Protein AF-A0A8X6UHQ6-F1 (afdb_monomer)

Nearest PDB structures (foldseek):
  7qsr-assembly1_A  TM=5.083E-01  e=9.909E-25  Homo sapiens
  5ao5-assembly2_B  TM=4.707E-01  e=1.101E-20  Homo sapiens
  5ao5-assembly1_A  TM=4.547E-01  e=2.623E-20  Homo sapiens
  5ao6-assembly2_B  TM=4.598E-01  e=2.258E-18  Homo sapiens
  5e4k-assembly1_A  TM=4.567E-01  e=1.596E-18  Homo sapiens

InterPro domains:
  IPR001304 C-type lectin-like [PF00059] (51-154)
  IPR001304 C-type lectin-like [PF00059] (201-313)
  IPR001304 C-type lectin-like [PF00059] (347-452)
  IPR001304 C-type lectin-like [PS50041] (36-153)
  IPR001304 C-type lectin-like [PS50041] (183-303)
  IPR001304 C-type lectin-like [PS50041] (336-452)
  IPR001304 C-type lectin-like [SM00034] (28-153)
  IPR001304 C-type lectin-like [SM00034] (176-312)
  IPR001304 C-type lectin-like [SM00034] (329-452)
  IPR016186 C-type lectin-like/link domain superfamily [G3DSA:3.10.100.10] (25-160)
  IPR016186 C-type lectin-like/link domain superfamily [G3DSA:3.10.100.10] (167-316)
  IPR016186 C-type lectin-like/link domain superfamily [G3DSA:3.10.100.10] (322-457)
  IPR016187 C-type lectin fold [SSF56436] (28-166)
  IPR016187 C-type lectin fold [SSF56436] (167-315)
  IPR016187 C-type lectin fold [SSF56436] (323-458)
  IPR050111 C-type lectin and snaclec domain-containing protein [PTHR22803] (308-473)

Structure (mmCIF, N/CA/C/O backbone):
data_AF-A0A8X6UHQ6-F1
#
_entry.id   AF-A0A8X6UHQ6-F1
#
loop_
_atom_site.group_PDB
_atom_site.id
_atom_site.type_symbol
_atom_site.label_atom_id
_atom_site.label_alt_id
_atom_site.label_comp_id
_atom_site.label_asym_id
_atom_site.label_entity_id
_atom_site.label_seq_id
_atom_site.pdbx_PDB_ins_code
_atom_site.Cartn_x
_atom_site.Cartn_y
_atom_site.Cartn_z
_atom_site.occupancy
_atom_site.B_iso_or_equiv
_atom_site.auth_seq_id
_atom_site.auth_comp_id
_atom_site.auth_asym_id
_atom_site.auth_atom_id
_atom_site.pdbx_PDB_model_num
ATOM 1 N N . MET A 1 1 ? 50.421 45.344 -81.446 1.00 36.28 1 MET A N 1
ATOM 2 C CA . MET A 1 1 ? 50.119 46.139 -80.243 1.00 36.28 1 MET A CA 1
ATOM 3 C C . MET A 1 1 ? 50.120 45.192 -79.058 1.00 36.28 1 MET A C 1
ATOM 5 O O . MET A 1 1 ? 49.179 44.426 -78.909 1.00 36.28 1 MET A O 1
ATOM 9 N N . ASP A 1 2 ? 51.262 45.157 -78.369 1.00 28.88 2 ASP A N 1
ATOM 10 C CA . ASP A 1 2 ? 51.475 45.052 -76.914 1.00 28.88 2 ASP A CA 1
ATOM 11 C C . ASP A 1 2 ? 50.227 44.992 -76.017 1.00 28.88 2 ASP A C 1
ATOM 13 O O . ASP A 1 2 ? 49.262 45.706 -76.264 1.00 28.88 2 ASP A O 1
ATOM 17 N N . PHE A 1 3 ? 50.197 44.280 -74.888 1.00 27.86 3 PHE A N 1
ATOM 18 C CA . PHE A 1 3 ? 51.075 43.266 -74.292 1.00 27.86 3 PHE A CA 1
ATOM 19 C C . PHE A 1 3 ? 50.191 42.461 -73.324 1.00 27.86 3 PHE A C 1
ATOM 21 O O . PHE A 1 3 ? 49.229 42.971 -72.750 1.00 27.86 3 PHE A O 1
ATOM 28 N N . SER A 1 4 ? 50.511 41.188 -73.181 1.00 30.92 4 SER A N 1
ATOM 29 C CA . SER A 1 4 ? 49.701 40.122 -72.605 1.00 30.92 4 SER A CA 1
ATOM 30 C C . SER A 1 4 ? 50.150 39.687 -71.202 1.00 30.92 4 SER A C 1
ATOM 32 O O . SER A 1 4 ? 51.333 39.741 -70.894 1.00 30.92 4 SER A O 1
ATOM 34 N N . ALA A 1 5 ? 49.194 39.081 -70.484 1.00 31.12 5 ALA A N 1
ATOM 35 C CA . ALA A 1 5 ? 49.330 37.903 -69.608 1.00 31.12 5 ALA A CA 1
ATOM 36 C C . ALA A 1 5 ? 49.758 38.048 -68.122 1.00 31.12 5 ALA A C 1
ATOM 38 O O . ALA A 1 5 ? 50.853 38.480 -67.797 1.00 31.12 5 ALA A O 1
ATOM 39 N N . LEU A 1 6 ? 48.843 37.578 -67.252 1.00 29.62 6 LEU A N 1
ATOM 40 C CA . LEU A 1 6 ? 48.982 36.516 -66.226 1.00 29.62 6 LEU A CA 1
ATOM 41 C C . LEU A 1 6 ? 50.284 36.384 -65.388 1.00 29.62 6 LEU A C 1
ATOM 43 O O . LEU A 1 6 ? 51.354 36.183 -65.947 1.00 29.62 6 LEU A O 1
ATOM 47 N N . LEU A 1 7 ? 50.087 36.220 -64.057 1.00 28.89 7 LEU A N 1
ATOM 48 C CA . LEU A 1 7 ? 50.596 35.126 -63.175 1.00 28.89 7 LEU A CA 1
ATOM 49 C C . LEU A 1 7 ? 51.403 35.538 -61.890 1.00 28.89 7 LEU A C 1
ATOM 51 O O . LEU A 1 7 ? 52.581 35.843 -61.987 1.00 28.89 7 LEU A O 1
ATOM 55 N N . VAL A 1 8 ? 50.756 35.395 -60.701 1.00 28.28 8 VAL A N 1
ATOM 56 C CA . VAL A 1 8 ? 51.205 34.713 -59.427 1.00 28.28 8 VAL A CA 1
ATOM 57 C C . VAL A 1 8 ? 52.303 35.430 -58.572 1.00 28.28 8 VAL A C 1
ATOM 59 O O . VAL A 1 8 ? 53.317 35.842 -59.107 1.00 28.28 8 VAL A O 1
ATOM 62 N N . ILE A 1 9 ? 52.175 35.711 -57.250 1.00 29.84 9 ILE A N 1
ATOM 63 C CA . ILE A 1 9 ? 52.270 34.831 -56.043 1.00 29.84 9 ILE A CA 1
ATOM 64 C C . ILE A 1 9 ? 51.908 35.599 -54.725 1.00 29.84 9 ILE A C 1
ATOM 66 O O . ILE A 1 9 ? 52.346 36.730 -54.555 1.00 29.84 9 ILE A O 1
ATOM 70 N N . ALA A 1 10 ? 51.239 34.890 -53.785 1.00 29.92 10 ALA A N 1
ATOM 71 C CA . ALA A 1 10 ? 51.108 35.039 -52.304 1.00 29.92 10 ALA A CA 1
ATOM 72 C C . ALA A 1 10 ? 50.453 36.317 -51.721 1.00 29.92 10 ALA A C 1
ATOM 74 O O . ALA A 1 10 ? 50.850 37.429 -52.019 1.00 29.92 10 ALA A O 1
ATOM 75 N N . ILE A 1 11 ? 49.456 36.241 -50.828 1.00 31.03 11 ILE A N 1
ATOM 76 C CA . ILE A 1 11 ? 49.511 35.616 -49.494 1.00 31.03 11 ILE A CA 1
ATOM 77 C C . ILE A 1 11 ? 48.191 34.899 -49.164 1.00 31.03 11 ILE A C 1
ATOM 79 O O . ILE A 1 11 ? 47.116 35.493 -49.138 1.00 31.03 11 ILE A O 1
ATOM 83 N N . SER A 1 12 ? 48.314 33.611 -48.852 1.00 37.09 12 SER A N 1
ATOM 84 C CA . SER A 1 12 ? 47.324 32.807 -48.141 1.00 37.09 12 SER A CA 1
ATOM 85 C C . SER A 1 12 ? 47.297 33.227 -46.672 1.00 37.09 12 SER A C 1
ATOM 87 O O . SER A 1 12 ? 48.344 33.151 -46.043 1.00 37.09 12 SER A O 1
ATOM 89 N N . LEU A 1 13 ? 46.139 33.597 -46.115 1.00 31.91 13 LEU A N 1
ATOM 90 C CA . LEU A 1 13 ? 45.824 33.486 -44.681 1.00 31.91 13 LEU A CA 1
ATOM 91 C C . LEU A 1 13 ? 44.298 33.606 -44.469 1.00 31.91 13 LEU A C 1
ATOM 93 O O . LEU A 1 13 ? 43.719 34.682 -44.534 1.00 31.91 13 LEU A O 1
ATOM 97 N N . LEU A 1 14 ? 43.695 32.438 -44.222 1.00 42.19 14 LEU A N 1
ATOM 98 C CA . LEU A 1 14 ? 42.584 32.167 -43.298 1.00 42.19 14 LEU A CA 1
ATOM 99 C C . LEU A 1 14 ? 41.294 32.999 -43.406 1.00 42.19 14 LEU A C 1
ATOM 101 O O . LEU A 1 14 ? 41.048 33.893 -42.604 1.00 42.19 14 LEU A O 1
ATOM 105 N N . LEU A 1 15 ? 40.376 32.529 -44.251 1.00 33.97 15 LEU A N 1
ATOM 106 C CA . LEU A 1 15 ? 38.944 32.511 -43.929 1.00 33.97 15 LEU A CA 1
ATOM 107 C C . LEU A 1 15 ? 38.379 31.134 -44.305 1.00 33.97 15 LEU A C 1
ATOM 109 O O . LEU A 1 15 ? 37.792 30.940 -45.365 1.00 33.97 15 LEU A O 1
ATOM 113 N N . SER A 1 16 ? 38.604 30.148 -43.438 1.00 33.75 16 SER A N 1
ATOM 114 C CA . SER A 1 16 ? 37.760 28.956 -43.380 1.00 33.75 16 SER A CA 1
ATOM 115 C C . SER A 1 16 ? 36.432 29.344 -42.712 1.00 33.75 16 SER A C 1
ATOM 117 O O . SER A 1 16 ? 36.453 29.974 -41.652 1.00 33.75 16 SER A O 1
ATOM 119 N N . PRO A 1 17 ? 35.264 28.990 -43.276 1.00 38.91 17 PRO A N 1
ATOM 120 C CA . PRO A 1 17 ? 34.013 29.143 -42.556 1.00 38.91 17 PRO A CA 1
ATOM 121 C C . PRO A 1 17 ? 33.995 28.147 -41.394 1.00 38.91 17 PRO A C 1
ATOM 123 O O . PRO A 1 17 ? 34.218 26.951 -41.579 1.00 38.91 17 PRO A O 1
ATOM 126 N N . LEU A 1 18 ? 33.718 28.647 -40.191 1.00 38.09 18 LEU A N 1
ATOM 127 C CA . LEU A 1 18 ? 33.351 27.842 -39.030 1.00 38.09 18 LEU A CA 1
ATOM 128 C C . LEU A 1 18 ? 32.091 27.030 -39.363 1.00 38.09 18 LEU A C 1
ATOM 130 O O . LEU A 1 18 ? 30.973 27.523 -39.227 1.00 38.09 18 LEU A O 1
ATOM 134 N N . THR A 1 19 ? 32.244 25.773 -39.772 1.00 38.28 19 THR A N 1
ATOM 135 C CA . THR A 1 19 ? 31.140 24.810 -39.774 1.00 38.28 19 THR A CA 1
ATOM 136 C C . THR A 1 19 ? 30.887 24.365 -38.334 1.00 38.28 19 THR A C 1
ATOM 138 O O . THR A 1 19 ? 31.439 23.366 -37.875 1.00 38.28 19 THR A O 1
ATOM 141 N N . HIS A 1 20 ? 30.062 25.109 -37.595 1.00 42.84 20 HIS A N 1
ATOM 142 C CA . HIS A 1 20 ? 29.372 24.543 -36.436 1.00 42.84 20 HIS A CA 1
ATOM 143 C C . HIS A 1 20 ? 28.370 23.511 -36.969 1.00 42.84 20 HIS A C 1
ATOM 145 O O . HIS A 1 20 ? 27.342 23.870 -37.539 1.00 42.84 20 HIS A O 1
ATOM 151 N N . GLY A 1 21 ? 28.713 22.226 -36.855 1.00 39.00 21 GLY A N 1
ATOM 152 C CA . GLY A 1 21 ? 27.851 21.123 -37.266 1.00 39.00 21 GLY A CA 1
ATOM 153 C C . GLY A 1 21 ? 26.572 21.099 -36.434 1.00 39.00 21 GLY A C 1
ATOM 154 O O . GLY A 1 21 ? 26.585 20.671 -35.281 1.00 39.00 21 GLY A O 1
ATOM 155 N N . TYR A 1 22 ? 25.464 21.557 -37.012 1.00 49.22 22 TYR A N 1
ATOM 156 C CA . TYR A 1 22 ? 24.138 21.295 -36.467 1.00 49.22 22 TYR A CA 1
ATOM 157 C C . TYR A 1 22 ? 23.894 19.781 -36.505 1.00 49.22 22 TYR A C 1
ATOM 159 O O . TYR A 1 22 ? 23.999 19.158 -37.559 1.00 49.22 22 TYR A O 1
ATOM 167 N N . LYS A 1 23 ? 23.609 19.181 -35.345 1.00 61.12 23 LYS A N 1
ATOM 168 C CA . LYS A 1 23 ? 23.238 17.764 -35.225 1.00 61.12 23 LYS A CA 1
ATOM 169 C C . LYS A 1 23 ? 21.881 17.557 -35.907 1.00 61.12 23 LYS A C 1
ATOM 171 O O . LYS A 1 23 ? 20.900 18.179 -35.504 1.00 61.12 23 LYS A O 1
ATOM 176 N N . VAL A 1 24 ? 21.831 16.727 -36.950 1.00 72.69 24 VAL A N 1
ATOM 177 C CA . VAL A 1 24 ? 20.614 16.479 -37.742 1.00 72.69 24 VAL A CA 1
ATOM 178 C C . VAL A 1 24 ? 20.044 15.113 -37.372 1.00 72.69 24 VAL A C 1
ATOM 180 O O . VAL A 1 24 ? 20.586 14.086 -37.772 1.00 72.69 24 VAL A O 1
ATOM 183 N N . PHE A 1 25 ? 18.951 15.107 -36.612 1.00 81.69 25 PHE A N 1
ATOM 184 C CA . PHE A 1 25 ? 18.116 13.922 -36.411 1.00 81.69 25 PHE A CA 1
ATOM 185 C C . PHE A 1 25 ? 16.994 13.899 -37.457 1.00 81.69 25 PHE A C 1
ATOM 187 O O . PHE A 1 25 ? 16.464 14.951 -37.821 1.00 81.69 25 PHE A O 1
ATOM 194 N N . GLU A 1 26 ? 16.618 12.711 -37.931 1.00 87.25 26 GLU A N 1
ATOM 195 C CA . GLU A 1 26 ? 15.374 12.528 -38.684 1.00 87.25 26 GLU A CA 1
ATOM 196 C C . GLU A 1 26 ? 14.212 12.446 -37.686 1.00 87.25 26 GLU A C 1
ATOM 198 O O . GLU A 1 26 ? 14.300 11.728 -36.691 1.00 87.25 26 GLU A O 1
ATOM 203 N N . TYR A 1 27 ? 13.130 13.188 -37.924 1.00 88.50 27 TYR A N 1
ATOM 204 C CA . TYR A 1 27 ? 11.987 13.265 -37.010 1.00 88.50 27 TYR A CA 1
ATOM 205 C C . TYR A 1 27 ? 10.731 12.678 -37.644 1.00 88.50 27 TYR A C 1
ATOM 207 O O . TYR A 1 27 ? 10.452 12.900 -38.822 1.00 88.50 27 TYR A O 1
ATOM 215 N N . CYS A 1 28 ? 9.916 11.995 -36.845 1.00 89.56 28 CYS A N 1
ATOM 216 C CA . CYS A 1 28 ? 8.625 11.491 -37.294 1.00 89.56 28 CYS A CA 1
ATOM 217 C C . CYS A 1 28 ? 7.618 12.635 -37.447 1.00 89.56 28 CYS A C 1
ATOM 219 O O . CYS A 1 28 ? 7.285 13.293 -36.458 1.00 89.56 28 CYS A O 1
ATOM 221 N N . ASN A 1 29 ? 7.097 12.844 -38.661 1.00 79.81 29 ASN A N 1
ATOM 222 C CA . ASN A 1 29 ? 5.990 13.764 -38.976 1.00 79.81 29 ASN A CA 1
ATOM 223 C C . ASN A 1 29 ? 6.107 15.171 -38.341 1.00 79.81 29 ASN A C 1
ATOM 225 O O . ASN A 1 29 ? 5.106 15.742 -37.916 1.00 79.81 29 ASN A O 1
ATOM 229 N N . GLY A 1 30 ? 7.323 15.722 -38.224 1.00 66.06 30 GLY A N 1
ATOM 230 C CA . GLY A 1 30 ? 7.555 17.044 -37.616 1.00 66.06 30 GLY A CA 1
ATOM 231 C C . GLY A 1 30 ? 7.309 17.119 -36.100 1.00 66.06 30 GLY A C 1
ATOM 232 O O . GLY A 1 30 ? 7.109 18.207 -35.565 1.00 66.06 30 GLY A O 1
ATOM 233 N N . THR A 1 31 ? 7.296 15.980 -35.404 1.00 80.44 31 THR A N 1
ATOM 234 C CA . THR A 1 31 ? 7.166 15.895 -33.939 1.00 80.44 31 THR A CA 1
ATOM 235 C C . THR A 1 31 ? 8.532 15.843 -33.244 1.00 80.44 31 THR A C 1
ATOM 237 O O . THR A 1 31 ? 9.568 15.747 -33.894 1.00 80.44 31 THR A O 1
ATOM 240 N N . SER A 1 32 ? 8.550 15.849 -31.907 1.00 86.19 32 SER A N 1
ATOM 241 C CA . SER A 1 32 ? 9.765 15.623 -31.104 1.00 86.19 32 SER A CA 1
ATOM 242 C C . SER A 1 32 ? 10.265 14.170 -31.109 1.00 86.19 32 SER A C 1
ATOM 244 O O . SER A 1 32 ? 11.258 13.865 -30.451 1.00 86.19 32 SER A O 1
ATOM 246 N N . TRP A 1 33 ? 9.582 13.263 -31.815 1.00 91.75 33 TRP A N 1
ATOM 247 C CA . TRP A 1 33 ? 9.970 11.861 -31.907 1.00 91.75 33 TRP A CA 1
ATOM 248 C C . TRP A 1 33 ? 11.037 11.675 -32.978 1.00 91.75 33 TRP A C 1
ATOM 250 O O . TRP A 1 33 ? 10.846 12.071 -34.128 1.00 91.75 33 TRP A O 1
ATOM 260 N N . ILE A 1 34 ? 12.133 11.028 -32.607 1.00 92.88 34 ILE A N 1
ATOM 261 C CA . ILE A 1 34 ? 13.258 10.745 -33.492 1.00 92.88 34 ILE A CA 1
ATOM 262 C C . ILE A 1 34 ? 12.970 9.443 -34.233 1.00 92.88 34 ILE A C 1
ATOM 264 O O . ILE A 1 34 ? 12.568 8.449 -33.625 1.00 92.88 34 ILE A O 1
ATOM 268 N N . LYS A 1 35 ? 13.148 9.455 -35.549 1.00 93.75 35 LYS A N 1
ATOM 269 C CA . LYS A 1 35 ? 12.908 8.312 -36.417 1.00 93.75 35 LYS A CA 1
ATOM 270 C C . LYS A 1 35 ? 14.151 7.439 -36.516 1.00 93.75 35 LYS A C 1
ATOM 272 O O . LYS A 1 35 ? 15.259 7.930 -36.723 1.00 93.75 35 LYS A O 1
ATOM 277 N N . PHE A 1 36 ? 13.941 6.133 -36.426 1.00 95.25 36 PHE A N 1
ATOM 278 C CA . PHE A 1 36 ? 14.927 5.135 -36.808 1.00 95.25 36 PHE A CA 1
ATOM 279 C C . PHE A 1 36 ? 14.206 3.942 -37.425 1.00 95.25 36 PHE A C 1
ATOM 281 O O . PHE A 1 36 ? 13.381 3.292 -36.780 1.00 95.25 36 PHE A O 1
ATOM 288 N N . GLN A 1 37 ? 14.515 3.673 -38.696 1.00 93.00 37 GLN A N 1
ATOM 289 C CA . GLN A 1 37 ? 13.805 2.678 -39.502 1.00 93.00 37 GLN A CA 1
ATOM 290 C C . GLN A 1 37 ? 12.283 2.944 -39.476 1.00 93.00 37 GLN A C 1
ATOM 292 O O . GLN A 1 37 ? 11.864 4.090 -39.613 1.00 93.00 37 GLN A O 1
ATOM 297 N N . GLU A 1 38 ? 11.452 1.915 -39.294 1.00 92.75 38 GLU A N 1
ATOM 298 C CA . GLU A 1 38 ? 9.981 2.018 -39.275 1.00 92.75 38 GLU A CA 1
ATOM 299 C C . GLU A 1 38 ? 9.402 2.410 -37.896 1.00 92.75 38 GLU A C 1
ATOM 301 O O . GLU A 1 38 ? 8.217 2.190 -37.611 1.00 92.75 38 GLU A O 1
ATOM 306 N N . HIS A 1 39 ? 10.232 2.956 -37.001 1.00 95.50 39 HIS A N 1
ATOM 307 C CA . HIS A 1 39 ? 9.859 3.280 -35.626 1.00 95.50 39 HIS A CA 1
ATOM 308 C C . HIS A 1 39 ? 10.213 4.719 -35.245 1.00 95.50 39 HIS A C 1
ATOM 310 O O . HIS A 1 39 ? 11.153 5.332 -35.751 1.00 95.50 39 HIS A O 1
ATOM 316 N N . CYS A 1 40 ? 9.440 5.235 -34.296 1.00 95.19 40 CYS A N 1
ATOM 317 C CA . CYS A 1 40 ? 9.606 6.540 -33.683 1.00 95.19 40 CYS A CA 1
ATOM 318 C C . CYS A 1 40 ? 9.964 6.367 -32.211 1.00 95.19 40 CYS A C 1
ATOM 320 O O . CYS A 1 40 ? 9.313 5.593 -31.500 1.00 95.19 40 CYS A O 1
ATOM 322 N N . TYR A 1 41 ? 10.929 7.158 -31.749 1.00 95.38 41 TYR A N 1
ATOM 323 C CA . TYR A 1 41 ? 11.477 7.101 -30.400 1.00 95.38 41 TYR A CA 1
ATOM 324 C C . TYR A 1 41 ? 11.343 8.454 -29.705 1.00 95.38 41 TYR A C 1
ATOM 326 O O . TYR A 1 41 ? 11.687 9.492 -30.273 1.00 95.38 41 TYR A O 1
ATOM 334 N N . LEU A 1 42 ? 10.860 8.449 -28.466 1.00 92.69 42 LEU A N 1
ATOM 335 C CA . LEU A 1 42 ? 10.792 9.638 -27.621 1.00 92.69 42 LEU A CA 1
ATOM 336 C C . LEU A 1 42 ? 11.771 9.485 -26.465 1.00 92.69 42 LEU A C 1
ATOM 338 O O . LEU A 1 42 ? 11.573 8.642 -25.591 1.00 92.69 42 LEU A O 1
ATOM 342 N N . PHE A 1 43 ? 12.795 10.333 -26.452 1.00 90.81 43 PHE A N 1
ATOM 343 C CA . PHE A 1 43 ? 13.742 10.445 -25.349 1.00 90.81 43 PHE A CA 1
ATOM 344 C C . PHE A 1 43 ? 13.236 11.515 -24.394 1.00 90.81 43 PHE A C 1
ATOM 346 O O . PHE A 1 43 ? 13.132 12.686 -24.761 1.00 90.81 43 PHE A O 1
ATOM 353 N N . GLN A 1 44 ? 12.890 11.118 -23.174 1.00 82.31 44 GLN A N 1
ATOM 354 C CA . GLN A 1 44 ? 12.450 12.057 -22.155 1.00 82.31 44 GLN A CA 1
ATOM 355 C C . GLN A 1 44 ? 13.662 12.620 -21.402 1.00 82.31 44 GLN A C 1
ATOM 357 O O . GLN A 1 44 ? 14.519 11.869 -20.946 1.00 82.31 44 GLN A O 1
ATOM 362 N N . THR A 1 45 ? 13.747 13.944 -21.276 1.00 70.75 45 THR A N 1
ATOM 363 C CA . THR A 1 45 ? 15.012 14.627 -20.929 1.00 70.75 45 THR A CA 1
ATOM 364 C C . THR A 1 45 ? 14.954 15.431 -19.634 1.00 70.75 45 THR A C 1
ATOM 366 O O . THR A 1 45 ? 15.989 15.788 -19.073 1.00 70.75 45 THR A O 1
ATOM 369 N N . SER A 1 46 ? 13.757 15.717 -19.120 1.00 69.44 46 SER A N 1
ATOM 370 C CA . SER A 1 46 ? 13.606 16.475 -17.876 1.00 69.44 46 SER A CA 1
ATOM 371 C C . SER A 1 46 ? 13.954 15.619 -16.659 1.00 69.44 46 SER A C 1
ATOM 373 O O . SER A 1 46 ? 13.431 14.516 -16.503 1.00 69.44 46 SER A O 1
ATOM 375 N N . TYR A 1 47 ? 14.751 16.164 -15.732 1.00 60.34 47 TYR A N 1
ATOM 376 C CA . TYR A 1 47 ? 14.994 15.545 -14.419 1.00 60.34 47 TYR A CA 1
ATOM 377 C C . TYR A 1 47 ? 13.685 15.265 -13.665 1.00 60.34 47 TYR A C 1
ATOM 379 O O . TYR A 1 47 ? 13.570 14.248 -12.991 1.00 60.34 47 TYR A O 1
ATOM 387 N N . ARG A 1 48 ? 12.663 16.117 -13.848 1.00 65.56 48 ARG A N 1
ATOM 388 C CA . ARG A 1 48 ? 11.323 15.932 -13.261 1.00 65.56 48 ARG A CA 1
ATOM 389 C C . ARG A 1 48 ? 10.582 14.699 -13.790 1.00 65.56 48 ARG A C 1
ATOM 391 O O . ARG A 1 48 ? 9.573 14.320 -13.217 1.00 65.56 48 ARG A O 1
ATOM 398 N N . ASN A 1 49 ? 11.072 14.101 -14.874 1.00 72.19 49 ASN A N 1
ATOM 399 C CA . ASN A 1 49 ? 10.470 12.947 -15.532 1.00 72.19 49 ASN A CA 1
ATOM 400 C C . ASN A 1 49 ? 11.261 11.653 -15.272 1.00 72.19 49 ASN A C 1
ATOM 402 O O . ASN A 1 49 ? 11.041 10.652 -15.953 1.00 72.19 49 ASN A O 1
ATOM 406 N N . ARG A 1 50 ? 12.192 11.664 -14.306 1.00 87.19 50 ARG A N 1
ATOM 407 C CA . ARG A 1 50 ? 12.743 10.433 -13.738 1.00 87.19 50 ARG A CA 1
ATOM 408 C C . ARG A 1 50 ? 11.687 9.839 -12.824 1.00 87.19 50 ARG A C 1
ATOM 410 O O . ARG A 1 50 ? 11.264 10.496 -11.883 1.00 87.19 50 ARG A O 1
ATOM 417 N N . VAL A 1 51 ? 11.254 8.625 -13.123 1.00 90.38 51 VAL A N 1
ATOM 418 C CA . VAL A 1 51 ? 10.137 7.966 -12.435 1.00 90.38 51 VAL A CA 1
ATOM 419 C C . VAL A 1 51 ? 10.409 6.468 -12.308 1.00 90.38 51 VAL A C 1
ATOM 421 O O . VAL A 1 51 ? 11.371 5.965 -12.900 1.00 90.38 51 VAL A O 1
ATOM 424 N N . SER A 1 52 ? 9.585 5.753 -11.540 1.00 93.75 52 SER A N 1
ATOM 425 C CA . SER A 1 52 ? 9.672 4.291 -11.456 1.00 93.75 52 SER A CA 1
ATOM 426 C C . SER A 1 52 ? 9.463 3.636 -12.827 1.00 93.75 52 SER A C 1
ATOM 428 O O . SER A 1 52 ? 8.871 4.233 -13.726 1.00 93.75 52 SER A O 1
ATOM 430 N N . PHE A 1 53 ? 9.905 2.388 -12.996 1.00 95.12 53 PHE A N 1
ATOM 431 C CA . PHE A 1 53 ? 9.687 1.633 -14.238 1.00 95.12 53 PHE A CA 1
ATOM 432 C C . PHE A 1 53 ? 8.202 1.588 -14.636 1.00 95.12 53 PHE A C 1
ATOM 434 O O . PHE A 1 53 ? 7.856 1.737 -15.806 1.00 95.12 53 PHE A O 1
ATOM 441 N N . TYR A 1 54 ? 7.313 1.416 -13.655 1.00 94.94 54 TYR A N 1
ATOM 442 C CA . TYR A 1 54 ? 5.872 1.344 -13.892 1.00 94.94 54 TYR A CA 1
ATOM 443 C C . TYR A 1 54 ? 5.299 2.677 -14.377 1.00 94.94 54 TYR A C 1
ATOM 445 O O . TYR A 1 54 ? 4.509 2.703 -15.316 1.00 94.94 54 TYR A O 1
ATOM 453 N N . ASP A 1 55 ? 5.716 3.783 -13.764 1.00 93.62 55 ASP A N 1
ATOM 454 C CA . ASP A 1 55 ? 5.269 5.122 -14.159 1.00 93.62 55 ASP A CA 1
ATOM 455 C C . ASP A 1 55 ? 5.842 5.522 -15.527 1.00 93.62 55 ASP A C 1
ATOM 457 O O . ASP A 1 55 ? 5.187 6.210 -16.307 1.00 93.62 55 ASP A O 1
ATOM 461 N N . ALA A 1 56 ? 7.053 5.056 -15.841 1.00 94.81 56 ALA A N 1
ATOM 462 C CA . ALA A 1 56 ? 7.699 5.227 -17.135 1.00 94.81 56 ALA A CA 1
ATOM 463 C C . ALA A 1 56 ? 6.937 4.501 -18.260 1.00 94.81 56 ALA A C 1
ATOM 465 O O . ALA A 1 56 ? 6.707 5.078 -19.324 1.00 94.81 56 ALA A O 1
ATOM 466 N N . GLU A 1 57 ? 6.495 3.265 -18.017 1.00 95.56 57 GLU A N 1
ATOM 467 C CA . GLU A 1 57 ? 5.633 2.526 -18.946 1.00 95.56 57 GLU A CA 1
ATOM 468 C C . GLU A 1 57 ? 4.259 3.196 -19.093 1.00 95.56 57 GLU A C 1
ATOM 470 O O . GLU A 1 57 ? 3.814 3.414 -20.220 1.00 95.56 57 GLU A O 1
ATOM 475 N N . ASP A 1 58 ? 3.612 3.605 -17.997 1.00 93.88 58 ASP A N 1
ATOM 476 C CA . ASP A 1 58 ? 2.331 4.326 -18.051 1.00 93.88 58 ASP A CA 1
ATOM 477 C C . ASP A 1 58 ? 2.447 5.642 -18.839 1.00 93.88 58 ASP A C 1
ATOM 479 O O . ASP A 1 58 ? 1.569 5.975 -19.644 1.00 93.88 58 ASP A O 1
ATOM 483 N N . PHE A 1 59 ? 3.564 6.359 -18.683 1.00 92.69 59 PHE A N 1
ATOM 484 C CA . PHE A 1 59 ? 3.872 7.535 -19.488 1.00 92.69 59 PHE A CA 1
ATOM 485 C C . PHE A 1 59 ? 3.943 7.187 -20.978 1.00 92.69 59 PHE A C 1
ATOM 487 O O . PHE A 1 59 ? 3.251 7.822 -21.775 1.00 92.69 59 PHE A O 1
ATOM 494 N N . CYS A 1 60 ? 4.709 6.169 -21.378 1.00 94.44 60 CYS A N 1
ATOM 495 C CA . CYS A 1 60 ? 4.795 5.782 -22.787 1.00 94.44 60 CYS A CA 1
ATOM 496 C C . CYS A 1 60 ? 3.435 5.345 -23.353 1.00 94.44 60 CYS A C 1
ATOM 498 O O . CYS A 1 60 ? 3.061 5.776 -24.448 1.00 94.44 60 CYS A O 1
ATOM 500 N N . ARG A 1 61 ? 2.640 4.595 -22.580 1.00 94.06 61 ARG A N 1
ATOM 501 C CA . ARG A 1 61 ? 1.278 4.182 -22.958 1.00 94.06 61 ARG A CA 1
ATOM 502 C C . ARG A 1 61 ? 0.360 5.370 -23.196 1.00 94.06 61 ARG A C 1
ATOM 504 O O . ARG A 1 61 ? -0.382 5.371 -24.179 1.00 94.06 61 ARG A O 1
ATOM 511 N N . SER A 1 62 ? 0.461 6.418 -22.375 1.00 91.44 62 SER A N 1
ATOM 512 C CA . SER A 1 62 ? -0.290 7.667 -22.575 1.00 91.44 62 SER A CA 1
ATOM 513 C C . SER A 1 62 ? 0.015 8.348 -23.918 1.00 91.44 62 SER A C 1
ATOM 515 O O . SER A 1 62 ? -0.821 9.080 -24.438 1.00 91.44 62 SER A O 1
ATOM 517 N N . GLN A 1 63 ? 1.183 8.068 -24.507 1.00 90.81 63 GLN A N 1
ATOM 518 C CA . GLN A 1 63 ? 1.623 8.588 -25.805 1.00 90.81 63 GLN A CA 1
ATOM 519 C C . GLN A 1 63 ? 1.332 7.638 -26.985 1.00 90.81 63 GLN A C 1
ATOM 521 O O . GLN A 1 63 ? 1.811 7.866 -28.104 1.00 90.81 63 GLN A O 1
ATOM 526 N N . GLY A 1 64 ? 0.577 6.558 -26.755 1.00 92.56 64 GLY A N 1
ATOM 527 C CA . GLY A 1 64 ? 0.343 5.523 -27.764 1.00 92.56 64 GLY A CA 1
ATOM 528 C C . GLY A 1 64 ? 1.589 4.688 -28.072 1.00 92.56 64 GLY A C 1
ATOM 529 O O . GLY A 1 64 ? 1.782 4.261 -29.208 1.00 92.56 64 GLY A O 1
ATOM 530 N N . ALA A 1 65 ? 2.474 4.527 -27.089 1.00 94.81 65 ALA A N 1
ATOM 531 C CA . ALA A 1 65 ? 3.757 3.845 -27.204 1.00 94.81 65 ALA A CA 1
ATOM 532 C C . ALA A 1 65 ? 3.979 2.888 -26.021 1.00 94.81 65 ALA A C 1
ATOM 534 O O . ALA A 1 65 ? 3.183 2.832 -25.090 1.00 94.81 65 ALA A O 1
ATOM 535 N N . HIS A 1 66 ? 5.092 2.168 -26.041 1.00 96.75 66 HIS A N 1
ATOM 536 C CA . HIS A 1 66 ? 5.600 1.410 -24.895 1.00 96.75 66 HIS A CA 1
ATOM 537 C C . HIS A 1 66 ? 7.012 1.877 -24.562 1.00 96.75 66 HIS A C 1
ATOM 539 O O . HIS A 1 66 ? 7.624 2.593 -25.364 1.00 96.75 66 HIS A O 1
ATOM 545 N N . LEU A 1 67 ? 7.549 1.481 -23.407 1.00 97.62 67 LEU A N 1
ATOM 546 C CA . LEU A 1 67 ? 8.995 1.541 -23.215 1.00 97.62 67 LEU A CA 1
ATOM 547 C C . LEU A 1 67 ? 9.712 0.799 -24.350 1.00 97.62 67 LEU A C 1
ATOM 549 O O . LEU A 1 67 ? 9.223 -0.197 -24.882 1.00 97.62 67 LEU A O 1
ATOM 553 N N . VAL A 1 68 ? 10.877 1.312 -24.740 1.00 97.56 68 VAL A N 1
ATOM 554 C CA . VAL A 1 68 ? 11.597 0.832 -25.920 1.00 97.56 68 VAL A CA 1
ATOM 555 C C . VAL A 1 68 ? 11.965 -0.647 -25.809 1.00 97.56 68 VAL A C 1
ATOM 557 O O . VAL A 1 68 ? 12.609 -1.072 -24.848 1.00 97.56 68 VAL A O 1
ATOM 560 N N . SER A 1 69 ? 11.572 -1.413 -26.824 1.00 97.44 69 SER A N 1
ATOM 561 C CA . SER A 1 69 ? 12.100 -2.739 -27.130 1.00 97.44 69 SER A CA 1
ATOM 562 C C . SER A 1 69 ? 13.288 -2.638 -28.077 1.00 97.44 69 SER A C 1
ATOM 564 O O . SER A 1 69 ? 13.288 -1.785 -28.966 1.00 97.44 69 SER A O 1
ATOM 566 N N . VAL A 1 70 ? 14.302 -3.487 -27.893 1.00 97.19 70 VAL A N 1
ATOM 567 C CA . VAL A 1 70 ? 15.528 -3.464 -28.705 1.00 97.19 70 VAL A CA 1
ATOM 568 C C . VAL A 1 70 ? 15.770 -4.833 -29.333 1.00 97.19 70 VAL A C 1
ATOM 570 O O . VAL A 1 70 ? 15.930 -5.826 -28.626 1.00 97.19 70 VAL A O 1
ATOM 573 N N . HIS A 1 71 ? 15.826 -4.881 -30.664 1.00 95.81 71 HIS A N 1
ATOM 574 C CA . HIS A 1 71 ? 15.880 -6.133 -31.434 1.00 95.81 71 HIS A CA 1
ATOM 575 C C . HIS A 1 71 ? 17.114 -6.274 -32.328 1.00 95.81 71 HIS A C 1
ATOM 577 O O . HIS A 1 71 ? 17.227 -7.247 -33.072 1.00 95.81 71 HIS A O 1
ATOM 583 N N . SER A 1 72 ? 18.039 -5.314 -32.300 1.00 96.38 72 SER A N 1
ATOM 584 C CA . SER A 1 72 ? 19.272 -5.389 -33.083 1.00 96.38 72 SER A CA 1
ATOM 585 C C . SER A 1 72 ? 20.391 -4.541 -32.489 1.00 96.38 72 SER A C 1
ATOM 587 O O . SER A 1 72 ? 20.146 -3.590 -31.743 1.00 96.38 72 SER A O 1
ATOM 589 N N . GLU A 1 73 ? 21.627 -4.850 -32.883 1.00 96.25 73 GLU A N 1
ATOM 590 C CA . GLU A 1 73 ? 22.789 -4.028 -32.541 1.00 96.25 73 GLU A CA 1
ATOM 591 C C . GLU A 1 73 ? 22.673 -2.616 -33.125 1.00 96.25 73 GLU A C 1
ATOM 593 O O . GLU A 1 73 ? 22.914 -1.647 -32.413 1.00 96.25 73 GLU A O 1
ATOM 598 N N . ALA A 1 74 ? 22.187 -2.487 -34.363 1.00 96.81 74 ALA A N 1
ATOM 599 C CA . ALA A 1 74 ? 21.976 -1.190 -35.002 1.00 96.81 74 ALA A CA 1
ATOM 600 C C . ALA A 1 74 ? 20.976 -0.305 -34.234 1.00 96.81 74 ALA A C 1
ATOM 602 O O . ALA A 1 74 ? 21.194 0.897 -34.103 1.00 96.81 74 ALA A O 1
ATOM 603 N N . GLU A 1 75 ? 19.897 -0.889 -33.702 1.00 96.88 75 GLU A N 1
ATOM 604 C CA . GLU A 1 75 ? 18.937 -0.166 -32.861 1.00 96.88 75 GLU A CA 1
ATOM 605 C C . GLU A 1 75 ? 19.564 0.245 -31.524 1.00 96.88 75 GLU A C 1
ATOM 607 O O . GLU A 1 75 ? 19.423 1.393 -31.111 1.00 96.88 75 GLU A O 1
ATOM 612 N N . ASN A 1 76 ? 20.313 -0.648 -30.869 1.00 96.25 76 ASN A N 1
ATOM 613 C CA . ASN A 1 76 ? 21.031 -0.318 -29.636 1.00 96.25 76 ASN A CA 1
ATOM 614 C C . ASN A 1 76 ? 22.029 0.832 -29.850 1.00 96.25 76 ASN A C 1
ATOM 616 O O . ASN A 1 76 ? 22.059 1.776 -29.062 1.00 96.25 76 ASN A O 1
ATOM 620 N N . ASP A 1 77 ? 22.807 0.785 -30.930 1.00 95.25 77 ASP A N 1
ATOM 621 C CA . ASP A 1 77 ? 23.781 1.821 -31.276 1.00 95.25 77 ASP A CA 1
ATOM 622 C C . ASP A 1 77 ? 23.106 3.151 -31.623 1.00 95.25 77 ASP A C 1
ATOM 624 O O . ASP A 1 77 ? 23.595 4.208 -31.220 1.00 95.25 77 ASP A O 1
ATOM 628 N N . PHE A 1 78 ? 21.950 3.117 -32.295 1.00 94.81 78 PHE A N 1
ATOM 629 C CA . PHE A 1 78 ? 21.118 4.300 -32.507 1.00 94.81 78 PHE A CA 1
ATOM 630 C C . PHE A 1 78 ? 20.685 4.935 -31.179 1.00 94.81 78 PHE A C 1
ATOM 632 O O . PHE A 1 78 ? 20.824 6.151 -31.020 1.00 94.81 78 PHE A O 1
ATOM 639 N N . LEU A 1 79 ? 20.211 4.140 -30.212 1.00 94.56 79 LEU A N 1
ATOM 640 C CA . LEU A 1 79 ? 19.816 4.652 -28.897 1.00 94.56 79 LEU A CA 1
ATOM 641 C C . LEU A 1 79 ? 21.008 5.269 -28.156 1.00 94.56 79 LEU A C 1
ATOM 643 O O . LEU A 1 79 ? 20.889 6.364 -27.611 1.00 94.56 79 LEU A O 1
ATOM 647 N N . LEU A 1 80 ? 22.167 4.602 -28.171 1.00 92.62 80 LEU A N 1
ATOM 648 C CA . LEU A 1 80 ? 23.387 5.102 -27.533 1.00 92.62 80 LEU A CA 1
ATOM 649 C C . LEU A 1 80 ? 23.842 6.429 -28.154 1.00 92.62 80 LEU A C 1
ATOM 651 O O . LEU A 1 80 ? 24.043 7.412 -27.441 1.00 92.62 80 LEU A O 1
ATOM 655 N N . LYS A 1 81 ? 23.951 6.479 -29.484 1.00 91.06 81 LYS A N 1
ATOM 656 C CA . LYS A 1 81 ? 24.371 7.679 -30.213 1.00 91.06 81 LYS A CA 1
ATOM 657 C C . LYS A 1 81 ? 23.408 8.840 -29.976 1.00 91.06 81 LYS A C 1
ATOM 659 O O . LYS A 1 81 ? 23.847 9.945 -29.678 1.00 91.06 81 LYS A O 1
ATOM 664 N N . THR A 1 82 ? 22.103 8.588 -30.059 1.00 90.62 82 THR A N 1
ATOM 665 C CA . THR A 1 82 ? 21.076 9.621 -29.866 1.00 90.62 82 THR A CA 1
ATOM 666 C C . THR A 1 82 ? 21.106 10.181 -28.447 1.00 90.62 82 THR A C 1
ATOM 668 O O . THR A 1 82 ? 21.047 11.398 -28.265 1.00 90.62 82 THR A O 1
ATOM 671 N N . SER A 1 83 ? 21.263 9.323 -27.435 1.00 88.50 83 SER A N 1
ATOM 672 C CA . SER A 1 83 ? 21.369 9.770 -26.045 1.00 88.50 83 SER A CA 1
ATOM 673 C C . SER A 1 83 ? 22.648 10.568 -25.764 1.00 88.50 83 SER A C 1
ATOM 675 O O . SER A 1 83 ? 22.592 11.555 -25.027 1.00 88.50 83 SER A O 1
ATOM 677 N N . GLU A 1 84 ? 23.784 10.186 -26.358 1.00 86.19 84 GLU A N 1
ATOM 678 C CA . GLU A 1 84 ? 25.052 10.925 -26.255 1.00 86.19 84 GLU A CA 1
ATOM 679 C C . GLU A 1 84 ? 24.970 12.285 -26.964 1.00 86.19 84 GLU A C 1
ATOM 681 O O . GLU A 1 84 ? 25.259 13.330 -26.377 1.00 86.19 84 GLU A O 1
ATOM 686 N N . GLU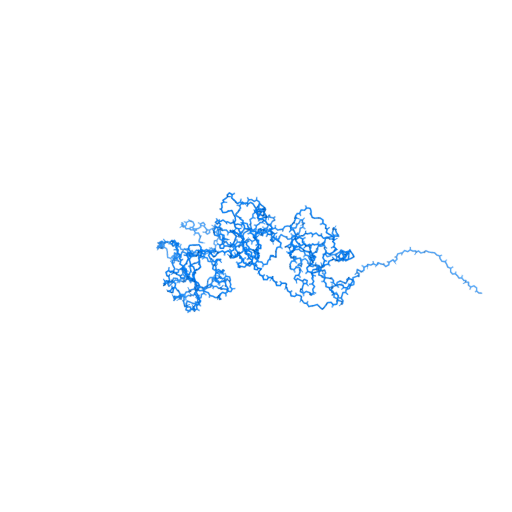 A 1 85 ? 24.512 12.298 -28.214 1.00 82.56 85 GLU A N 1
ATOM 687 C CA . GLU A 1 85 ? 24.422 13.506 -29.030 1.00 82.56 85 GLU A CA 1
ATOM 688 C C . GLU A 1 85 ? 23.375 14.493 -28.509 1.00 82.56 85 GLU A C 1
ATOM 690 O O . GLU A 1 85 ? 23.583 15.705 -28.604 1.00 82.56 85 GLU A O 1
ATOM 695 N N . GLY A 1 86 ? 22.283 14.003 -27.929 1.00 72.06 86 GLY A N 1
ATOM 696 C CA . GLY A 1 86 ? 21.252 14.834 -27.319 1.00 72.06 86 GLY A CA 1
ATOM 697 C C . GLY A 1 86 ? 21.623 15.419 -25.956 1.00 72.06 86 GLY A C 1
ATOM 698 O O . GLY A 1 86 ? 20.934 16.312 -25.468 1.00 72.06 86 GLY A O 1
ATOM 699 N N . GLY A 1 87 ? 22.709 14.950 -25.328 1.00 68.00 87 GLY A N 1
ATOM 700 C CA . GLY A 1 87 ? 23.085 15.370 -23.975 1.00 68.00 87 GLY A CA 1
ATOM 701 C C . GLY A 1 87 ? 22.070 14.934 -22.911 1.00 68.00 87 GLY A C 1
ATOM 702 O O . GLY A 1 87 ? 21.931 15.586 -21.879 1.00 68.00 87 GLY A O 1
ATOM 703 N N . PHE A 1 88 ? 21.341 13.841 -23.157 1.00 65.44 88 PHE A N 1
ATOM 704 C CA . PHE A 1 88 ? 20.160 13.436 -22.385 1.00 65.44 88 PHE A CA 1
ATOM 705 C C . PHE A 1 88 ? 20.485 12.698 -21.068 1.00 65.44 88 PHE A C 1
ATOM 707 O O . PHE A 1 88 ? 19.585 12.252 -20.359 1.00 65.44 88 PHE A O 1
ATOM 714 N N . GLY A 1 89 ? 21.765 12.607 -20.696 1.00 65.31 89 GLY A N 1
ATOM 715 C CA . GLY A 1 89 ? 22.232 11.851 -19.532 1.00 65.31 89 GLY A CA 1
ATOM 716 C C . GLY A 1 89 ? 22.485 10.375 -19.849 1.00 65.31 89 GLY A C 1
ATOM 717 O O . GLY A 1 89 ? 22.239 9.927 -20.958 1.00 65.31 89 GLY A O 1
ATOM 718 N N . GLY A 1 90 ? 23.032 9.630 -18.880 1.00 74.31 90 GLY A N 1
ATOM 719 C CA . GLY A 1 90 ? 23.676 8.327 -19.102 1.00 74.31 90 GLY A CA 1
ATOM 720 C C . GLY A 1 90 ? 22.796 7.069 -19.059 1.00 74.31 90 GLY A C 1
ATOM 721 O O . GLY A 1 90 ? 23.307 5.988 -19.365 1.00 74.31 90 GLY A O 1
ATOM 722 N N . ARG A 1 91 ? 21.539 7.157 -18.592 1.00 86.50 91 ARG A N 1
ATOM 723 C CA . ARG A 1 91 ? 20.726 5.982 -18.213 1.00 86.50 91 ARG A CA 1
ATOM 724 C C . ARG A 1 91 ? 19.237 6.178 -18.446 1.00 86.50 91 ARG A C 1
ATOM 726 O O . ARG A 1 91 ? 18.688 7.192 -18.019 1.00 86.50 91 ARG A O 1
ATOM 733 N N . PHE A 1 92 ? 18.594 5.171 -19.027 1.00 91.62 92 PHE A N 1
ATOM 734 C CA . PHE A 1 92 ? 17.178 5.226 -19.385 1.00 91.62 92 PHE A CA 1
ATOM 735 C C . PHE A 1 92 ? 16.468 3.917 -19.101 1.00 91.62 92 PHE A C 1
ATOM 737 O O . PHE A 1 92 ? 17.034 2.859 -19.364 1.00 91.62 92 PHE A O 1
ATOM 744 N N . TRP A 1 93 ? 15.217 3.984 -18.652 1.00 95.12 93 TRP A N 1
ATOM 745 C CA . TRP A 1 93 ? 14.340 2.821 -18.655 1.00 95.12 93 TRP A CA 1
ATOM 746 C C . TRP A 1 93 ? 14.125 2.321 -20.086 1.00 95.12 93 TRP A C 1
ATOM 748 O O . TRP A 1 93 ? 13.814 3.102 -20.990 1.00 95.12 93 TRP A O 1
ATOM 758 N N . ILE A 1 94 ? 14.272 1.009 -20.259 1.00 96.81 94 ILE A N 1
ATOM 759 C CA . ILE A 1 94 ? 13.875 0.261 -21.456 1.00 96.81 94 ILE A CA 1
ATOM 760 C C . ILE A 1 94 ? 12.801 -0.758 -21.070 1.00 96.81 94 ILE A C 1
ATOM 762 O O . ILE A 1 94 ? 12.612 -1.030 -19.890 1.00 96.81 94 ILE A O 1
ATOM 766 N N . GLY A 1 95 ? 12.095 -1.337 -22.040 1.00 96.88 95 GLY A N 1
ATOM 767 C CA . GLY A 1 95 ? 10.948 -2.210 -21.766 1.00 96.88 95 GLY A CA 1
ATOM 768 C C . GLY A 1 95 ? 11.299 -3.601 -21.226 1.00 96.88 95 GLY A C 1
ATOM 769 O O . GLY A 1 95 ? 10.388 -4.358 -20.885 1.00 96.88 95 GLY A O 1
ATOM 770 N N . LEU A 1 96 ? 12.584 -3.971 -21.168 1.00 95.44 96 LEU A N 1
ATOM 771 C CA . LEU A 1 96 ? 13.022 -5.308 -20.758 1.00 95.44 96 LEU A CA 1
ATOM 772 C C . LEU A 1 96 ? 12.772 -5.511 -19.260 1.00 95.44 96 LEU A C 1
ATOM 774 O O . LEU A 1 96 ? 13.125 -4.657 -18.443 1.00 95.44 96 LEU A O 1
ATOM 778 N N . ASN A 1 97 ? 12.158 -6.637 -18.897 1.00 93.44 97 ASN A N 1
ATOM 779 C CA . ASN A 1 97 ? 11.847 -6.978 -17.511 1.00 93.44 97 ASN A CA 1
ATOM 780 C C . ASN A 1 97 ? 11.624 -8.490 -17.293 1.00 93.44 97 ASN A C 1
ATOM 782 O O . ASN A 1 97 ? 11.424 -9.242 -18.244 1.00 93.44 97 ASN A O 1
ATOM 786 N N . THR A 1 98 ? 11.597 -8.923 -16.028 1.00 89.75 98 THR A N 1
ATOM 787 C CA . THR A 1 98 ? 11.283 -10.301 -15.578 1.00 89.75 98 THR A CA 1
ATOM 788 C C . THR A 1 98 ? 10.101 -10.337 -14.592 1.00 89.75 98 THR A C 1
ATOM 790 O O . THR A 1 98 ? 10.011 -11.188 -13.703 1.00 89.75 98 THR A O 1
ATOM 793 N N . LEU A 1 99 ? 9.167 -9.382 -14.717 1.00 86.50 99 LEU A N 1
ATOM 794 C CA . LEU A 1 99 ? 8.081 -9.172 -13.747 1.00 86.50 99 LEU A CA 1
ATOM 795 C C . LEU A 1 99 ? 7.006 -10.271 -13.772 1.00 86.50 99 LEU A C 1
ATOM 797 O O . LEU A 1 99 ? 6.509 -10.658 -12.714 1.00 86.50 99 LEU A O 1
ATOM 801 N N . VAL A 1 100 ? 6.639 -10.775 -14.957 1.00 74.94 100 VAL A N 1
ATOM 802 C CA . VAL A 1 100 ? 5.553 -11.765 -15.122 1.00 74.94 100 VAL A CA 1
ATOM 803 C C . VAL A 1 100 ? 6.062 -13.197 -14.983 1.00 74.94 100 VAL A C 1
ATOM 805 O O . VAL A 1 100 ? 5.434 -14.018 -14.313 1.00 74.94 100 VAL A O 1
ATOM 808 N N . ASN A 1 101 ? 7.199 -13.502 -15.606 1.00 66.56 101 ASN A N 1
ATOM 809 C CA . ASN A 1 101 ? 7.821 -14.814 -15.573 1.00 66.56 101 ASN A CA 1
ATOM 810 C C . ASN A 1 101 ? 9.238 -14.656 -15.019 1.00 66.56 101 ASN A C 1
ATOM 812 O O . ASN A 1 101 ? 10.125 -14.175 -15.713 1.00 66.56 101 ASN A O 1
ATOM 816 N N . LYS A 1 102 ? 9.440 -15.026 -13.749 1.00 64.38 102 LYS A N 1
ATOM 817 C CA . LYS A 1 102 ? 10.682 -14.751 -13.001 1.00 64.38 102 LYS A CA 1
ATOM 818 C C . LYS A 1 102 ? 11.946 -15.315 -13.654 1.00 64.38 102 LYS A C 1
ATOM 820 O O . LYS A 1 102 ? 13.036 -14.872 -13.315 1.00 64.38 102 LYS A O 1
ATOM 825 N N . THR A 1 103 ? 11.800 -16.290 -14.549 1.00 66.31 103 THR A N 1
ATOM 826 C CA . THR A 1 103 ? 12.911 -16.916 -15.269 1.00 66.31 103 THR A CA 1
ATOM 827 C C . THR A 1 103 ? 13.080 -16.396 -16.692 1.00 66.31 103 THR A C 1
ATOM 829 O O . THR A 1 103 ? 14.154 -16.571 -17.256 1.00 66.31 103 THR A O 1
ATOM 832 N N . ASN A 1 104 ? 12.048 -15.781 -17.281 1.00 79.31 104 ASN A N 1
ATOM 833 C CA . ASN A 1 104 ? 12.051 -15.415 -18.694 1.00 79.31 104 ASN A CA 1
ATOM 834 C C . ASN A 1 104 ? 11.900 -13.906 -18.850 1.00 79.31 104 ASN A C 1
ATOM 836 O O . ASN A 1 104 ? 10.908 -13.307 -18.433 1.00 79.31 104 ASN A O 1
ATOM 840 N N . GLU A 1 105 ? 12.889 -13.320 -19.506 1.00 87.06 105 GLU A N 1
ATOM 841 C CA . GLU A 1 105 ? 12.872 -11.924 -19.906 1.00 87.06 105 GLU A CA 1
ATOM 842 C C . GLU A 1 105 ? 11.789 -11.675 -20.960 1.00 87.06 105 GLU A C 1
ATOM 844 O O . GLU A 1 105 ? 11.514 -12.508 -21.826 1.00 87.06 105 GLU A O 1
ATOM 849 N N . GLN A 1 106 ? 11.165 -10.508 -20.871 1.00 90.81 106 GLN A N 1
ATOM 850 C CA . GLN A 1 106 ? 10.128 -10.060 -21.790 1.00 90.81 106 GLN A CA 1
ATOM 851 C C . GLN A 1 106 ? 10.221 -8.547 -21.987 1.00 90.81 106 GLN A C 1
ATOM 853 O O . GLN A 1 106 ? 10.641 -7.815 -21.087 1.00 90.81 106 GLN A O 1
ATOM 858 N N . TRP A 1 107 ? 9.778 -8.075 -23.148 1.00 95.25 107 TRP A N 1
ATOM 859 C CA . TRP A 1 107 ? 9.583 -6.651 -23.401 1.00 95.25 107 TRP A CA 1
ATOM 860 C C . TRP A 1 107 ? 8.177 -6.213 -22.976 1.00 95.25 107 TRP A C 1
ATOM 862 O O . TRP A 1 107 ? 7.216 -6.974 -23.100 1.00 95.25 107 TRP A O 1
ATOM 872 N N . SER A 1 108 ? 8.037 -4.983 -22.473 1.00 94.75 108 SER A N 1
ATOM 873 C CA . SER A 1 108 ? 6.745 -4.435 -22.028 1.00 94.75 108 SER A CA 1
ATOM 874 C C . SER A 1 108 ? 5.724 -4.259 -23.160 1.00 94.75 108 SER A C 1
ATOM 876 O O . SER A 1 108 ? 4.521 -4.282 -22.900 1.00 94.75 108 SER A O 1
ATOM 878 N N . ASP A 1 109 ? 6.188 -4.166 -24.409 1.00 93.31 109 ASP A N 1
ATOM 879 C CA . ASP A 1 109 ? 5.363 -4.140 -25.623 1.00 93.31 109 ASP A CA 1
ATOM 880 C C . ASP A 1 109 ? 4.915 -5.539 -26.100 1.00 93.31 109 ASP A C 1
ATOM 882 O O . ASP A 1 109 ? 4.200 -5.659 -27.095 1.00 93.31 109 ASP A O 1
ATOM 886 N N . GLY A 1 110 ? 5.328 -6.605 -25.402 1.00 91.12 110 GLY A N 1
ATOM 887 C CA . GLY A 1 110 ? 5.013 -7.995 -25.736 1.00 91.12 110 GLY A CA 1
ATOM 888 C C . GLY A 1 110 ? 5.839 -8.587 -26.883 1.00 91.12 110 GLY A C 1
ATOM 889 O O . GLY A 1 110 ? 5.578 -9.719 -27.294 1.00 91.12 110 GLY A O 1
ATOM 890 N N . SER A 1 111 ? 6.826 -7.858 -27.409 1.00 92.62 111 SER A N 1
ATOM 891 C CA . SER A 1 111 ? 7.749 -8.372 -28.422 1.00 92.62 111 SER A CA 1
ATOM 892 C C . SER A 1 111 ? 8.695 -9.441 -27.855 1.00 92.62 111 SER A C 1
ATOM 894 O O . SER A 1 111 ? 8.904 -9.565 -26.645 1.00 92.62 111 SER A O 1
ATOM 896 N N . VAL A 1 112 ? 9.275 -10.254 -28.742 1.00 89.38 112 VAL A N 1
ATOM 897 C CA . VAL A 1 112 ? 10.176 -11.347 -28.349 1.00 89.38 112 VAL A CA 1
ATOM 898 C C . VAL A 1 112 ? 11.548 -10.818 -27.916 1.00 89.38 112 VAL A C 1
ATOM 900 O O . VAL A 1 112 ? 12.149 -9.982 -28.590 1.00 89.38 112 VAL A O 1
ATOM 903 N N . ALA A 1 113 ? 12.074 -11.336 -26.806 1.00 87.81 113 ALA A N 1
ATOM 904 C CA . ALA A 1 113 ? 13.432 -11.058 -26.340 1.00 87.81 113 ALA A CA 1
ATOM 905 C C . ALA A 1 113 ? 14.438 -11.987 -27.048 1.00 87.81 113 ALA A C 1
ATOM 907 O O . ALA A 1 113 ? 14.823 -13.025 -26.521 1.00 87.81 113 ALA A O 1
ATOM 908 N N . ASN A 1 114 ? 14.804 -11.654 -28.289 1.00 89.56 114 ASN A N 1
ATOM 909 C CA . ASN A 1 114 ? 15.700 -12.450 -29.147 1.00 89.56 114 ASN A CA 1
ATOM 910 C C . ASN A 1 114 ? 17.076 -11.803 -29.400 1.00 89.56 114 ASN A C 1
ATOM 912 O O . ASN A 1 114 ? 17.911 -12.384 -30.091 1.00 89.56 114 ASN A O 1
ATOM 916 N N . PHE A 1 115 ? 17.302 -10.605 -28.867 1.00 92.75 115 PHE A N 1
ATOM 917 C CA . PHE A 1 115 ? 18.561 -9.873 -28.930 1.00 92.75 115 PHE A CA 1
ATOM 918 C C . PHE A 1 115 ? 18.934 -9.423 -27.518 1.00 92.75 115 PHE A C 1
ATOM 920 O O . PHE A 1 115 ? 18.071 -8.960 -26.773 1.00 92.75 115 PHE A O 1
ATOM 927 N N . GLU A 1 116 ? 20.211 -9.544 -27.151 1.00 89.19 116 GLU A N 1
ATOM 928 C CA . GLU A 1 116 ? 20.693 -9.209 -25.813 1.00 89.19 116 GLU A CA 1
ATOM 929 C C . GLU A 1 116 ? 21.965 -8.358 -25.864 1.00 89.19 116 GLU A C 1
ATOM 931 O O . GLU A 1 116 ? 22.918 -8.664 -26.581 1.00 89.19 116 GLU A O 1
ATOM 936 N N . LYS A 1 117 ? 22.007 -7.310 -25.035 1.00 92.00 117 LYS A N 1
ATOM 937 C CA . LYS A 1 117 ? 23.207 -6.493 -24.786 1.00 92.00 117 LYS A CA 1
ATOM 938 C C . LYS A 1 117 ? 23.436 -6.285 -23.284 1.00 92.00 117 LYS A C 1
ATOM 940 O O . LYS A 1 117 ? 23.864 -5.216 -22.849 1.00 92.00 117 LYS A O 1
ATOM 945 N N . LYS A 1 118 ? 23.079 -7.285 -22.471 1.00 87.81 118 LYS A N 1
ATOM 946 C CA . LYS A 1 118 ? 23.142 -7.211 -21.004 1.00 87.81 118 LYS A CA 1
ATOM 947 C C . LYS A 1 118 ? 24.586 -7.057 -20.526 1.00 87.81 118 LYS A C 1
ATOM 949 O O . LYS A 1 118 ? 25.487 -7.727 -21.024 1.00 87.81 118 LYS A O 1
ATOM 954 N N . VAL A 1 119 ? 24.795 -6.193 -19.537 1.00 86.38 119 VAL A N 1
ATOM 955 C CA . VAL A 1 119 ? 26.080 -6.019 -18.853 1.00 86.38 119 VAL A CA 1
ATOM 956 C C . VAL A 1 119 ? 25.972 -6.563 -17.427 1.00 86.38 119 VAL A C 1
ATOM 958 O O . VAL A 1 119 ? 24.967 -6.297 -16.761 1.00 86.38 119 VAL A O 1
ATOM 961 N N . PRO A 1 120 ? 26.965 -7.332 -16.937 1.00 74.25 120 PRO A N 1
ATOM 962 C CA . PRO A 1 120 ? 26.920 -7.873 -15.583 1.00 74.25 120 PRO A CA 1
ATOM 963 C C . PRO A 1 120 ? 26.794 -6.766 -14.529 1.00 74.25 120 PRO A C 1
ATOM 965 O O . PRO A 1 120 ? 27.493 -5.752 -14.596 1.00 74.25 120 PRO A O 1
ATOM 968 N N . LYS A 1 121 ? 25.926 -6.978 -13.536 1.00 71.25 121 LYS A N 1
ATOM 969 C CA . LYS A 1 121 ? 25.920 -6.222 -12.279 1.00 71.25 121 LYS A CA 1
ATOM 970 C C . LYS A 1 121 ? 26.573 -7.116 -11.227 1.00 71.25 121 LYS A C 1
ATOM 972 O O . LYS A 1 121 ? 26.122 -8.238 -11.025 1.00 71.25 121 LYS A O 1
ATOM 977 N N . GLU A 1 122 ? 27.657 -6.652 -10.606 1.00 57.31 122 GLU A N 1
ATOM 978 C CA . GLU A 1 122 ? 28.440 -7.492 -9.683 1.00 57.31 122 GLU A CA 1
ATOM 979 C C . GLU A 1 122 ? 27.708 -7.804 -8.374 1.00 57.31 122 GLU A C 1
ATOM 981 O O . GLU A 1 122 ? 28.072 -8.752 -7.687 1.00 57.31 122 GLU A O 1
ATOM 986 N N . PHE A 1 123 ? 26.637 -7.085 -8.045 1.00 50.69 123 PHE A N 1
ATOM 987 C CA . PHE A 1 123 ? 25.841 -7.348 -6.857 1.00 50.69 123 PHE A CA 1
ATOM 988 C C . PHE A 1 123 ? 24.361 -7.078 -7.122 1.00 50.69 123 PHE A C 1
ATOM 990 O O . PHE A 1 123 ? 24.021 -6.110 -7.797 1.00 50.69 123 PHE A O 1
ATOM 997 N N . PHE A 1 124 ? 23.543 -7.947 -6.515 1.00 51.59 124 PHE A N 1
ATOM 998 C CA . PHE A 1 124 ? 22.081 -8.072 -6.540 1.00 51.59 124 PHE A CA 1
ATOM 999 C C . PHE A 1 124 ? 21.503 -8.950 -7.673 1.00 51.59 124 PHE A C 1
ATOM 1001 O O . PHE A 1 124 ? 21.780 -8.790 -8.855 1.00 51.59 124 PHE A O 1
ATOM 1008 N N . VAL A 1 125 ? 20.748 -9.969 -7.239 1.00 57.31 125 VAL A N 1
ATOM 1009 C CA . VAL A 1 125 ? 20.312 -11.141 -8.028 1.00 57.31 125 VAL A CA 1
ATOM 1010 C C . VAL A 1 125 ? 18.808 -11.070 -8.352 1.00 57.31 125 VAL A C 1
ATOM 1012 O O . VAL A 1 125 ? 18.264 -11.977 -8.967 1.00 57.31 125 VAL A O 1
ATOM 1015 N N . ASN A 1 126 ? 18.111 -10.010 -7.918 1.00 74.00 126 ASN A N 1
ATOM 1016 C CA . ASN A 1 126 ? 16.639 -9.973 -7.883 1.00 74.00 126 ASN A CA 1
ATOM 1017 C C . ASN A 1 126 ? 16.014 -8.718 -8.500 1.00 74.00 126 ASN A C 1
ATOM 1019 O O . ASN A 1 126 ? 14.805 -8.517 -8.384 1.00 74.00 126 ASN A O 1
ATOM 1023 N N . GLU A 1 127 ? 16.810 -7.862 -9.125 1.00 86.56 127 GLU A N 1
ATOM 1024 C CA . GLU A 1 127 ? 16.343 -6.782 -9.978 1.00 86.56 127 GLU A CA 1
ATOM 1025 C C . GLU A 1 127 ? 15.567 -7.332 -11.166 1.00 86.56 127 GLU A C 1
ATOM 1027 O O . GLU A 1 127 ? 16.015 -8.253 -11.850 1.00 86.56 127 GLU A O 1
ATOM 1032 N N . LYS A 1 128 ? 14.394 -6.750 -11.417 1.00 90.12 128 LYS A N 1
ATOM 1033 C CA . LYS A 1 128 ? 13.482 -7.248 -12.452 1.00 90.12 128 LYS A CA 1
ATOM 1034 C C . LYS A 1 128 ? 13.252 -6.289 -13.603 1.00 90.12 128 LYS A C 1
ATOM 1036 O O . LYS A 1 128 ? 12.567 -6.668 -14.546 1.00 90.12 128 LYS A O 1
ATOM 1041 N N . CYS A 1 129 ? 13.781 -5.074 -13.535 1.00 93.31 129 CYS A N 1
ATOM 1042 C CA . CYS A 1 129 ? 13.640 -4.057 -14.573 1.00 93.31 129 CYS A CA 1
ATOM 1043 C C . CYS A 1 129 ? 15.012 -3.716 -15.144 1.00 93.31 129 CYS A C 1
ATOM 1045 O O . CYS A 1 129 ? 16.014 -3.983 -14.496 1.00 93.31 129 CYS A O 1
ATOM 1047 N N . PHE A 1 130 ? 15.090 -3.156 -16.348 1.00 93.56 130 PHE A N 1
ATOM 1048 C CA . PHE A 1 130 ? 16.378 -2.912 -16.998 1.00 93.56 130 PHE A CA 1
ATOM 1049 C C . PHE A 1 130 ? 16.498 -1.483 -17.499 1.00 93.56 130 PHE A C 1
ATOM 1051 O O . PHE A 1 130 ? 15.541 -0.893 -18.000 1.00 93.56 130 PHE A O 1
ATOM 1058 N N . ILE A 1 131 ? 17.715 -0.956 -17.417 1.00 92.88 131 ILE A N 1
ATOM 1059 C CA . ILE A 1 131 ? 18.080 0.331 -17.996 1.00 92.88 131 ILE A CA 1
ATOM 1060 C C . ILE A 1 131 ? 19.074 0.158 -19.141 1.00 92.88 131 ILE A C 1
ATOM 1062 O O . ILE A 1 131 ? 19.967 -0.683 -19.067 1.00 92.88 131 ILE A O 1
ATOM 1066 N N . LEU A 1 132 ? 18.984 1.008 -20.161 1.00 93.38 132 LEU A N 1
ATOM 1067 C CA . LEU A 1 132 ? 20.077 1.255 -21.098 1.00 93.38 132 LEU A CA 1
ATOM 1068 C C . LEU A 1 132 ? 21.127 2.121 -20.400 1.00 93.38 132 LEU A C 1
ATOM 1070 O O . LEU A 1 132 ? 20.793 3.184 -19.880 1.00 93.38 132 LEU A O 1
ATOM 1074 N N . MET A 1 133 ? 22.387 1.692 -20.409 1.00 89.31 133 MET A N 1
ATOM 1075 C CA . MET A 1 133 ? 23.509 2.401 -19.803 1.00 89.31 133 MET A CA 1
ATOM 1076 C C . MET A 1 133 ? 24.533 2.805 -20.864 1.00 89.31 133 MET A C 1
ATOM 1078 O O . MET A 1 133 ? 25.243 1.964 -21.415 1.00 89.31 133 MET A O 1
ATOM 1082 N N . LEU A 1 134 ? 24.669 4.112 -21.085 1.00 87.81 134 LEU A N 1
ATOM 1083 C CA . LEU A 1 134 ? 25.593 4.681 -22.069 1.00 87.81 134 LEU A CA 1
ATOM 1084 C C . LEU A 1 134 ? 27.052 4.325 -21.792 1.00 87.81 134 LEU A C 1
ATOM 1086 O O . LEU A 1 134 ? 27.761 3.874 -22.687 1.00 87.81 134 LEU A O 1
ATOM 1090 N N . SER A 1 135 ? 27.488 4.455 -20.537 1.00 86.75 135 SER A N 1
ATOM 1091 C CA . SER A 1 135 ? 28.881 4.209 -20.135 1.00 86.75 135 SER A CA 1
ATOM 1092 C C . SER A 1 135 ? 29.340 2.767 -20.361 1.00 86.75 135 SER A C 1
ATOM 1094 O O . SER A 1 135 ? 30.534 2.515 -20.514 1.00 86.75 135 SER A O 1
ATOM 1096 N N . LYS A 1 136 ? 28.402 1.815 -20.389 1.00 88.00 136 LYS A N 1
ATOM 1097 C CA . LYS A 1 136 ? 28.665 0.388 -20.614 1.00 88.00 136 LYS A CA 1
ATOM 1098 C C . LYS A 1 136 ? 28.139 -0.115 -21.960 1.00 88.00 136 LYS A C 1
ATOM 1100 O O . LYS A 1 136 ? 28.312 -1.291 -22.259 1.00 88.00 136 LYS A O 1
ATOM 1105 N N . LYS A 1 137 ? 27.535 0.763 -22.770 1.00 91.75 137 LYS A N 1
ATOM 1106 C CA . LYS A 1 137 ? 26.971 0.469 -24.099 1.00 91.75 137 LYS A CA 1
ATOM 1107 C C . LYS A 1 137 ? 26.012 -0.734 -24.123 1.00 91.75 137 LYS A C 1
ATOM 1109 O O . LYS A 1 137 ? 25.947 -1.460 -25.113 1.00 91.75 137 LYS A O 1
ATOM 1114 N N . GLY A 1 138 ? 25.283 -0.955 -23.033 1.00 92.56 138 GLY A N 1
ATOM 1115 C CA . GLY A 1 138 ? 24.458 -2.148 -22.846 1.00 92.56 138 GLY A CA 1
ATOM 1116 C C . GLY A 1 138 ? 23.402 -1.971 -21.763 1.00 92.56 138 GLY A C 1
ATOM 1117 O O . GLY A 1 138 ? 23.164 -0.851 -21.306 1.00 92.56 138 GLY A O 1
ATOM 1118 N N . TRP A 1 139 ? 22.744 -3.060 -21.370 1.00 93.00 139 TRP A N 1
ATOM 1119 C CA . TRP A 1 139 ? 21.582 -3.024 -20.478 1.00 93.00 139 TRP A CA 1
ATOM 1120 C C . TRP A 1 139 ? 21.911 -3.581 -19.099 1.00 93.00 139 TRP A C 1
ATOM 1122 O O . TRP A 1 139 ? 22.470 -4.671 -18.992 1.00 93.00 139 TRP A O 1
ATOM 1132 N N . ARG A 1 140 ? 21.555 -2.857 -18.038 1.00 89.19 140 ARG A N 1
ATOM 1133 C CA . ARG A 1 140 ? 21.808 -3.274 -16.653 1.00 89.19 140 ARG A CA 1
ATOM 1134 C C . ARG A 1 140 ? 20.489 -3.561 -15.933 1.00 89.19 140 ARG A C 1
ATOM 1136 O O . ARG A 1 140 ? 19.578 -2.742 -16.061 1.00 89.19 140 ARG A O 1
ATOM 1143 N N . PRO A 1 141 ? 20.384 -4.659 -15.164 1.00 89.62 141 PRO A N 1
ATOM 1144 C CA . PRO A 1 141 ? 19.234 -4.878 -14.299 1.00 89.62 141 PRO A CA 1
ATOM 1145 C C . PRO A 1 141 ? 19.217 -3.874 -13.130 1.00 89.62 141 PRO A C 1
ATOM 1147 O O . PRO A 1 141 ? 20.247 -3.575 -12.524 1.00 89.62 141 PRO A O 1
ATOM 1150 N N . GLU A 1 142 ? 18.033 -3.357 -12.820 1.00 89.56 142 GLU A N 1
ATOM 1151 C CA . GLU A 1 142 ? 17.735 -2.389 -11.770 1.00 89.56 142 GLU A CA 1
ATOM 1152 C C . GLU A 1 142 ? 16.471 -2.706 -10.982 1.00 89.56 142 GLU A C 1
ATOM 1154 O O . GLU A 1 142 ? 15.543 -3.375 -11.450 1.00 89.56 142 GLU A O 1
ATOM 1159 N N . HIS A 1 143 ? 16.425 -2.160 -9.766 1.00 91.50 143 HIS A N 1
ATOM 1160 C CA . HIS A 1 143 ? 15.221 -2.207 -8.958 1.00 91.50 143 HIS A CA 1
ATOM 1161 C C . HIS A 1 143 ? 14.141 -1.319 -9.584 1.00 91.50 143 HIS A C 1
ATOM 1163 O O . HIS A 1 143 ? 14.352 -0.127 -9.806 1.00 91.50 143 HIS A O 1
ATOM 1169 N N . CYS A 1 144 ? 12.951 -1.872 -9.813 1.00 93.56 144 CYS A N 1
ATOM 1170 C CA . CYS A 1 144 ? 11.884 -1.208 -10.572 1.00 93.56 144 CYS A CA 1
ATOM 1171 C C . CYS A 1 144 ? 11.366 0.108 -9.954 1.00 93.56 144 CYS A C 1
ATOM 1173 O O . CYS A 1 144 ? 10.767 0.924 -10.649 1.00 93.56 144 CYS A O 1
ATOM 1175 N N . ALA A 1 145 ? 11.589 0.317 -8.653 1.00 92.56 145 ALA A N 1
ATOM 1176 C CA . ALA A 1 145 ? 11.218 1.540 -7.929 1.00 92.56 145 ALA A CA 1
ATOM 1177 C C . ALA A 1 145 ? 12.217 2.709 -8.088 1.00 92.56 145 ALA A C 1
ATOM 1179 O O . ALA A 1 145 ? 11.919 3.827 -7.670 1.00 92.56 145 ALA A O 1
ATOM 1180 N N . LEU A 1 146 ? 13.405 2.472 -8.657 1.00 90.81 146 LEU A N 1
ATOM 1181 C CA . LEU A 1 146 ? 14.376 3.538 -8.914 1.00 90.81 146 LEU A CA 1
ATOM 1182 C C . LEU A 1 146 ? 13.854 4.528 -9.963 1.00 90.81 146 LEU A C 1
ATOM 1184 O O . LEU A 1 146 ? 13.006 4.194 -10.783 1.00 90.81 146 LEU A O 1
ATOM 1188 N N . HIS A 1 147 ? 14.367 5.756 -9.933 1.00 89.44 147 HIS A N 1
ATOM 1189 C CA . HIS A 1 147 ? 13.903 6.823 -10.817 1.00 89.44 147 HIS A CA 1
ATOM 1190 C C . HIS A 1 147 ? 14.880 7.025 -11.983 1.00 89.44 147 HIS A C 1
ATOM 1192 O O . HIS A 1 147 ? 15.981 7.555 -11.808 1.00 89.44 147 HIS A O 1
ATOM 1198 N N . TYR A 1 148 ? 14.458 6.637 -13.189 1.00 89.56 148 TYR A N 1
ATOM 1199 C CA . TYR A 1 148 ? 15.179 6.873 -14.446 1.00 89.56 148 TYR A CA 1
ATOM 1200 C C . TYR A 1 148 ? 14.237 7.458 -15.504 1.00 89.56 148 TYR A C 1
ATOM 1202 O O . TYR A 1 148 ? 13.015 7.394 -15.374 1.00 89.56 148 TYR A O 1
ATOM 1210 N N . ALA A 1 149 ? 14.804 8.080 -16.537 1.00 90.62 149 ALA A N 1
ATOM 1211 C CA . ALA A 1 149 ? 14.019 8.646 -17.628 1.00 90.62 149 ALA A CA 1
ATOM 1212 C C . ALA A 1 149 ? 13.568 7.545 -18.612 1.00 90.62 149 ALA A C 1
ATOM 1214 O O . ALA A 1 149 ? 14.367 6.658 -18.914 1.00 90.62 149 ALA A O 1
ATOM 1215 N N . PRO A 1 150 ? 12.330 7.580 -19.135 1.00 93.88 150 PRO A N 1
ATOM 1216 C CA . PRO A 1 150 ? 11.877 6.635 -20.153 1.00 93.88 150 PRO A CA 1
ATOM 1217 C C . PRO A 1 150 ? 12.440 6.942 -21.546 1.00 93.88 150 PRO A C 1
ATOM 1219 O O . PRO A 1 150 ? 12.564 8.107 -21.936 1.00 93.88 150 PRO A O 1
ATOM 1222 N N . ILE A 1 151 ? 12.669 5.889 -22.336 1.00 95.31 151 ILE A N 1
ATOM 1223 C CA . ILE A 1 151 ? 12.657 5.969 -23.803 1.00 95.31 151 ILE A CA 1
ATOM 1224 C C . ILE A 1 151 ? 11.409 5.237 -24.288 1.00 95.31 151 ILE A C 1
ATOM 1226 O O . ILE A 1 151 ? 11.260 4.041 -24.038 1.00 95.31 151 ILE A O 1
ATOM 1230 N N . CYS A 1 152 ? 10.525 5.940 -24.992 1.00 95.56 152 CYS A N 1
ATOM 1231 C CA . CYS A 1 152 ? 9.326 5.337 -25.569 1.00 95.56 152 CYS A CA 1
ATOM 1232 C C . CYS A 1 152 ? 9.549 4.967 -27.036 1.00 95.56 152 CYS A C 1
ATOM 1234 O O . CYS A 1 152 ? 10.213 5.710 -27.756 1.00 95.56 152 CYS A O 1
ATOM 1236 N N . LYS A 1 153 ? 8.943 3.871 -27.497 1.00 96.69 153 LYS A N 1
ATOM 1237 C CA . LYS A 1 153 ? 8.966 3.401 -28.889 1.00 96.69 153 LYS A CA 1
ATOM 1238 C C . LYS A 1 153 ? 7.553 3.123 -29.388 1.00 96.69 153 LYS A C 1
ATOM 1240 O O . LYS A 1 153 ? 6.740 2.517 -28.691 1.00 96.69 153 LYS A O 1
ATOM 1245 N N . ARG A 1 154 ? 7.278 3.529 -30.627 1.00 94.12 154 ARG A N 1
ATOM 1246 C CA . ARG A 1 154 ? 6.077 3.144 -31.385 1.00 94.12 154 ARG A CA 1
ATOM 1247 C C . ARG A 1 154 ? 6.402 2.997 -32.867 1.00 94.12 154 ARG A C 1
ATOM 1249 O O . ARG A 1 154 ? 7.410 3.523 -33.331 1.00 94.12 154 ARG A O 1
ATOM 1256 N N . ARG A 1 155 ? 5.543 2.311 -33.623 1.00 92.38 155 ARG A N 1
ATOM 1257 C CA . ARG A 1 155 ? 5.661 2.261 -35.091 1.00 92.38 155 ARG A CA 1
ATOM 1258 C C . ARG A 1 155 ? 5.373 3.632 -35.696 1.00 92.38 155 ARG A C 1
ATOM 1260 O O . ARG A 1 155 ? 4.507 4.345 -35.196 1.00 92.38 155 ARG A O 1
ATOM 1267 N N . GLU A 1 156 ? 6.053 3.974 -36.784 1.00 88.31 156 GLU A N 1
ATOM 1268 C CA . GLU A 1 156 ? 5.892 5.270 -37.460 1.00 88.31 156 GLU A CA 1
ATOM 1269 C C . GLU A 1 156 ? 4.449 5.523 -37.914 1.00 88.31 156 GLU A C 1
ATOM 1271 O O . GLU A 1 156 ? 3.901 6.599 -37.690 1.00 88.31 156 GLU A O 1
ATOM 1276 N N . ASN A 1 157 ? 3.800 4.490 -38.452 1.00 82.81 157 ASN A N 1
ATOM 1277 C CA . ASN A 1 157 ? 2.421 4.557 -38.939 1.00 82.81 157 ASN A CA 1
ATOM 1278 C C . ASN A 1 157 ? 1.363 4.317 -37.845 1.00 82.81 157 ASN A C 1
ATOM 1280 O O . ASN A 1 157 ? 0.179 4.185 -38.157 1.00 82.81 157 ASN A O 1
ATOM 1284 N N . ALA A 1 158 ? 1.755 4.199 -36.571 1.00 80.75 158 ALA A N 1
ATOM 1285 C CA . ALA A 1 158 ? 0.794 4.016 -35.489 1.00 80.75 158 ALA A CA 1
ATOM 1286 C C . ALA A 1 158 ? 0.011 5.313 -35.247 1.00 80.75 158 ALA A C 1
ATOM 1288 O O . ALA A 1 158 ? 0.597 6.383 -35.075 1.00 80.75 158 ALA A O 1
ATOM 1289 N N . VAL A 1 159 ? -1.320 5.215 -35.178 1.00 79.44 159 VAL A N 1
ATOM 1290 C CA . VAL A 1 159 ? -2.157 6.333 -34.728 1.00 79.44 159 VAL A CA 1
ATOM 1291 C C . VAL A 1 159 ? -1.851 6.579 -33.242 1.00 79.44 159 VAL A C 1
ATOM 1293 O O . VAL A 1 159 ? -1.951 5.627 -32.467 1.00 79.44 159 VAL A O 1
ATOM 1296 N N . PRO A 1 160 ? -1.481 7.805 -32.815 1.00 76.25 160 PRO A N 1
ATOM 1297 C CA . PRO A 1 160 ? -1.160 8.132 -31.420 1.00 76.25 160 PRO A CA 1
ATOM 1298 C C . PRO A 1 160 ? -2.375 8.082 -30.477 1.00 76.25 160 PRO A C 1
ATOM 1300 O O . PRO A 1 160 ? -2.804 9.100 -29.939 1.00 76.25 160 PRO A O 1
ATOM 1303 N N . THR A 1 161 ? -2.970 6.912 -30.282 1.00 83.06 161 THR A N 1
ATOM 1304 C CA . THR A 1 161 ? -4.057 6.711 -29.320 1.00 83.06 161 THR A CA 1
ATOM 1305 C C . THR A 1 161 ? -3.494 6.185 -28.004 1.00 83.06 161 THR A C 1
ATOM 1307 O O . THR A 1 161 ? -2.764 5.192 -28.043 1.00 83.06 161 THR A O 1
ATOM 1310 N N . PRO A 1 162 ? -3.844 6.785 -26.851 1.00 87.88 162 PRO A N 1
ATOM 1311 C CA . PRO A 1 162 ? -3.431 6.279 -25.549 1.00 87.88 162 PRO A CA 1
ATOM 1312 C C . PRO A 1 162 ? -3.760 4.792 -25.388 1.00 87.88 162 PRO A C 1
ATOM 1314 O O . PRO A 1 162 ? -4.893 4.366 -25.621 1.00 87.88 162 PRO A O 1
ATOM 1317 N N . ILE A 1 163 ? -2.766 4.003 -24.984 1.00 87.81 163 ILE A N 1
ATOM 1318 C CA . ILE A 1 163 ? -2.945 2.583 -24.686 1.00 87.81 163 ILE A CA 1
ATOM 1319 C C . ILE A 1 163 ? -3.513 2.491 -23.265 1.00 87.81 163 ILE A C 1
ATOM 1321 O O . ILE A 1 163 ? -2.890 3.012 -22.335 1.00 87.81 163 ILE A O 1
ATOM 1325 N N . PRO A 1 164 ? -4.671 1.841 -23.048 1.00 83.69 164 PRO A N 1
ATOM 1326 C CA . PRO A 1 164 ? -5.266 1.757 -21.719 1.00 83.69 164 PRO A CA 1
ATOM 1327 C C . PRO A 1 164 ? -4.307 1.062 -20.740 1.00 83.69 164 PRO A C 1
ATOM 1329 O O . PRO A 1 164 ? -3.571 0.162 -21.160 1.00 83.69 164 PRO A O 1
ATOM 1332 N N . PRO A 1 165 ? -4.293 1.432 -19.448 1.00 76.44 165 PRO A N 1
ATOM 1333 C CA . PRO A 1 165 ? -3.491 0.740 -18.444 1.00 76.44 165 PRO A CA 1
ATOM 1334 C C . PRO A 1 165 ? -3.827 -0.751 -18.404 1.00 76.44 165 PRO A C 1
ATOM 1336 O O . PRO A 1 165 ? -4.971 -1.150 -18.640 1.00 76.44 165 PRO A O 1
ATOM 1339 N N . ILE A 1 166 ? -2.840 -1.586 -18.083 1.00 73.44 166 ILE A N 1
ATOM 1340 C CA . ILE A 1 166 ? -3.094 -3.011 -17.863 1.00 73.44 166 ILE A CA 1
ATOM 1341 C C . ILE A 1 166 ? -3.950 -3.131 -16.601 1.00 73.44 166 ILE A C 1
ATOM 1343 O O . ILE A 1 166 ? -3.501 -2.809 -15.503 1.00 73.44 166 ILE A O 1
ATOM 1347 N N . THR A 1 167 ? -5.189 -3.598 -16.744 1.00 65.81 167 THR A N 1
ATOM 1348 C CA . THR A 1 167 ? -6.011 -3.937 -15.581 1.00 65.81 167 THR A CA 1
ATOM 1349 C C . THR A 1 167 ? -5.376 -5.120 -14.853 1.00 65.81 167 THR A C 1
ATOM 1351 O O . THR A 1 167 ? -5.060 -6.113 -15.521 1.00 65.81 167 THR A O 1
ATOM 1354 N N . PRO A 1 168 ? -5.201 -5.060 -13.519 1.00 64.62 168 PRO A N 1
ATOM 1355 C CA . PRO A 1 168 ? -4.641 -6.175 -12.772 1.00 64.62 168 PRO A CA 1
ATOM 1356 C C . PRO A 1 168 ? -5.466 -7.439 -13.054 1.00 64.62 168 PRO A C 1
ATOM 1358 O O . PRO A 1 168 ? -6.702 -7.377 -13.060 1.00 64.62 168 PRO A O 1
ATOM 1361 N N . PRO A 1 169 ? -4.814 -8.579 -13.343 1.00 63.00 169 PRO A N 1
ATOM 1362 C CA . PRO A 1 169 ? -5.527 -9.819 -13.602 1.00 63.00 169 PRO A CA 1
ATOM 1363 C C . PRO A 1 169 ? -6.408 -10.152 -12.398 1.00 63.00 169 PRO A C 1
ATOM 1365 O O . PRO A 1 169 ? -6.012 -9.923 -11.253 1.00 63.00 169 PRO A O 1
ATOM 1368 N N . ARG A 1 170 ? -7.606 -10.705 -12.644 1.00 63.16 170 ARG A N 1
ATOM 1369 C CA . ARG A 1 170 ? -8.457 -11.185 -11.546 1.00 63.16 170 ARG A CA 1
ATOM 1370 C C . ARG A 1 170 ? -7.633 -12.124 -10.654 1.00 63.16 170 ARG A C 1
ATOM 1372 O O . ARG A 1 170 ? -6.892 -12.944 -11.211 1.00 63.16 170 ARG A O 1
ATOM 1379 N N . PRO A 1 171 ? -7.767 -12.036 -9.316 1.00 62.72 171 PRO A N 1
ATOM 1380 C CA . PRO A 1 171 ? -7.087 -12.948 -8.407 1.00 62.72 171 PRO A CA 1
ATOM 1381 C C . PRO A 1 171 ? -7.313 -14.384 -8.874 1.00 62.72 171 PRO A C 1
ATOM 1383 O O . PRO A 1 171 ? -8.458 -14.802 -9.073 1.00 62.72 171 PRO A O 1
ATOM 1386 N N . ARG A 1 172 ? -6.228 -15.121 -9.132 1.00 62.78 172 ARG A N 1
ATOM 1387 C CA . ARG A 1 172 ? -6.342 -16.504 -9.600 1.00 62.78 172 ARG A CA 1
ATOM 1388 C C . ARG A 1 172 ? -7.028 -17.329 -8.514 1.00 62.78 172 ARG A C 1
ATOM 1390 O O . ARG A 1 172 ? -6.700 -17.212 -7.335 1.00 62.78 172 ARG A O 1
ATOM 1397 N N . ALA A 1 173 ? -7.980 -18.168 -8.916 1.00 73.81 173 ALA A N 1
ATOM 1398 C CA . ALA A 1 173 ? -8.595 -19.125 -8.009 1.00 73.81 173 ALA A CA 1
ATOM 1399 C C . ALA A 1 173 ? -7.526 -20.131 -7.554 1.00 73.81 173 ALA A C 1
ATOM 1401 O O . ALA A 1 173 ? -6.936 -20.822 -8.378 1.00 73.81 173 ALA A O 1
ATOM 1402 N N . GLY A 1 174 ? -7.258 -20.184 -6.252 1.00 87.94 174 GLY A N 1
ATOM 1403 C CA . GLY A 1 174 ? -6.318 -21.122 -5.645 1.00 87.94 174 GLY A CA 1
ATOM 1404 C C . GLY A 1 174 ? -6.401 -21.092 -4.130 1.00 87.94 174 GLY A C 1
ATOM 1405 O O . GLY A 1 174 ? -7.101 -20.248 -3.571 1.00 87.94 174 GLY A O 1
ATOM 1406 N N . ASN A 1 175 ? -5.722 -22.018 -3.462 1.00 92.31 175 ASN A N 1
ATOM 1407 C CA . ASN A 1 175 ? -5.739 -22.149 -2.006 1.00 92.31 175 ASN A CA 1
ATOM 1408 C C . ASN A 1 175 ? -4.329 -22.059 -1.420 1.00 92.31 175 ASN A C 1
ATOM 1410 O O . ASN A 1 175 ? -3.337 -21.989 -2.150 1.00 92.31 175 ASN A O 1
ATOM 1414 N N . CYS A 1 176 ? -4.259 -22.002 -0.094 1.00 93.44 176 CYS A N 1
ATOM 1415 C CA . CYS A 1 176 ? -3.011 -21.846 0.637 1.00 93.44 176 CYS A CA 1
ATOM 1416 C C . CYS A 1 176 ? -2.573 -23.162 1.279 1.00 93.44 176 CYS A C 1
ATOM 1418 O O . CYS A 1 176 ? -3.421 -23.992 1.611 1.00 93.44 176 CYS A O 1
ATOM 1420 N N . PRO A 1 177 ? -1.255 -23.383 1.442 1.00 93.06 177 PRO A N 1
ATOM 1421 C CA . PRO A 1 177 ? -0.772 -24.518 2.212 1.00 93.06 177 PRO A CA 1
ATOM 1422 C C . PRO A 1 177 ? -1.265 -24.451 3.657 1.00 93.06 177 PRO A C 1
ATOM 1424 O O . PRO A 1 177 ? -1.681 -23.399 4.140 1.00 93.06 177 PRO A O 1
ATOM 1427 N N . LYS A 1 178 ? -1.141 -25.574 4.366 1.00 90.94 178 LYS A N 1
ATOM 1428 C CA . LYS A 1 178 ? -1.467 -25.652 5.790 1.00 90.94 178 LYS A CA 1
ATOM 1429 C C . LYS A 1 178 ? -0.754 -24.543 6.584 1.00 90.94 178 LYS A C 1
ATOM 1431 O O . LYS A 1 178 ? 0.431 -24.288 6.360 1.00 90.94 178 LYS A O 1
ATOM 1436 N N . ASP A 1 179 ? -1.481 -23.909 7.503 1.00 90.06 179 ASP A N 1
ATOM 1437 C CA . ASP A 1 179 ? -1.003 -22.832 8.383 1.00 90.06 179 ASP A CA 1
ATOM 1438 C C . ASP A 1 179 ? -0.573 -21.547 7.639 1.00 90.06 179 ASP A C 1
ATOM 1440 O O . ASP A 1 179 ? 0.264 -20.791 8.136 1.00 90.06 179 ASP A O 1
ATOM 1444 N N . TRP A 1 180 ? -1.088 -21.327 6.425 1.00 94.75 180 TRP A N 1
ATOM 1445 C CA . TRP A 1 180 ? -1.011 -20.055 5.702 1.00 94.75 180 TRP A CA 1
ATOM 1446 C C . TRP A 1 180 ? -2.411 -19.472 5.548 1.00 94.75 180 TRP A C 1
ATOM 1448 O O . TRP A 1 180 ? -3.353 -20.181 5.191 1.00 94.75 180 TRP A O 1
ATOM 1458 N N . ILE A 1 181 ? -2.527 -18.165 5.743 1.00 94.69 181 ILE A N 1
ATOM 1459 C CA . ILE A 1 181 ? -3.804 -17.457 5.730 1.00 94.69 181 ILE A CA 1
ATOM 1460 C C . ILE A 1 181 ? -4.027 -16.882 4.332 1.00 94.69 181 ILE A C 1
ATOM 1462 O O . ILE A 1 181 ? -3.125 -16.274 3.754 1.00 94.69 181 ILE A O 1
ATOM 1466 N N . LYS A 1 182 ? -5.206 -17.116 3.753 1.00 94.12 182 LYS A N 1
ATOM 1467 C CA . LYS A 1 182 ? -5.533 -16.699 2.384 1.00 94.12 182 LYS A CA 1
ATOM 1468 C C . LYS A 1 182 ? -6.215 -15.335 2.378 1.00 94.12 182 LYS A C 1
ATOM 1470 O O . LYS A 1 182 ? -7.268 -15.187 2.986 1.00 94.12 182 LYS A O 1
ATOM 1475 N N . PHE A 1 183 ? -5.708 -14.405 1.572 1.00 93.56 183 PHE A N 1
ATOM 1476 C CA . PHE A 1 183 ? -6.372 -13.128 1.300 1.00 93.56 183 PHE A CA 1
ATOM 1477 C C . PHE A 1 183 ? -6.009 -12.608 -0.095 1.00 93.56 183 PHE A C 1
ATOM 1479 O O . PHE A 1 183 ? -4.887 -12.790 -0.556 1.00 93.56 183 PHE A O 1
ATOM 1486 N N . GLY A 1 184 ? -6.962 -12.024 -0.828 1.00 88.94 184 GLY A N 1
ATOM 1487 C CA . GLY A 1 184 ? -6.684 -11.372 -2.121 1.00 88.94 184 GLY A CA 1
ATOM 1488 C C . GLY A 1 184 ? -6.023 -12.241 -3.212 1.00 88.94 184 GLY A C 1
ATOM 1489 O O . GLY A 1 184 ? -5.411 -11.702 -4.129 1.00 88.94 184 GLY A O 1
ATOM 1490 N N . GLY A 1 185 ? -6.110 -13.577 -3.134 1.00 90.19 185 GLY A N 1
ATOM 1491 C CA . GLY A 1 185 ? -5.401 -14.498 -4.044 1.00 90.19 185 GLY A CA 1
ATOM 1492 C C . GLY A 1 185 ? -3.936 -14.772 -3.670 1.00 90.19 185 GLY A C 1
ATOM 1493 O O . GLY A 1 185 ? -3.236 -15.474 -4.401 1.00 90.19 185 GLY A O 1
ATOM 1494 N N . LYS A 1 186 ? -3.483 -14.263 -2.524 1.00 93.44 186 LYS A N 1
ATOM 1495 C CA . LYS A 1 186 ? -2.191 -14.550 -1.906 1.00 93.44 186 LYS A CA 1
ATOM 1496 C C . LYS A 1 186 ? -2.373 -15.370 -0.624 1.00 93.44 186 LYS A C 1
ATOM 1498 O O . LYS A 1 186 ? -3.476 -15.524 -0.094 1.00 93.44 186 LYS A O 1
ATOM 1503 N N . CYS A 1 187 ? -1.260 -15.903 -0.152 1.00 95.75 187 CYS A N 1
ATOM 1504 C CA . CYS A 1 187 ? -1.108 -16.634 1.091 1.00 95.75 187 CYS A CA 1
ATOM 1505 C C . CYS A 1 187 ? -0.083 -15.914 1.953 1.00 95.75 187 CYS A C 1
ATOM 1507 O O . CYS A 1 187 ? 1.004 -15.611 1.460 1.00 95.75 187 CYS A O 1
ATOM 1509 N N . TYR A 1 188 ? -0.394 -15.720 3.229 1.00 97.75 188 TYR A N 1
ATOM 1510 C CA . TYR A 1 188 ? 0.444 -15.000 4.183 1.00 97.75 188 TYR A CA 1
ATOM 1511 C C . TYR A 1 188 ? 0.776 -15.880 5.380 1.00 97.75 188 TYR A C 1
ATOM 1513 O O . TYR A 1 188 ? -0.014 -16.748 5.768 1.00 97.75 188 TYR A O 1
ATOM 1521 N N . LYS A 1 189 ? 1.956 -15.669 5.958 1.00 97.88 189 LYS A N 1
ATOM 1522 C CA . LYS A 1 189 ? 2.375 -16.342 7.185 1.00 97.88 189 LYS A CA 1
ATOM 1523 C C . LYS A 1 189 ? 3.256 -15.436 8.032 1.00 97.88 189 LYS A C 1
ATOM 1525 O O . LYS A 1 189 ? 4.173 -14.799 7.516 1.00 97.88 189 LYS A O 1
ATOM 1530 N N . TYR A 1 190 ? 2.963 -15.422 9.326 1.00 98.25 190 TYR A N 1
ATOM 1531 C CA . TYR A 1 190 ? 3.602 -14.586 10.334 1.00 98.25 190 TYR A CA 1
ATOM 1532 C C . TYR A 1 190 ? 4.588 -15.417 11.146 1.00 98.25 190 TYR A C 1
ATOM 1534 O O . TYR A 1 190 ? 4.316 -16.571 11.482 1.00 98.25 190 TYR A O 1
ATOM 1542 N N . PHE A 1 191 ? 5.727 -14.822 11.471 1.00 98.19 191 PHE A N 1
ATOM 1543 C CA . PHE A 1 191 ? 6.795 -15.456 12.233 1.00 98.19 191 PHE A CA 1
ATOM 1544 C C . PHE A 1 191 ? 7.371 -14.486 13.265 1.00 98.19 191 PHE A C 1
ATOM 1546 O O . PHE A 1 191 ? 7.306 -13.269 13.092 1.00 98.19 191 PHE A O 1
ATOM 1553 N N . GLY A 1 192 ? 7.998 -15.023 14.316 1.00 97.31 192 GLY A N 1
ATOM 1554 C CA . GLY A 1 192 ? 8.720 -14.219 15.305 1.00 97.31 192 GLY A CA 1
ATOM 1555 C C . GLY A 1 192 ? 7.884 -13.733 16.489 1.00 97.31 192 GLY A C 1
ATOM 1556 O O . GLY A 1 192 ? 8.263 -12.752 17.132 1.00 97.31 192 GLY A O 1
ATOM 1557 N N . GLY A 1 193 ? 6.779 -14.418 16.809 1.00 95.69 193 GLY A N 1
ATOM 1558 C CA . GLY A 1 193 ? 5.988 -14.111 18.008 1.00 95.69 193 GLY A CA 1
ATOM 1559 C C . GLY A 1 193 ? 6.824 -14.256 19.284 1.00 95.69 193 GLY A C 1
ATOM 1560 O O . GLY A 1 193 ? 6.784 -13.407 20.175 1.00 95.69 193 GLY A O 1
ATOM 1561 N N . LYS A 1 194 ? 7.704 -15.266 19.327 1.00 96.38 194 LYS A N 1
ATOM 1562 C CA . LYS A 1 194 ? 8.715 -15.413 20.383 1.00 96.38 194 LYS A CA 1
ATOM 1563 C C . LYS A 1 194 ? 9.969 -14.615 20.053 1.00 96.38 194 LYS A C 1
ATOM 1565 O O . LYS A 1 194 ? 10.462 -14.660 18.929 1.00 96.38 194 LYS A O 1
ATOM 1570 N N . ALA A 1 195 ? 10.566 -13.981 21.063 1.00 95.25 195 ALA A N 1
ATOM 1571 C CA . ALA A 1 195 ? 11.794 -13.197 20.904 1.00 95.25 195 ALA A CA 1
ATOM 1572 C C . ALA A 1 195 ? 12.954 -13.981 20.253 1.00 95.25 195 ALA A C 1
ATOM 1574 O O . ALA A 1 195 ? 13.728 -13.410 19.489 1.00 95.25 195 ALA A O 1
ATOM 1575 N N . THR A 1 196 ? 13.051 -15.292 20.498 1.00 96.38 196 THR A N 1
ATOM 1576 C CA . THR A 1 196 ? 14.082 -16.176 19.923 1.00 96.38 196 THR A CA 1
ATOM 1577 C C . THR A 1 196 ? 13.915 -16.441 18.426 1.00 96.38 196 THR A C 1
ATOM 1579 O O . THR A 1 196 ? 14.869 -16.852 17.774 1.00 96.38 196 THR A O 1
ATOM 1582 N N . GLU A 1 197 ? 12.720 -16.220 17.878 1.00 96.75 197 GLU A N 1
ATOM 1583 C CA . GLU A 1 197 ? 12.378 -16.443 16.466 1.00 96.75 197 GLU A CA 1
ATOM 1584 C C . GLU A 1 197 ? 12.456 -15.149 15.636 1.00 96.75 197 GLU A C 1
ATOM 1586 O O . GLU A 1 197 ? 12.291 -15.179 14.416 1.00 96.75 197 GLU A O 1
ATOM 1591 N N . ARG A 1 198 ? 12.702 -14.005 16.288 1.00 98.12 198 ARG A N 1
ATOM 1592 C CA . ARG A 1 198 ? 12.821 -12.694 15.642 1.00 98.12 198 ARG A CA 1
ATOM 1593 C C . ARG A 1 198 ? 14.147 -12.576 14.900 1.00 98.12 198 ARG A C 1
ATOM 1595 O O . ARG A 1 198 ? 15.192 -13.016 15.385 1.00 98.12 198 ARG A O 1
ATOM 1602 N N . LEU A 1 199 ? 14.120 -11.935 13.736 1.00 98.19 199 LEU A N 1
ATOM 1603 C CA . LEU A 1 199 ? 15.252 -11.879 12.811 1.00 98.19 199 LEU A CA 1
ATOM 1604 C C . LEU A 1 199 ? 15.569 -10.446 12.376 1.00 98.19 199 LEU A C 1
ATOM 1606 O O . LEU A 1 199 ? 14.700 -9.573 12.370 1.00 98.19 199 LEU A O 1
ATOM 1610 N N . LEU A 1 200 ? 16.831 -10.215 11.997 1.00 97.69 200 LEU A N 1
ATOM 1611 C CA . LEU A 1 200 ? 17.221 -9.004 11.269 1.00 97.69 200 LEU A CA 1
ATOM 1612 C C . LEU A 1 200 ? 16.568 -9.012 9.883 1.00 97.69 200 LEU A C 1
ATOM 1614 O O . LEU A 1 200 ? 16.281 -10.080 9.337 1.00 97.69 200 LEU A O 1
ATOM 1618 N N . TYR A 1 201 ? 16.411 -7.846 9.263 1.00 96.62 201 TYR A N 1
ATOM 1619 C CA . TYR A 1 201 ? 15.655 -7.712 8.016 1.00 96.62 201 TYR A CA 1
ATOM 1620 C C . TYR A 1 201 ? 16.120 -8.659 6.894 1.00 96.62 201 TYR A C 1
ATOM 1622 O O . TYR A 1 201 ? 15.336 -9.409 6.309 1.00 96.62 201 TYR A O 1
ATOM 1630 N N . LYS A 1 202 ? 17.435 -8.700 6.632 1.00 94.31 202 LYS A N 1
ATOM 1631 C CA . LYS A 1 202 ? 18.025 -9.588 5.611 1.00 94.31 202 LYS A CA 1
ATOM 1632 C C . LYS A 1 202 ? 17.828 -11.071 5.944 1.00 94.31 202 LYS A C 1
ATOM 1634 O O . LYS A 1 202 ? 17.645 -11.886 5.045 1.00 94.31 202 LYS A O 1
ATOM 1639 N N . GLN A 1 203 ? 17.867 -11.427 7.226 1.00 97.12 203 GLN A N 1
ATOM 1640 C CA . GLN A 1 203 ? 17.648 -12.802 7.675 1.00 97.12 203 GLN A CA 1
ATOM 1641 C C . GLN A 1 203 ? 16.180 -13.206 7.511 1.00 97.12 203 GLN A C 1
ATOM 1643 O O . GLN A 1 203 ? 15.918 -14.306 7.036 1.00 97.12 203 GLN A O 1
ATOM 1648 N N . ALA A 1 204 ? 15.242 -12.312 7.833 1.00 97.88 204 ALA A N 1
ATOM 1649 C CA . ALA A 1 204 ? 13.811 -12.521 7.630 1.00 97.88 204 ALA A CA 1
ATOM 1650 C C . ALA A 1 204 ? 13.477 -12.772 6.151 1.00 97.88 204 ALA A C 1
ATOM 1652 O O . ALA A 1 204 ? 12.772 -13.724 5.825 1.00 97.88 204 ALA A O 1
ATOM 1653 N N . ARG A 1 205 ? 14.071 -11.992 5.239 1.00 94.88 205 ARG A N 1
ATOM 1654 C CA . ARG A 1 205 ? 13.959 -12.229 3.792 1.00 94.88 205 ARG A CA 1
ATOM 1655 C C . ARG A 1 205 ? 14.429 -13.626 3.388 1.00 94.88 205 ARG A C 1
ATOM 1657 O O . ARG A 1 205 ? 13.699 -14.362 2.729 1.00 94.88 205 ARG A O 1
ATOM 1664 N N . ASN A 1 206 ? 15.638 -14.000 3.808 1.00 94.88 206 ASN A N 1
ATOM 1665 C CA . ASN A 1 206 ? 16.194 -15.318 3.508 1.00 94.88 206 ASN A CA 1
ATOM 1666 C C . ASN A 1 206 ? 15.322 -16.447 4.084 1.00 94.88 206 ASN A C 1
ATOM 1668 O O . ASN A 1 206 ? 15.160 -17.483 3.443 1.00 94.88 206 ASN A O 1
ATOM 1672 N N . ALA A 1 207 ? 14.736 -16.237 5.267 1.00 97.12 207 ALA A N 1
ATOM 1673 C CA . ALA A 1 207 ? 13.799 -17.175 5.873 1.00 97.12 207 ALA A CA 1
ATOM 1674 C C . ALA A 1 207 ? 12.530 -17.331 5.024 1.00 97.12 207 ALA A C 1
ATOM 1676 O O . ALA A 1 207 ? 12.102 -18.460 4.800 1.00 97.12 207 ALA A O 1
ATOM 1677 N N . CYS A 1 208 ? 11.977 -16.243 4.473 1.00 96.69 208 CYS A N 1
ATOM 1678 C CA . CYS A 1 208 ? 10.857 -16.333 3.536 1.00 96.69 208 CYS A CA 1
ATOM 1679 C C . CYS A 1 208 ? 11.223 -17.131 2.277 1.00 96.69 208 CYS A C 1
ATOM 1681 O O . CYS A 1 208 ? 10.459 -18.007 1.881 1.00 96.69 208 CYS A O 1
ATOM 1683 N N . TRP A 1 209 ? 12.395 -16.907 1.675 1.00 93.38 209 TRP A N 1
ATOM 1684 C CA . TRP A 1 209 ? 12.843 -17.688 0.511 1.00 93.38 209 TRP A CA 1
ATOM 1685 C C . TRP A 1 209 ? 12.995 -19.181 0.798 1.00 93.38 209 TRP A C 1
ATOM 1687 O O . TRP A 1 209 ? 12.666 -20.010 -0.049 1.00 93.38 209 TRP A O 1
ATOM 1697 N N . ALA A 1 210 ? 13.440 -19.536 2.002 1.00 95.50 210 ALA A N 1
ATOM 1698 C CA . ALA A 1 210 ? 13.593 -20.929 2.408 1.00 95.50 210 ALA A CA 1
ATOM 1699 C C . ALA A 1 210 ? 12.256 -21.697 2.498 1.00 95.50 210 ALA A C 1
ATOM 1701 O O . ALA A 1 210 ? 12.265 -22.925 2.532 1.00 95.50 210 ALA A O 1
ATOM 1702 N N . LEU A 1 211 ? 11.104 -21.009 2.500 1.00 94.62 211 LEU A N 1
ATOM 1703 C CA . LEU A 1 211 ? 9.769 -21.630 2.511 1.00 94.62 211 LEU A CA 1
ATOM 1704 C C . LEU A 1 211 ? 9.316 -22.138 1.129 1.00 94.62 211 LEU A C 1
ATOM 1706 O O . LEU A 1 211 ? 8.244 -22.742 1.019 1.00 94.62 211 LEU A O 1
ATOM 1710 N N . GLY A 1 212 ? 10.116 -21.901 0.087 1.00 88.56 212 GLY A N 1
ATOM 1711 C CA . GLY A 1 212 ? 9.912 -22.405 -1.267 1.00 88.56 212 GLY A CA 1
ATOM 1712 C C . GLY A 1 212 ? 9.677 -21.310 -2.302 1.00 88.56 212 GLY A C 1
ATOM 1713 O O . GLY A 1 212 ? 9.571 -20.120 -1.986 1.00 88.56 212 GLY A O 1
ATOM 1714 N N . ASP A 1 213 ? 9.567 -21.741 -3.558 1.00 81.38 213 ASP A N 1
ATOM 1715 C CA . ASP A 1 213 ? 9.444 -20.854 -4.710 1.00 81.38 213 ASP A CA 1
ATOM 1716 C C . ASP A 1 213 ? 8.303 -19.846 -4.559 1.00 81.38 213 ASP A C 1
ATOM 1718 O O . ASP A 1 213 ? 7.221 -20.138 -4.045 1.00 81.38 213 ASP A O 1
ATOM 1722 N N . ASN A 1 214 ? 8.536 -18.643 -5.079 1.00 79.69 214 ASN A N 1
ATOM 1723 C CA . ASN A 1 214 ? 7.581 -17.535 -5.056 1.00 79.69 214 ASN A CA 1
ATOM 1724 C C . ASN A 1 214 ? 7.184 -17.011 -3.676 1.00 79.69 214 ASN A C 1
ATOM 1726 O O . ASN A 1 214 ? 6.215 -16.256 -3.593 1.00 79.69 214 ASN A O 1
ATOM 1730 N N . THR A 1 215 ? 7.955 -17.338 -2.645 1.00 92.62 215 THR A N 1
ATOM 1731 C CA . THR A 1 215 ? 7.814 -16.726 -1.327 1.00 92.62 215 THR A CA 1
ATOM 1732 C C . THR A 1 215 ? 8.733 -15.510 -1.205 1.00 92.62 215 THR A C 1
ATOM 1734 O O . THR A 1 215 ? 9.858 -15.540 -1.691 1.00 92.62 215 THR A O 1
ATOM 1737 N N . GLU A 1 216 ? 8.263 -14.426 -0.598 1.00 94.19 216 GLU A N 1
ATOM 1738 C CA . GLU A 1 216 ? 9.030 -13.197 -0.325 1.00 94.19 216 GLU A CA 1
ATOM 1739 C C . GLU A 1 216 ? 8.437 -12.515 0.920 1.00 94.19 216 GLU A C 1
ATOM 1741 O O . GLU A 1 216 ? 7.345 -12.887 1.354 1.00 94.19 216 GLU A O 1
ATOM 1746 N N . LEU A 1 217 ? 9.127 -11.537 1.509 1.00 97.38 217 LEU A N 1
ATOM 1747 C CA . LEU A 1 217 ? 8.495 -10.631 2.473 1.00 97.38 217 LEU A CA 1
ATOM 1748 C C . LEU A 1 217 ? 7.262 -9.954 1.851 1.00 97.38 217 LEU A C 1
ATOM 1750 O O . LEU A 1 217 ? 7.211 -9.709 0.643 1.00 97.38 217 LEU A O 1
ATOM 1754 N N . VAL A 1 218 ? 6.258 -9.665 2.677 1.00 98.00 218 VAL A N 1
ATOM 1755 C CA . VAL A 1 218 ? 4.962 -9.163 2.205 1.00 98.00 218 VAL A CA 1
ATOM 1756 C C . VAL A 1 218 ? 5.061 -7.811 1.496 1.00 98.00 218 VAL A C 1
ATOM 1758 O O . VAL A 1 218 ? 5.786 -6.922 1.943 1.00 98.00 218 VAL A O 1
ATOM 1761 N N . SER A 1 219 ? 4.304 -7.653 0.411 1.00 97.12 219 SER A N 1
ATOM 1762 C CA . SER A 1 219 ? 4.106 -6.391 -0.298 1.00 97.12 219 SER A CA 1
ATOM 1763 C C . SER A 1 219 ? 2.649 -5.954 -0.173 1.00 97.12 219 SER A C 1
ATOM 1765 O O . SER A 1 219 ? 1.756 -6.791 -0.278 1.00 97.12 219 SER A O 1
ATOM 1767 N N . ILE A 1 220 ? 2.406 -4.666 0.081 1.00 97.81 220 ILE A N 1
ATOM 1768 C CA . ILE A 1 220 ? 1.074 -4.139 0.416 1.00 97.81 220 ILE A CA 1
ATOM 1769 C C . ILE A 1 220 ? 0.634 -3.133 -0.647 1.00 97.81 220 ILE A C 1
ATOM 1771 O O . ILE A 1 220 ? 1.292 -2.113 -0.855 1.00 97.81 220 ILE A O 1
ATOM 1775 N N . HIS A 1 221 ? -0.484 -3.414 -1.319 1.00 95.50 221 HIS A N 1
ATOM 1776 C CA . HIS A 1 221 ? -0.937 -2.650 -2.494 1.00 95.50 221 HIS A CA 1
ATOM 1777 C C . HIS A 1 221 ? -2.340 -2.054 -2.371 1.00 95.50 221 HIS A C 1
ATOM 1779 O O . HIS A 1 221 ? -2.868 -1.525 -3.351 1.00 95.50 221 HIS A O 1
ATOM 1785 N N . SER A 1 222 ? -2.978 -2.186 -1.210 1.00 95.06 222 SER A N 1
ATOM 1786 C CA . SER A 1 222 ? -4.348 -1.726 -0.981 1.00 95.06 222 SER A CA 1
ATOM 1787 C C . SER A 1 222 ? -4.648 -1.594 0.508 1.00 95.06 222 SER A C 1
ATOM 1789 O O . SER A 1 222 ? -3.967 -2.211 1.331 1.00 95.06 222 SER A O 1
ATOM 1791 N N . MET A 1 223 ? -5.698 -0.840 0.841 1.00 94.38 223 MET A N 1
ATOM 1792 C CA . MET A 1 223 ? -6.172 -0.738 2.221 1.00 94.38 223 MET A CA 1
ATOM 1793 C C . MET A 1 223 ? -6.741 -2.076 2.717 1.00 94.38 223 MET A C 1
ATOM 1795 O O . MET A 1 223 ? -6.578 -2.414 3.880 1.00 94.38 223 MET A O 1
ATOM 1799 N N . GLU A 1 224 ? -7.345 -2.877 1.836 1.00 95.19 224 GLU A N 1
ATOM 1800 C CA . GLU A 1 224 ? -7.855 -4.216 2.154 1.00 95.19 224 GLU A CA 1
ATOM 1801 C C . GLU A 1 224 ? -6.727 -5.149 2.614 1.00 95.19 224 GLU A C 1
ATOM 1803 O O . GLU A 1 224 ? -6.847 -5.832 3.632 1.00 95.19 224 GLU A O 1
ATOM 1808 N N . GLU A 1 225 ? -5.602 -5.140 1.894 1.00 96.56 225 GLU A N 1
ATOM 1809 C CA . GLU A 1 225 ? -4.405 -5.898 2.268 1.00 96.56 225 GLU A CA 1
ATOM 1810 C C . GLU A 1 225 ? -3.753 -5.338 3.536 1.00 96.56 225 GLU A C 1
ATOM 1812 O O . GLU A 1 225 ? -3.374 -6.114 4.408 1.00 96.56 225 GLU A O 1
ATOM 1817 N N . GLN A 1 226 ? -3.676 -4.011 3.679 1.00 97.62 226 GLN A N 1
ATOM 1818 C CA . GLN A 1 226 ? -3.182 -3.364 4.897 1.00 97.62 226 GLN A CA 1
ATOM 1819 C C . GLN A 1 226 ? -3.982 -3.794 6.128 1.00 97.62 226 GLN A C 1
ATOM 1821 O O . GLN A 1 226 ? -3.407 -4.214 7.129 1.00 97.62 226 GLN A O 1
ATOM 1826 N N . ALA A 1 227 ? -5.307 -3.713 6.045 1.00 97.12 227 ALA A N 1
ATOM 1827 C CA . ALA A 1 227 ? -6.209 -4.065 7.126 1.00 97.12 227 ALA A CA 1
ATOM 1828 C C . ALA A 1 227 ? -6.120 -5.559 7.472 1.00 97.12 227 ALA A C 1
ATOM 1830 O O . ALA A 1 227 ? -5.981 -5.918 8.639 1.00 97.12 227 ALA A O 1
ATOM 1831 N N . PHE A 1 228 ? -6.090 -6.428 6.457 1.00 97.50 228 PHE A N 1
ATOM 1832 C CA . PHE A 1 228 ? -5.907 -7.867 6.658 1.00 97.50 228 PHE A CA 1
ATOM 1833 C C . PHE A 1 228 ? -4.584 -8.175 7.363 1.00 97.50 228 PHE A C 1
ATOM 1835 O O . PHE A 1 228 ? -4.509 -9.059 8.216 1.00 97.50 228 PHE A O 1
ATOM 1842 N N . LEU A 1 229 ? -3.517 -7.451 7.020 1.00 98.19 229 LEU A N 1
ATOM 1843 C CA . LEU A 1 229 ? -2.227 -7.700 7.640 1.00 98.19 229 LEU A CA 1
ATOM 1844 C C . LEU A 1 229 ? -2.175 -7.227 9.091 1.00 98.19 229 LEU A C 1
ATOM 1846 O O . LEU A 1 229 ? -1.574 -7.900 9.932 1.00 98.19 229 LEU A O 1
ATOM 1850 N N . THR A 1 230 ? -2.807 -6.087 9.361 1.00 97.44 230 THR A N 1
ATOM 1851 C CA . THR A 1 230 ? -2.890 -5.469 10.682 1.00 97.44 230 THR A CA 1
ATOM 1852 C C . THR A 1 230 ? -3.756 -6.288 11.633 1.00 97.44 230 THR A C 1
ATOM 1854 O O . THR A 1 230 ? -3.298 -6.565 12.735 1.00 97.44 230 THR A O 1
ATOM 1857 N N . GLU A 1 231 ? -4.943 -6.758 11.232 1.00 95.75 231 GLU A N 1
ATOM 1858 C CA . GLU A 1 231 ? -5.820 -7.548 12.122 1.00 95.75 231 GLU A CA 1
ATOM 1859 C C . GLU A 1 231 ? -5.106 -8.811 12.659 1.00 95.75 231 GLU A C 1
ATOM 1861 O O . GLU A 1 231 ? -5.154 -9.102 13.852 1.00 95.75 231 GLU A O 1
ATOM 1866 N N . HIS A 1 232 ? -4.326 -9.497 11.813 1.00 96.62 232 HIS A N 1
ATOM 1867 C CA . HIS A 1 232 ? -3.559 -10.693 12.187 1.00 96.62 232 HIS A CA 1
ATOM 1868 C C . HIS A 1 232 ? -2.239 -10.378 12.910 1.00 96.62 232 HIS A C 1
ATOM 1870 O O . HIS A 1 232 ? -1.636 -11.264 13.519 1.00 96.62 232 HIS A O 1
ATOM 1876 N N . LEU A 1 233 ? -1.768 -9.124 12.874 1.00 96.75 233 LEU A N 1
ATOM 1877 C CA . LEU A 1 233 ? -0.607 -8.704 13.662 1.00 96.75 233 LEU A CA 1
ATOM 1878 C C . LEU A 1 233 ? -0.901 -8.790 15.164 1.00 96.75 233 LEU A C 1
ATOM 1880 O O . LEU A 1 233 ? 0.028 -8.979 15.950 1.00 96.75 233 LEU A O 1
ATOM 1884 N N . TYR A 1 234 ? -2.180 -8.705 15.553 1.00 93.75 234 TYR A N 1
ATOM 1885 C CA . TYR A 1 234 ? -2.593 -8.901 16.935 1.00 93.75 234 TYR A CA 1
ATOM 1886 C C . TYR A 1 234 ? -2.118 -10.249 17.491 1.00 93.75 234 TYR A C 1
ATOM 1888 O O . TYR A 1 234 ? -1.440 -10.290 18.515 1.00 93.75 234 TYR A O 1
ATOM 1896 N N . ASP A 1 235 ? -2.394 -11.333 16.762 1.00 93.69 235 ASP A N 1
ATOM 1897 C CA . ASP A 1 235 ? -2.040 -12.697 17.169 1.00 93.69 235 ASP A CA 1
ATOM 1898 C C . ASP A 1 235 ? -0.523 -12.932 17.184 1.00 93.69 235 ASP A C 1
ATOM 1900 O O . ASP A 1 235 ? -0.022 -13.780 17.926 1.00 93.69 235 ASP A O 1
ATOM 1904 N N . LEU A 1 236 ? 0.232 -12.174 16.379 1.00 95.62 236 LEU A N 1
ATOM 1905 C CA . LEU A 1 236 ? 1.692 -12.208 16.418 1.00 95.62 236 LEU A CA 1
ATOM 1906 C C . LEU A 1 236 ? 2.244 -11.581 17.711 1.00 95.62 236 LEU A C 1
ATOM 1908 O O . LEU A 1 236 ? 3.292 -12.014 18.199 1.00 95.62 236 LEU A O 1
ATOM 1912 N N . GLY A 1 237 ? 1.572 -10.563 18.256 1.00 94.69 237 GLY A N 1
ATOM 1913 C CA . GLY A 1 237 ? 1.947 -9.916 19.515 1.00 94.69 237 GLY A CA 1
ATOM 1914 C C . GLY A 1 237 ? 3.225 -9.069 19.450 1.00 94.69 237 GLY A C 1
ATOM 1915 O O . GLY A 1 237 ? 3.823 -8.775 20.485 1.00 94.69 237 GLY A O 1
ATOM 1916 N N . THR A 1 238 ? 3.719 -8.735 18.254 1.00 95.50 238 THR A N 1
ATOM 1917 C CA . THR A 1 238 ? 4.924 -7.915 18.067 1.00 95.50 238 THR A CA 1
ATOM 1918 C C . THR A 1 238 ? 4.972 -7.297 16.671 1.00 95.50 238 THR A C 1
ATOM 1920 O O . THR A 1 238 ? 4.348 -7.800 15.737 1.00 95.50 238 THR A O 1
ATOM 1923 N N . SER A 1 239 ? 5.740 -6.217 16.518 1.00 96.94 239 SER A N 1
ATOM 1924 C CA . SER A 1 239 ? 5.970 -5.568 15.228 1.00 96.94 239 SER A CA 1
ATOM 1925 C C . SER A 1 239 ? 6.691 -6.504 14.256 1.00 96.94 239 SER A C 1
ATOM 1927 O O . SER A 1 239 ? 7.537 -7.314 14.658 1.00 96.94 239 SER A O 1
ATOM 1929 N N . ALA A 1 240 ? 6.394 -6.369 12.963 1.00 98.31 240 ALA A N 1
ATOM 1930 C CA . ALA A 1 240 ? 6.897 -7.285 11.948 1.00 98.31 240 ALA A CA 1
ATOM 1931 C C . ALA A 1 240 ? 7.506 -6.582 10.733 1.00 98.31 240 ALA A C 1
ATOM 1933 O O . ALA A 1 240 ? 6.957 -5.614 10.212 1.00 98.31 240 ALA A O 1
ATOM 1934 N N . TRP A 1 241 ? 8.625 -7.112 10.241 1.00 98.62 241 TRP A N 1
ATOM 1935 C CA . TRP A 1 241 ? 9.214 -6.708 8.973 1.00 98.62 241 TRP A CA 1
ATOM 1936 C C . TRP A 1 241 ? 8.263 -6.990 7.808 1.00 98.62 241 TRP A C 1
ATOM 1938 O O . TRP A 1 241 ? 7.743 -8.104 7.670 1.00 98.62 241 TRP A O 1
ATOM 1948 N N . ILE A 1 242 ? 8.117 -5.990 6.938 1.00 98.56 242 ILE A N 1
ATOM 1949 C CA . ILE A 1 242 ? 7.447 -6.094 5.638 1.00 98.56 242 ILE A CA 1
ATOM 1950 C C . ILE A 1 242 ? 8.461 -5.878 4.506 1.00 98.56 242 ILE A C 1
ATOM 1952 O O . ILE A 1 242 ? 9.581 -5.422 4.720 1.00 98.56 242 ILE A O 1
ATOM 1956 N N . GLY A 1 243 ? 8.108 -6.210 3.270 1.00 96.88 243 GLY A N 1
ATOM 1957 C CA . GLY A 1 243 ? 9.040 -6.212 2.138 1.00 96.88 243 GLY A CA 1
ATOM 1958 C C . GLY A 1 243 ? 9.489 -4.834 1.650 1.00 96.88 243 GLY A C 1
ATOM 1959 O O . GLY A 1 243 ? 10.290 -4.773 0.724 1.00 96.88 243 GLY A O 1
ATOM 1960 N N . MET A 1 244 ? 8.984 -3.735 2.215 1.00 96.19 244 MET A N 1
ATOM 1961 C CA . MET A 1 244 ? 9.365 -2.383 1.811 1.00 96.19 244 MET A CA 1
ATOM 1962 C C . MET A 1 244 ? 10.700 -2.010 2.455 1.00 96.19 244 MET A C 1
ATOM 1964 O O . MET A 1 244 ? 10.880 -2.146 3.666 1.00 96.19 244 MET A O 1
ATOM 1968 N N . HIS A 1 245 ? 11.631 -1.496 1.661 1.00 92.88 245 HIS A N 1
ATOM 1969 C CA . HIS A 1 245 ? 12.904 -0.997 2.160 1.00 92.88 245 HIS A CA 1
ATOM 1970 C C . HIS A 1 245 ? 13.380 0.207 1.362 1.00 92.88 245 HIS A C 1
ATOM 1972 O O . HIS A 1 245 ? 12.948 0.442 0.232 1.00 92.88 245 HIS A O 1
ATOM 1978 N N . GLN A 1 246 ? 14.293 0.960 1.959 1.00 89.56 246 GLN A N 1
ATOM 1979 C CA . GLN A 1 246 ? 14.998 2.013 1.265 1.00 89.56 246 GLN A CA 1
ATOM 1980 C C . GLN A 1 246 ? 15.978 1.386 0.269 1.00 89.56 246 GLN A C 1
ATOM 1982 O O . GLN A 1 246 ? 16.772 0.494 0.598 1.00 89.56 246 GLN A O 1
ATOM 1987 N N . ILE A 1 247 ? 15.892 1.852 -0.966 1.00 85.88 247 ILE A N 1
ATOM 1988 C CA . ILE A 1 247 ? 16.706 1.443 -2.096 1.00 85.88 247 ILE A CA 1
ATOM 1989 C C . ILE A 1 247 ? 17.585 2.630 -2.455 1.00 85.88 247 ILE A C 1
ATOM 1991 O O . ILE A 1 247 ? 17.110 3.744 -2.678 1.00 85.88 247 ILE A O 1
ATOM 1995 N N . THR A 1 248 ? 18.880 2.366 -2.522 1.00 76.81 248 THR A N 1
ATOM 1996 C CA . THR A 1 248 ? 19.883 3.303 -3.007 1.00 76.81 248 THR A CA 1
ATOM 1997 C C . THR A 1 248 ? 20.354 2.825 -4.368 1.00 76.81 248 THR A C 1
ATOM 1999 O O . THR A 1 248 ? 20.723 1.661 -4.514 1.00 76.81 248 THR A O 1
ATOM 2002 N N . SER A 1 249 ? 20.376 3.715 -5.357 1.00 70.50 249 SER A N 1
ATOM 2003 C CA . SER A 1 249 ? 21.210 3.483 -6.537 1.00 70.50 249 SER A CA 1
ATOM 2004 C C . SER A 1 249 ? 22.674 3.499 -6.091 1.00 70.50 249 SER A C 1
ATOM 2006 O O . SER A 1 249 ? 23.039 4.313 -5.245 1.00 70.50 249 SER A O 1
ATOM 2008 N N . ASP A 1 250 ? 23.525 2.667 -6.690 1.00 65.06 250 ASP A N 1
ATOM 2009 C CA . ASP A 1 250 ? 24.973 2.613 -6.407 1.00 65.06 250 ASP A CA 1
ATOM 2010 C C . ASP A 1 250 ? 25.731 3.897 -6.830 1.00 65.06 250 ASP A C 1
ATOM 2012 O O . ASP A 1 250 ? 26.947 3.887 -7.009 1.00 65.06 250 ASP A O 1
ATOM 2016 N N . GLU A 1 251 ? 25.033 5.013 -7.061 1.00 59.91 251 GLU A N 1
ATOM 2017 C CA . GLU A 1 251 ? 25.568 6.190 -7.735 1.00 59.91 251 GLU A CA 1
ATOM 2018 C C . GLU A 1 251 ? 25.210 7.511 -7.052 1.00 59.91 251 GLU A C 1
ATOM 2020 O O . GLU A 1 251 ? 24.115 7.696 -6.522 1.00 59.91 251 GLU A O 1
ATOM 2025 N N . ILE A 1 252 ? 26.163 8.445 -7.105 1.00 53.59 252 ILE A N 1
ATOM 2026 C CA . ILE A 1 252 ? 26.130 9.752 -6.441 1.00 53.59 252 ILE A CA 1
ATOM 2027 C C . ILE A 1 252 ? 24.993 10.618 -7.010 1.00 53.59 252 ILE A C 1
ATOM 2029 O O . ILE A 1 252 ? 24.895 10.799 -8.222 1.00 53.59 252 ILE A O 1
ATOM 2033 N N . GLY A 1 253 ? 24.174 11.206 -6.130 1.00 51.84 253 GLY A N 1
ATOM 2034 C CA . GLY A 1 253 ? 23.159 12.207 -6.497 1.00 51.84 253 GLY A CA 1
ATOM 2035 C C . GLY A 1 253 ? 21.800 11.648 -6.931 1.00 51.84 253 GLY A C 1
ATOM 2036 O O . GLY A 1 253 ? 21.055 12.347 -7.615 1.00 51.84 253 GLY A O 1
ATOM 2037 N N . HIS A 1 254 ? 21.483 10.403 -6.568 1.00 61.06 254 HIS A N 1
ATOM 2038 C CA . HIS A 1 254 ? 20.181 9.786 -6.826 1.00 61.06 254 HIS A CA 1
ATOM 2039 C C . HIS A 1 254 ? 19.249 9.838 -5.611 1.00 61.06 254 HIS A C 1
ATOM 2041 O O . HIS A 1 254 ? 19.699 9.846 -4.465 1.00 61.06 254 HIS A O 1
ATOM 2047 N N . ASP A 1 255 ? 17.945 9.845 -5.893 1.00 64.56 255 ASP A N 1
ATOM 2048 C CA . ASP A 1 255 ? 16.896 9.873 -4.881 1.00 64.56 255 ASP A CA 1
ATOM 2049 C C . ASP A 1 255 ? 16.940 8.612 -4.005 1.00 64.56 255 ASP A C 1
ATOM 2051 O O . ASP A 1 255 ? 17.076 7.484 -4.490 1.00 64.56 255 ASP A O 1
ATOM 2055 N N . LEU A 1 256 ? 16.805 8.817 -2.696 1.00 77.62 256 LEU A N 1
ATOM 2056 C CA . LEU A 1 256 ? 16.541 7.759 -1.728 1.00 77.62 256 LEU A CA 1
ATOM 2057 C C . LEU A 1 256 ? 15.066 7.389 -1.842 1.00 77.62 256 LEU A C 1
ATOM 2059 O O . LEU A 1 256 ? 14.197 8.189 -1.494 1.00 77.62 256 LEU A O 1
ATOM 2063 N N . VAL A 1 257 ? 14.781 6.188 -2.339 1.00 87.62 257 VAL A N 1
ATOM 2064 C CA . VAL A 1 257 ? 13.407 5.757 -2.628 1.00 87.62 257 VAL A CA 1
ATOM 2065 C C . VAL A 1 257 ? 13.050 4.529 -1.814 1.00 87.62 257 VAL A C 1
ATOM 2067 O O . VAL A 1 257 ? 13.909 3.705 -1.515 1.00 87.62 257 VAL A O 1
ATOM 2070 N N . PHE A 1 258 ? 11.775 4.386 -1.471 1.00 91.19 258 PHE A N 1
ATOM 2071 C CA . PHE A 1 258 ? 11.258 3.159 -0.875 1.00 91.19 258 PHE A CA 1
ATOM 2072 C C . PHE A 1 258 ? 10.600 2.294 -1.948 1.00 91.19 258 PHE A C 1
ATOM 2074 O O . PHE A 1 258 ? 9.827 2.780 -2.777 1.00 91.19 258 PHE A O 1
ATOM 2081 N N . GLY A 1 259 ? 10.901 1.001 -1.926 1.00 92.94 259 GLY A N 1
ATOM 2082 C CA . GLY A 1 259 ? 10.289 0.030 -2.823 1.00 92.94 259 GLY A CA 1
ATOM 2083 C C . GLY A 1 259 ? 10.243 -1.366 -2.222 1.00 92.94 259 GLY A C 1
ATOM 2084 O O . GLY A 1 259 ? 10.903 -1.668 -1.226 1.00 92.94 259 GLY A O 1
ATOM 2085 N N . TRP A 1 260 ? 9.413 -2.205 -2.832 1.00 95.25 260 TRP A N 1
ATOM 2086 C CA . TRP A 1 260 ? 9.165 -3.565 -2.377 1.00 95.25 260 TRP A CA 1
ATOM 2087 C C . TRP A 1 260 ? 10.235 -4.538 -2.867 1.00 95.25 260 TRP A C 1
ATOM 2089 O O . TRP A 1 260 ? 10.569 -4.552 -4.049 1.00 95.25 260 TRP A O 1
ATOM 2099 N N . MET A 1 261 ? 10.681 -5.436 -1.987 1.00 91.62 261 MET A N 1
ATOM 2100 C CA . MET A 1 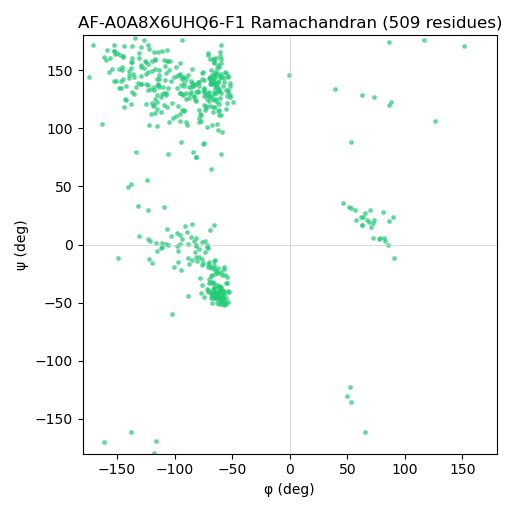261 ? 11.664 -6.488 -2.275 1.00 91.62 261 MET A CA 1
ATOM 2101 C C . MET A 1 261 ? 11.293 -7.393 -3.457 1.00 91.62 261 MET A C 1
ATOM 2103 O O . MET A 1 261 ? 12.174 -7.925 -4.137 1.00 91.62 261 MET A O 1
ATOM 2107 N N . ASP A 1 262 ? 9.999 -7.567 -3.727 1.00 90.62 262 ASP A N 1
ATOM 2108 C CA . ASP A 1 262 ? 9.497 -8.351 -4.855 1.00 90.62 262 ASP A CA 1
ATOM 2109 C C . ASP A 1 262 ? 9.457 -7.570 -6.186 1.00 90.62 262 ASP A C 1
ATOM 2111 O O . ASP A 1 262 ? 9.060 -8.143 -7.208 1.00 90.62 262 ASP A O 1
ATOM 2115 N N . ASN A 1 263 ? 9.929 -6.314 -6.192 1.00 92.38 263 ASN A N 1
ATOM 2116 C CA . ASN A 1 263 ? 9.915 -5.353 -7.301 1.00 92.38 263 ASN A CA 1
ATOM 2117 C C . ASN A 1 263 ? 8.504 -4.961 -7.777 1.00 92.38 263 ASN A C 1
ATOM 2119 O O . ASN A 1 263 ? 8.345 -4.426 -8.879 1.00 92.38 263 ASN A O 1
ATOM 2123 N N . SER A 1 264 ? 7.473 -5.216 -6.971 1.00 93.38 264 SER A N 1
ATOM 2124 C CA . SER A 1 264 ? 6.117 -4.741 -7.242 1.00 93.38 264 SER A CA 1
ATOM 2125 C C . SER A 1 264 ? 6.027 -3.211 -7.175 1.00 93.38 264 SER A C 1
ATOM 2127 O O . SER A 1 264 ? 6.885 -2.522 -6.616 1.00 93.38 264 SER A O 1
ATOM 2129 N N . ARG A 1 265 ? 4.982 -2.661 -7.799 1.00 93.81 265 ARG A N 1
ATOM 2130 C CA . ARG A 1 265 ? 4.747 -1.216 -7.857 1.00 93.81 265 ARG A CA 1
ATOM 2131 C C . ARG A 1 265 ? 4.465 -0.650 -6.462 1.00 93.81 265 ARG A C 1
ATOM 2133 O O . ARG A 1 265 ? 3.626 -1.179 -5.736 1.00 93.81 265 ARG A O 1
ATOM 2140 N N . THR A 1 266 ? 5.092 0.474 -6.127 1.00 93.00 266 THR A N 1
ATOM 2141 C CA . THR A 1 266 ? 4.779 1.260 -4.923 1.00 93.00 266 THR A CA 1
ATOM 2142 C C . THR A 1 266 ? 3.557 2.149 -5.186 1.00 93.00 266 THR A C 1
ATOM 2144 O O . THR A 1 266 ? 3.686 3.338 -5.448 1.00 93.00 266 THR A O 1
ATOM 2147 N N . ASN A 1 267 ? 2.360 1.560 -5.195 1.00 92.62 267 ASN A N 1
ATOM 2148 C CA . ASN A 1 267 ? 1.087 2.237 -5.504 1.00 92.62 267 ASN A CA 1
ATOM 2149 C C . ASN A 1 267 ? 0.197 2.496 -4.276 1.00 92.62 267 ASN A C 1
ATOM 2151 O O . ASN A 1 267 ? -0.901 3.029 -4.413 1.00 92.62 267 ASN A O 1
ATOM 2155 N N . PHE A 1 268 ? 0.654 2.086 -3.098 1.00 95.62 268 PHE A N 1
ATOM 2156 C CA . PHE A 1 268 ? -0.035 2.255 -1.830 1.00 95.62 268 PHE A CA 1
ATOM 2157 C C . PHE A 1 268 ? 1.006 2.468 -0.735 1.00 95.62 268 PHE A C 1
ATOM 2159 O O . PHE A 1 268 ? 2.061 1.826 -0.743 1.00 95.62 268 PHE A O 1
ATOM 2166 N N . THR A 1 269 ? 0.712 3.370 0.196 1.00 95.31 269 THR A N 1
ATOM 2167 C CA . THR A 1 269 ? 1.532 3.609 1.380 1.00 95.31 269 THR A CA 1
ATOM 2168 C C . THR A 1 269 ? 0.649 3.828 2.598 1.00 95.31 269 THR A C 1
ATOM 2170 O O . THR A 1 269 ? -0.436 4.396 2.497 1.00 95.31 269 THR A O 1
ATOM 2173 N N . PHE A 1 270 ? 1.130 3.375 3.753 1.00 96.12 270 PHE A N 1
ATOM 2174 C CA . PHE A 1 270 ? 0.447 3.557 5.032 1.00 96.12 270 PHE A CA 1
ATOM 2175 C C . PHE A 1 270 ? 1.458 3.874 6.140 1.00 96.12 270 PHE A C 1
ATOM 2177 O O . PHE A 1 270 ? 1.518 3.219 7.177 1.00 96.12 270 PHE A O 1
ATOM 2184 N N . TRP A 1 271 ? 2.337 4.840 5.855 1.00 96.00 271 TRP A N 1
ATOM 2185 C CA . TRP A 1 271 ? 3.362 5.297 6.790 1.00 96.00 271 TRP A CA 1
ATOM 2186 C C . TRP A 1 271 ? 2.745 6.042 7.967 1.00 96.00 271 TRP A C 1
ATOM 2188 O O . TRP A 1 271 ? 1.884 6.900 7.778 1.00 96.00 271 TRP A O 1
ATOM 2198 N N . ALA A 1 272 ? 3.263 5.765 9.158 1.00 93.69 272 ALA A N 1
ATOM 2199 C CA . ALA A 1 272 ? 2.962 6.530 10.350 1.00 93.69 272 ALA A CA 1
ATOM 2200 C C . ALA A 1 272 ? 3.420 7.983 10.196 1.00 93.69 272 ALA A C 1
ATOM 2202 O O . ALA A 1 272 ? 4.375 8.297 9.471 1.00 93.69 272 ALA A O 1
ATOM 2203 N N . ARG A 1 273 ? 2.770 8.891 10.925 1.00 90.25 273 ARG A N 1
ATOM 2204 C CA . ARG A 1 273 ? 3.126 10.314 10.910 1.00 90.25 273 ARG A CA 1
ATOM 2205 C C . ARG A 1 273 ? 4.609 10.511 11.249 1.00 90.25 273 ARG A C 1
ATOM 2207 O O . ARG A 1 273 ? 5.088 10.049 12.277 1.00 90.25 273 ARG A O 1
ATOM 2214 N N . GLY A 1 274 ? 5.319 11.247 10.395 1.00 89.50 274 GLY A N 1
ATOM 2215 C CA . GLY A 1 274 ? 6.756 11.505 10.555 1.00 89.50 274 GLY A CA 1
ATOM 2216 C C . GLY A 1 274 ? 7.669 10.419 9.977 1.00 89.50 274 GLY A C 1
ATOM 2217 O O . GLY A 1 274 ? 8.887 10.583 10.019 1.00 89.50 274 GLY A O 1
ATOM 2218 N N . HIS A 1 275 ? 7.108 9.352 9.397 1.00 91.50 275 HIS A N 1
ATOM 2219 C CA . HIS A 1 275 ? 7.853 8.328 8.675 1.00 91.50 275 HIS A CA 1
ATOM 2220 C C . HIS A 1 275 ? 7.625 8.403 7.151 1.00 91.50 275 HIS A C 1
ATOM 2222 O O . HIS A 1 275 ? 6.570 8.848 6.698 1.00 91.50 275 HIS A O 1
ATOM 2228 N N . PRO A 1 276 ? 8.598 7.932 6.349 1.00 89.44 276 PRO A N 1
ATOM 2229 C CA . PRO A 1 276 ? 9.971 7.632 6.759 1.00 89.44 276 PRO A CA 1
ATOM 2230 C C . PRO 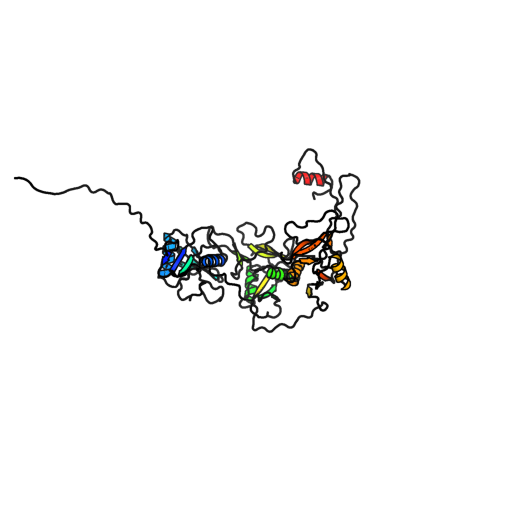A 1 276 ? 10.723 8.916 7.176 1.00 89.44 276 PRO A C 1
ATOM 2232 O O . PRO A 1 276 ? 10.456 9.983 6.619 1.00 89.44 276 PRO A O 1
ATOM 2235 N N . PRO A 1 277 ? 11.649 8.845 8.150 1.00 85.19 277 PRO A N 1
ATOM 2236 C CA . PRO A 1 277 ? 12.408 10.012 8.569 1.00 85.19 277 PRO A CA 1
ATOM 2237 C C . PRO A 1 277 ? 13.363 10.456 7.450 1.00 85.19 277 PRO A C 1
ATOM 2239 O O . PRO A 1 277 ? 13.848 9.621 6.676 1.00 85.19 277 PRO A O 1
ATOM 2242 N N . PRO A 1 278 ? 13.674 11.759 7.356 1.00 81.56 278 PRO A N 1
ATOM 2243 C CA . PRO A 1 278 ? 14.684 12.235 6.424 1.00 81.56 278 PRO A CA 1
ATOM 2244 C C . PRO A 1 278 ? 16.064 11.701 6.831 1.00 81.56 278 PRO A C 1
ATOM 2246 O O . PRO A 1 278 ? 16.424 11.711 8.006 1.00 81.56 278 PRO A O 1
ATOM 2249 N N . GLY A 1 279 ? 16.865 11.270 5.858 1.00 74.38 279 GLY A N 1
ATOM 2250 C CA . GLY A 1 279 ? 18.240 10.844 6.107 1.00 74.38 279 GLY A CA 1
ATOM 2251 C C . GLY A 1 279 ? 18.745 9.793 5.127 1.00 74.38 279 GLY A C 1
ATOM 2252 O O . GLY A 1 279 ? 17.990 9.232 4.338 1.00 74.38 279 GLY A O 1
ATOM 2253 N N . THR A 1 280 ? 20.048 9.529 5.198 1.00 71.06 280 THR A N 1
ATOM 2254 C CA . THR A 1 280 ? 20.772 8.564 4.351 1.00 71.06 280 THR A CA 1
ATOM 2255 C C . THR A 1 280 ? 20.934 7.189 5.003 1.00 71.06 280 THR A C 1
ATOM 2257 O O . THR A 1 280 ? 21.559 6.302 4.424 1.00 71.06 280 THR A O 1
ATOM 2260 N N . TRP A 1 281 ? 20.410 7.007 6.217 1.00 76.75 281 TRP A N 1
ATOM 2261 C CA . TRP A 1 281 ? 20.432 5.722 6.908 1.00 76.75 281 TRP A CA 1
ATOM 2262 C C . TRP A 1 281 ? 19.579 4.705 6.169 1.00 76.75 281 TRP A C 1
ATOM 2264 O O . TRP A 1 281 ? 18.460 5.016 5.778 1.00 76.75 281 TRP A O 1
ATOM 2274 N N . LYS A 1 282 ? 20.078 3.472 6.059 1.00 83.94 282 LYS A N 1
ATOM 2275 C CA . LYS A 1 282 ? 19.362 2.383 5.403 1.00 83.94 282 LYS A CA 1
ATOM 2276 C C . LYS A 1 282 ? 18.182 1.923 6.256 1.00 83.94 282 LYS A C 1
ATOM 2278 O O . LYS A 1 282 ? 18.349 1.163 7.215 1.00 83.94 282 LYS A O 1
ATOM 2283 N N . TYR A 1 283 ? 16.999 2.381 5.872 1.00 91.44 283 TYR A N 1
ATOM 2284 C CA . TYR A 1 283 ? 15.753 2.038 6.541 1.00 91.44 283 TYR A CA 1
ATOM 2285 C C . TYR A 1 283 ? 15.025 0.873 5.874 1.00 91.44 283 TYR A C 1
ATOM 2287 O O . TYR A 1 283 ? 15.028 0.711 4.653 1.00 91.44 283 TYR A O 1
ATOM 2295 N N . CYS A 1 284 ? 14.350 0.088 6.699 1.00 94.75 284 CYS A N 1
ATOM 2296 C CA . CYS A 1 284 ? 13.445 -0.977 6.313 1.00 94.75 284 CYS A CA 1
ATOM 2297 C C . CYS A 1 284 ? 12.098 -0.730 6.982 1.00 94.75 284 CYS A C 1
ATOM 2299 O O . CYS A 1 284 ? 12.039 -0.178 8.079 1.00 94.75 284 CYS A O 1
ATOM 2301 N N . ALA A 1 285 ? 11.011 -1.093 6.313 1.00 96.75 285 ALA A N 1
ATOM 2302 C CA . ALA A 1 285 ? 9.686 -0.854 6.849 1.00 96.75 285 ALA A CA 1
ATOM 2303 C C . ALA A 1 285 ? 9.268 -1.972 7.807 1.00 96.75 285 ALA A C 1
ATOM 2305 O O . ALA A 1 285 ? 9.411 -3.165 7.513 1.00 96.75 285 ALA A O 1
ATOM 2306 N N . THR A 1 286 ? 8.680 -1.560 8.918 1.00 97.25 286 THR A N 1
ATOM 2307 C CA . THR A 1 286 ? 8.067 -2.415 9.926 1.00 97.25 286 THR A CA 1
ATOM 2308 C C . THR A 1 286 ? 6.584 -2.082 9.995 1.00 97.25 286 THR A C 1
ATOM 2310 O O . THR A 1 286 ? 6.230 -0.912 10.108 1.00 97.25 286 THR A O 1
ATOM 2313 N N . LEU A 1 287 ? 5.718 -3.093 9.986 1.00 97.94 287 LEU A N 1
ATOM 2314 C CA . LEU A 1 287 ? 4.331 -2.940 10.414 1.00 97.94 287 LEU A CA 1
ATOM 2315 C C . LEU A 1 287 ? 4.306 -2.936 11.950 1.00 97.94 287 LEU A C 1
ATOM 2317 O O . LEU A 1 287 ? 4.674 -3.936 12.577 1.00 97.94 287 LEU A O 1
ATOM 2321 N N . SER A 1 288 ? 3.960 -1.796 12.551 1.00 96.38 288 SER A N 1
ATOM 2322 C CA . SER A 1 288 ? 4.090 -1.601 13.997 1.00 96.38 288 SER A CA 1
ATOM 2323 C C . SER A 1 288 ? 2.950 -2.262 14.771 1.00 96.38 288 SER A C 1
ATOM 2325 O O . SER A 1 288 ? 1.782 -2.129 14.419 1.00 96.38 288 SER A O 1
ATOM 2327 N N . TYR A 1 289 ? 3.285 -2.934 15.868 1.00 93.44 289 TYR A N 1
ATOM 2328 C CA . TYR A 1 289 ? 2.336 -3.446 16.861 1.00 93.44 289 TYR A CA 1
ATOM 2329 C C . TYR A 1 289 ? 2.183 -2.499 18.067 1.00 93.44 289 TYR A C 1
ATOM 2331 O O . TYR A 1 289 ? 1.246 -2.622 18.855 1.00 93.44 289 TYR A O 1
ATOM 2339 N N . GLU A 1 290 ? 3.104 -1.549 18.229 1.00 85.31 290 GLU A N 1
ATOM 2340 C CA . GLU A 1 290 ? 3.268 -0.769 19.456 1.00 85.31 290 GLU A CA 1
ATOM 2341 C C . GLU A 1 290 ? 3.067 0.733 19.223 1.00 85.31 290 GLU A C 1
ATOM 2343 O O . GLU A 1 290 ? 3.215 1.249 18.109 1.00 85.31 290 GLU A O 1
ATOM 2348 N N . GLY A 1 291 ? 2.753 1.437 20.314 1.00 82.06 291 GLY A N 1
ATOM 2349 C CA . GLY A 1 291 ? 2.615 2.891 20.347 1.00 82.06 291 GLY A CA 1
ATOM 2350 C C . GLY A 1 291 ? 1.451 3.433 19.515 1.00 82.06 291 GLY A C 1
ATOM 2351 O O . GLY A 1 291 ? 0.516 2.718 19.157 1.00 82.06 291 GLY A O 1
ATOM 2352 N N . ILE A 1 292 ? 1.529 4.728 19.204 1.00 76.94 292 ILE A N 1
ATOM 2353 C CA . ILE A 1 292 ? 0.525 5.447 18.404 1.00 76.94 292 ILE A CA 1
ATOM 2354 C C . ILE A 1 292 ? 0.486 4.998 16.936 1.00 76.94 292 ILE A C 1
ATOM 2356 O O . ILE A 1 292 ? -0.517 5.200 16.267 1.00 76.94 292 ILE A O 1
ATOM 2360 N N . ALA A 1 293 ? 1.565 4.373 16.455 1.00 87.25 293 ALA A N 1
ATOM 2361 C CA . ALA A 1 293 ? 1.717 3.908 15.078 1.00 87.25 293 ALA A CA 1
ATOM 2362 C C . ALA A 1 293 ? 1.208 2.471 14.872 1.00 87.25 293 ALA A C 1
ATOM 2364 O O . ALA A 1 293 ? 1.509 1.848 13.858 1.00 87.25 293 ALA A O 1
ATOM 2365 N N . LYS A 1 294 ? 0.506 1.888 15.850 1.00 90.31 294 LYS A N 1
ATOM 2366 C CA . LYS A 1 294 ? 0.002 0.512 15.787 1.00 90.31 294 LYS A CA 1
ATOM 2367 C C . LYS A 1 294 ? -0.848 0.306 14.527 1.00 90.31 294 LYS A C 1
ATOM 2369 O O . LYS A 1 294 ? -1.870 0.965 14.350 1.00 90.31 294 LYS A O 1
ATOM 2374 N N . GLY A 1 295 ? -0.458 -0.642 13.683 1.00 92.31 295 GLY A N 1
ATOM 2375 C CA . GLY A 1 295 ? -1.096 -0.914 12.396 1.00 92.31 295 GLY A CA 1
ATOM 2376 C C . GLY A 1 295 ? -0.645 -0.002 11.252 1.00 92.31 295 GLY A C 1
ATOM 2377 O O . GLY A 1 295 ? -1.150 -0.147 10.145 1.00 92.31 295 GLY A O 1
ATOM 2378 N N . GLU A 1 296 ? 0.305 0.903 11.478 1.00 95.44 296 GLU A N 1
ATOM 2379 C CA . GLU A 1 296 ? 0.950 1.738 10.460 1.00 95.44 296 GLU A CA 1
ATOM 2380 C C . GLU A 1 296 ? 2.386 1.268 10.193 1.00 95.44 296 GLU A C 1
ATOM 2382 O O . GLU A 1 296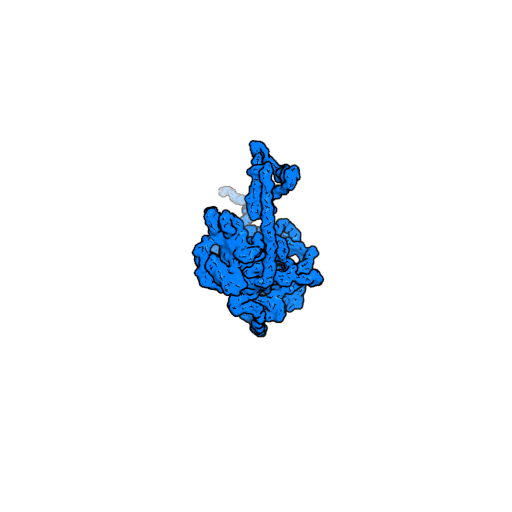 ? 2.953 0.441 10.919 1.00 95.44 296 GLU A O 1
ATOM 2387 N N . TRP A 1 297 ? 2.989 1.772 9.116 1.00 97.50 297 TRP A N 1
ATOM 2388 C CA . TRP A 1 297 ? 4.373 1.462 8.773 1.00 97.50 297 TRP A CA 1
ATOM 2389 C C . TRP A 1 297 ? 5.310 2.467 9.425 1.00 97.50 297 TRP A C 1
ATOM 2391 O O . TRP A 1 297 ? 5.156 3.676 9.256 1.00 97.50 297 TRP A O 1
ATOM 2401 N N . ILE A 1 298 ? 6.337 1.971 10.097 1.00 95.25 298 ILE A N 1
ATOM 2402 C CA . ILE A 1 298 ? 7.456 2.780 10.570 1.00 95.25 298 ILE A CA 1
ATOM 2403 C C . ILE A 1 298 ? 8.723 2.372 9.831 1.00 95.25 298 ILE A C 1
ATOM 2405 O O . ILE A 1 298 ? 8.876 1.236 9.383 1.00 95.25 298 ILE A O 1
ATOM 2409 N N . ALA A 1 299 ? 9.628 3.324 9.669 1.00 94.44 299 ALA A N 1
ATOM 2410 C CA . ALA A 1 299 ? 10.942 3.088 9.094 1.00 94.44 299 ALA A CA 1
ATOM 2411 C C . ALA A 1 299 ? 11.939 2.822 10.226 1.00 94.44 299 ALA A C 1
ATOM 2413 O O . ALA A 1 299 ? 12.206 3.713 11.029 1.00 94.44 299 ALA A O 1
ATOM 2414 N N . ASP A 1 300 ? 12.482 1.609 10.257 1.00 93.12 300 ASP A N 1
ATOM 2415 C CA . ASP A 1 300 ? 13.429 1.121 11.259 1.00 93.12 300 ASP A CA 1
ATOM 2416 C C . ASP A 1 300 ? 14.783 0.784 10.626 1.00 93.12 300 ASP A C 1
ATOM 2418 O O . ASP A 1 300 ? 14.898 0.537 9.422 1.00 93.12 300 ASP A O 1
ATOM 2422 N N . TYR A 1 301 ? 15.832 0.730 11.444 1.00 93.00 301 TYR A N 1
ATOM 2423 C CA . TYR A 1 301 ? 17.163 0.332 10.990 1.00 93.00 301 TYR A CA 1
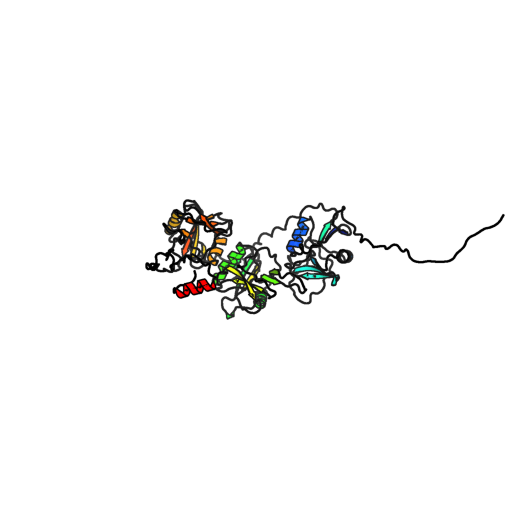ATOM 2424 C C . TYR A 1 301 ? 17.198 -1.160 10.641 1.00 93.00 301 TYR A C 1
ATOM 2426 O O . TYR A 1 301 ? 17.009 -2.020 11.502 1.00 93.00 301 TYR A O 1
ATOM 2434 N N . CYS A 1 302 ? 17.512 -1.477 9.384 1.00 91.62 302 CYS A N 1
ATOM 2435 C CA . CYS A 1 302 ? 17.467 -2.845 8.855 1.00 91.62 302 CYS A CA 1
ATOM 2436 C C . CYS A 1 302 ? 18.364 -3.861 9.596 1.00 91.62 302 CYS A C 1
ATOM 2438 O O . CYS A 1 302 ? 18.123 -5.069 9.525 1.00 91.62 302 CYS A O 1
ATOM 2440 N N . GLU A 1 303 ? 19.445 -3.387 10.223 1.00 91.75 303 GLU A N 1
ATOM 2441 C CA . GLU A 1 303 ? 20.568 -4.214 10.697 1.00 91.75 303 GLU A CA 1
ATOM 2442 C C . GLU A 1 303 ? 20.746 -4.203 12.222 1.00 91.75 303 GLU A C 1
ATOM 2444 O O . GLU A 1 303 ? 21.655 -4.856 12.728 1.00 91.75 303 GLU A O 1
ATOM 2449 N N . ILE A 1 304 ? 19.879 -3.494 12.953 1.00 91.00 304 ILE A N 1
ATOM 2450 C CA . ILE A 1 304 ? 19.994 -3.338 14.411 1.00 91.00 304 ILE A CA 1
ATOM 2451 C C . ILE A 1 304 ? 19.003 -4.259 15.124 1.00 91.00 304 ILE A C 1
ATOM 2453 O O . ILE A 1 304 ? 19.403 -5.149 15.875 1.00 91.00 304 ILE A O 1
ATOM 2457 N N . ASP A 1 305 ? 17.711 -4.088 14.850 1.00 90.75 305 ASP A N 1
ATOM 2458 C CA . ASP A 1 305 ? 16.667 -4.747 15.626 1.00 90.75 305 ASP A CA 1
ATOM 2459 C C . ASP A 1 305 ? 16.202 -6.057 14.998 1.00 90.75 305 ASP A C 1
ATOM 2461 O O . ASP A 1 305 ? 15.939 -6.162 13.798 1.00 90.75 305 ASP A O 1
ATOM 2465 N N . LYS A 1 306 ? 16.023 -7.069 15.846 1.00 96.62 306 LYS A N 1
ATOM 2466 C CA . LYS A 1 306 ? 15.339 -8.305 15.469 1.00 96.62 306 LYS A CA 1
ATOM 2467 C C . LYS A 1 306 ? 13.842 -8.139 15.695 1.00 96.62 306 LYS A C 1
ATOM 2469 O O . LYS A 1 306 ? 13.420 -7.839 16.810 1.00 96.62 306 LYS A O 1
ATOM 2474 N N . LYS A 1 307 ? 13.038 -8.402 14.666 1.00 97.12 307 LYS A N 1
ATOM 2475 C CA . LYS A 1 307 ? 11.573 -8.268 14.723 1.00 97.12 307 LYS A CA 1
ATOM 2476 C C . LYS A 1 307 ? 10.884 -9.533 14.219 1.00 97.12 307 LYS A C 1
ATOM 2478 O O . LYS A 1 307 ? 11.543 -10.435 13.684 1.00 97.12 307 LYS A O 1
ATOM 2483 N N . GLY A 1 308 ? 9.567 -9.607 14.413 1.00 98.44 308 GLY A N 1
ATOM 2484 C CA . GLY A 1 308 ? 8.745 -10.551 13.663 1.00 98.44 308 GLY A CA 1
ATOM 2485 C C . GLY A 1 308 ? 8.847 -10.278 12.162 1.00 98.44 308 GLY A C 1
ATOM 2486 O O . GLY A 1 308 ? 9.455 -9.296 11.740 1.00 98.44 308 GLY A O 1
ATOM 2487 N N . TYR A 1 309 ? 8.291 -11.142 11.327 1.00 98.62 309 TYR A N 1
ATOM 2488 C CA . TYR A 1 309 ? 8.295 -10.933 9.879 1.00 98.62 309 TYR A CA 1
ATOM 2489 C C . TYR A 1 309 ? 7.130 -11.647 9.210 1.00 98.62 309 TYR A C 1
ATOM 2491 O O . TYR A 1 309 ? 6.646 -12.670 9.700 1.00 98.62 309 TYR A O 1
ATOM 2499 N N . ILE A 1 310 ? 6.685 -11.089 8.086 1.00 98.69 310 ILE A N 1
ATOM 2500 C CA . ILE A 1 310 ? 5.529 -11.589 7.345 1.00 98.69 310 ILE A CA 1
ATOM 2501 C C . ILE A 1 310 ? 5.981 -12.003 5.951 1.00 98.69 310 ILE A C 1
ATOM 2503 O O . ILE A 1 310 ? 6.467 -11.181 5.170 1.00 98.69 310 ILE A O 1
ATOM 2507 N N . CYS A 1 311 ? 5.795 -13.279 5.632 1.00 98.31 311 CYS A N 1
ATOM 2508 C CA . CYS A 1 311 ? 6.045 -13.813 4.301 1.00 98.31 311 CYS A CA 1
ATOM 2509 C C . CYS A 1 311 ? 4.738 -13.892 3.506 1.00 98.31 311 CYS A C 1
ATOM 2511 O O . CYS A 1 311 ? 3.689 -14.227 4.058 1.00 98.31 311 CYS A O 1
ATOM 2513 N N . GLN A 1 312 ? 4.817 -13.662 2.198 1.00 96.94 312 GLN A N 1
ATOM 2514 C CA . GLN A 1 312 ? 3.725 -13.841 1.246 1.00 96.94 312 GLN A CA 1
ATOM 2515 C C . GLN A 1 312 ? 4.111 -14.802 0.120 1.00 96.94 312 GLN A C 1
ATOM 2517 O O . GLN A 1 312 ? 5.282 -14.902 -0.247 1.00 96.94 312 GLN A O 1
ATOM 2522 N N . LYS A 1 313 ? 3.114 -15.443 -0.494 1.00 93.44 313 LYS A N 1
ATOM 2523 C CA . LYS A 1 313 ? 3.225 -16.113 -1.799 1.00 93.44 313 LYS A CA 1
ATOM 2524 C C . LYS A 1 313 ? 1.886 -16.154 -2.529 1.00 93.44 313 LYS A C 1
ATOM 2526 O O . LYS A 1 313 ? 0.845 -15.898 -1.936 1.00 93.44 313 LYS A O 1
ATOM 2531 N N . GLN A 1 314 ? 1.897 -16.483 -3.817 1.00 91.56 314 GLN A N 1
ATOM 2532 C CA . GLN A 1 314 ? 0.662 -16.638 -4.596 1.00 91.56 314 GLN A CA 1
ATOM 2533 C C . GLN A 1 314 ? -0.110 -17.892 -4.164 1.00 91.56 314 GLN A C 1
ATOM 2535 O O . GLN A 1 314 ? 0.502 -18.919 -3.860 1.00 91.56 314 GLN A O 1
ATOM 2540 N N . ALA A 1 315 ? -1.443 -17.820 -4.161 1.00 92.44 315 ALA A N 1
ATOM 2541 C CA . ALA A 1 315 ? -2.277 -18.993 -3.926 1.00 92.44 315 ALA A CA 1
ATOM 2542 C C . ALA A 1 315 ? -2.122 -20.009 -5.069 1.00 92.44 315 ALA A C 1
ATOM 2544 O O . ALA A 1 315 ? -2.022 -19.632 -6.239 1.00 92.44 315 ALA A O 1
ATOM 2545 N N . ASP A 1 316 ? -2.113 -21.302 -4.738 1.00 91.25 316 ASP A N 1
ATOM 2546 C CA . ASP A 1 316 ? -1.923 -22.371 -5.720 1.00 91.25 316 ASP A CA 1
ATOM 2547 C C . ASP A 1 316 ? -3.287 -22.941 -6.157 1.00 91.25 316 ASP A C 1
ATOM 2549 O O . ASP A 1 316 ? -4.017 -23.482 -5.317 1.00 91.25 316 ASP A O 1
ATOM 2553 N N . PRO A 1 317 ? -3.652 -22.858 -7.453 1.00 90.06 317 PRO A N 1
ATOM 2554 C CA . PRO A 1 317 ? -4.871 -23.463 -8.001 1.00 90.06 317 PRO A CA 1
ATOM 2555 C C . PRO A 1 317 ? -4.982 -24.976 -7.789 1.00 90.06 317 PRO A C 1
ATOM 2557 O O . PRO A 1 317 ? -6.077 -25.526 -7.867 1.00 90.06 317 PRO A O 1
ATOM 2560 N N . ARG A 1 318 ? -3.858 -25.657 -7.546 1.00 90.94 318 ARG A N 1
ATOM 2561 C CA . ARG A 1 318 ? -3.780 -27.113 -7.375 1.00 90.94 318 ARG A CA 1
ATOM 2562 C C . ARG A 1 318 ? -4.074 -27.563 -5.945 1.00 90.94 318 ARG A C 1
ATOM 2564 O O . ARG A 1 318 ? -4.260 -28.755 -5.723 1.00 90.94 318 ARG A O 1
ATOM 2571 N N . LEU A 1 319 ? -4.094 -26.646 -4.974 1.00 91.38 319 LEU A N 1
ATOM 2572 C CA . LEU A 1 319 ? -4.379 -26.988 -3.582 1.00 91.38 319 LEU A CA 1
ATOM 2573 C C . LEU A 1 319 ? -5.894 -27.099 -3.337 1.00 91.38 319 LEU A C 1
ATOM 2575 O O . LEU A 1 319 ? -6.654 -26.255 -3.825 1.00 91.38 319 LEU A O 1
ATOM 2579 N N . PRO A 1 320 ? -6.352 -28.105 -2.566 1.00 90.44 320 PRO A N 1
ATOM 2580 C CA . PRO A 1 320 ? -7.767 -28.281 -2.258 1.00 90.44 320 PRO A CA 1
ATOM 2581 C C . PRO A 1 320 ? -8.294 -27.144 -1.378 1.00 90.44 320 PRO A C 1
ATOM 2583 O O . PRO A 1 320 ? -7.531 -26.445 -0.707 1.00 90.44 320 PRO A O 1
ATOM 2586 N N . VAL A 1 321 ? -9.615 -26.963 -1.379 1.00 87.50 321 VAL A N 1
ATOM 2587 C CA . VAL A 1 321 ? -10.276 -26.021 -0.468 1.00 87.50 321 VAL A CA 1
ATOM 2588 C C . VAL A 1 321 ? -10.085 -26.535 0.964 1.00 87.50 321 VAL A C 1
ATOM 2590 O O . VAL A 1 321 ? -10.424 -27.694 1.222 1.00 87.50 321 VAL A O 1
ATOM 2593 N N . PRO A 1 322 ? -9.524 -25.731 1.885 1.00 86.50 322 PRO A N 1
ATOM 2594 C CA . PRO A 1 322 ? -9.390 -26.146 3.273 1.00 86.50 322 PRO A CA 1
ATOM 2595 C C . PRO A 1 322 ? -10.780 -26.347 3.898 1.00 86.50 322 PRO A C 1
ATOM 2597 O O . PRO A 1 322 ? -11.722 -25.636 3.533 1.00 86.50 322 PRO A O 1
ATOM 2600 N N . PRO A 1 323 ? -10.936 -27.313 4.820 1.00 85.31 323 PRO A N 1
ATOM 2601 C CA . PRO A 1 323 ? -12.188 -27.477 5.545 1.00 85.31 323 PRO A CA 1
ATOM 2602 C C . PRO A 1 323 ? -12.525 -26.183 6.307 1.00 85.31 323 PRO A C 1
ATOM 2604 O O . PRO A 1 323 ? -11.608 -25.514 6.788 1.00 85.31 323 PRO A O 1
ATOM 2607 N N . PRO A 1 324 ? -13.814 -25.818 6.414 1.00 82.69 324 PRO A N 1
ATOM 2608 C CA . PRO A 1 324 ? -14.217 -24.637 7.163 1.00 82.69 324 PRO A CA 1
ATOM 2609 C C . PRO A 1 324 ? -13.807 -24.786 8.630 1.00 82.69 324 PRO A C 1
ATOM 2611 O O . PRO A 1 324 ? -14.032 -25.836 9.238 1.00 82.69 324 PRO A O 1
ATOM 2614 N N . GLU A 1 325 ? -13.209 -23.739 9.193 1.00 80.38 325 GLU A N 1
ATOM 2615 C CA . GLU A 1 325 ? -12.876 -23.729 10.613 1.00 80.38 325 GLU A CA 1
ATOM 2616 C C . GLU A 1 325 ? -14.155 -23.675 11.465 1.00 80.38 325 GLU A C 1
ATOM 2618 O O . GLU A 1 325 ? -15.110 -22.975 11.105 1.00 80.38 325 GLU A O 1
ATOM 2623 N N . PRO A 1 326 ? -14.215 -24.407 12.594 1.00 81.81 326 PRO A N 1
ATOM 2624 C CA . PRO A 1 326 ? -15.351 -24.330 13.503 1.00 81.81 326 PRO A CA 1
ATOM 2625 C C . PRO A 1 326 ? -15.496 -22.912 14.070 1.00 81.81 326 PRO A C 1
ATOM 2627 O O . PRO A 1 326 ? -14.596 -22.413 14.745 1.00 81.81 326 PRO A O 1
ATOM 2630 N N . SER A 1 327 ? -16.644 -22.273 13.834 1.00 85.38 327 SER A N 1
ATOM 2631 C CA . SER A 1 327 ? -16.944 -20.972 14.439 1.00 85.38 327 SER A CA 1
ATOM 2632 C C . SER A 1 327 ? -17.292 -21.136 15.918 1.00 85.38 327 SER A C 1
ATOM 2634 O O . SER A 1 327 ? -18.127 -21.966 16.278 1.00 85.38 327 SER A O 1
ATOM 2636 N N . LYS A 1 328 ? -16.682 -20.309 16.772 1.00 88.50 328 LYS A N 1
ATOM 2637 C CA . LYS A 1 328 ? -17.061 -20.161 18.189 1.00 88.50 328 LYS A CA 1
ATOM 2638 C C . LYS A 1 328 ? -18.301 -19.277 18.373 1.00 88.50 328 LYS A C 1
ATOM 2640 O O . LYS A 1 328 ? -18.856 -19.218 19.466 1.00 88.50 328 LYS A O 1
ATOM 2645 N N . CYS A 1 329 ? -18.726 -18.591 17.315 1.00 93.25 329 CYS A N 1
ATOM 2646 C CA . CYS A 1 329 ? -19.829 -17.645 17.339 1.00 93.25 329 CYS A CA 1
ATOM 2647 C C . CYS A 1 329 ? -21.146 -18.289 16.897 1.00 93.25 329 CYS A C 1
ATOM 2649 O O . CYS A 1 329 ? -21.174 -19.274 16.154 1.00 93.25 329 CYS A O 1
ATOM 2651 N N . LYS A 1 330 ? -22.263 -17.696 17.336 1.00 91.56 330 LYS A N 1
ATOM 2652 C CA . LYS A 1 330 ? -23.611 -18.079 16.891 1.00 91.56 330 LYS A CA 1
ATOM 2653 C C . LYS A 1 330 ? -23.743 -17.915 15.371 1.00 91.56 330 LYS A C 1
ATOM 2655 O O . LYS A 1 330 ? -23.046 -17.110 14.755 1.00 91.56 330 LYS A O 1
ATOM 2660 N N . ALA A 1 331 ? -24.673 -18.650 14.762 1.00 89.69 331 ALA A N 1
ATOM 2661 C CA . ALA A 1 331 ? -24.958 -18.511 13.335 1.00 89.69 331 ALA A CA 1
ATOM 2662 C C . ALA A 1 331 ? -25.272 -17.045 12.972 1.00 89.69 331 ALA A C 1
ATOM 2664 O O . ALA A 1 331 ? -26.049 -16.386 13.660 1.00 89.69 331 ALA A O 1
ATOM 2665 N N . GLY A 1 332 ? -24.653 -16.544 11.899 1.00 88.50 332 GLY A N 1
ATOM 2666 C CA . GLY A 1 332 ? -24.760 -15.145 11.467 1.00 88.50 332 GLY A CA 1
ATOM 2667 C C . GLY A 1 332 ? -23.701 -14.204 12.051 1.00 88.50 332 GLY A C 1
ATOM 2668 O O . GLY A 1 332 ? -23.545 -13.105 11.534 1.00 88.50 332 GLY A O 1
ATOM 2669 N N . TYR A 1 333 ? -22.936 -14.639 13.056 1.00 94.50 333 TYR A N 1
ATOM 2670 C CA . TYR A 1 333 ? -21.827 -13.871 13.618 1.00 94.50 333 TYR A CA 1
ATOM 2671 C C . TYR A 1 333 ? -20.478 -14.365 13.086 1.00 94.50 333 TYR A C 1
ATOM 2673 O O . TYR A 1 333 ? -20.265 -15.566 12.893 1.00 94.50 333 TYR A O 1
ATOM 2681 N N . VAL A 1 334 ? -19.554 -13.429 12.888 1.00 94.75 334 VAL A N 1
ATOM 2682 C CA . VAL A 1 334 ? -18.158 -13.686 12.521 1.00 94.75 334 VAL A CA 1
ATOM 2683 C C . VAL A 1 334 ? -17.286 -13.404 13.737 1.00 94.75 334 VAL A C 1
ATOM 2685 O O . VAL A 1 334 ? -17.419 -12.355 14.358 1.00 94.75 334 VAL A O 1
ATOM 2688 N N . GLY A 1 335 ? -16.431 -14.358 14.097 1.00 94.19 335 GLY A N 1
ATOM 2689 C CA . GLY A 1 335 ? -15.528 -14.214 15.234 1.00 94.19 335 GLY A CA 1
ATOM 2690 C C . GLY A 1 335 ? -14.258 -13.466 14.859 1.00 94.19 335 GLY A C 1
ATOM 2691 O O . GLY A 1 335 ? -13.668 -13.744 13.816 1.00 94.19 335 GLY A O 1
ATOM 2692 N N . TYR A 1 336 ? -13.826 -12.574 15.739 1.00 94.38 336 TYR A N 1
ATOM 2693 C CA . TYR A 1 336 ? -12.494 -11.984 15.730 1.00 94.38 336 TYR A CA 1
ATOM 2694 C C . TYR A 1 336 ? -12.046 -11.814 17.182 1.00 94.38 336 TYR A C 1
ATOM 2696 O O . TYR A 1 336 ? -12.770 -11.256 18.005 1.00 94.38 336 TYR A O 1
ATOM 2704 N N . ARG A 1 337 ? -10.875 -12.372 17.516 1.00 91.94 337 ARG A N 1
ATOM 2705 C CA . ARG A 1 337 ? -10.375 -12.493 18.897 1.00 91.94 337 ARG A CA 1
ATOM 2706 C C . ARG A 1 337 ? -11.403 -13.150 19.836 1.00 91.94 337 ARG A C 1
ATOM 2708 O O . ARG A 1 337 ? -11.820 -14.283 19.588 1.00 91.94 337 ARG A O 1
ATOM 2715 N N . ASN A 1 338 ? -11.784 -12.452 20.905 1.00 91.38 338 ASN A N 1
ATOM 2716 C CA . ASN A 1 338 ? -12.740 -12.877 21.925 1.00 91.38 338 ASN A CA 1
ATOM 2717 C C . ASN A 1 338 ? -14.151 -12.308 21.685 1.00 91.38 338 ASN A C 1
ATOM 2719 O O . ASN A 1 338 ? -15.029 -12.467 22.536 1.00 91.38 338 ASN A O 1
ATOM 2723 N N . SER A 1 339 ? -14.373 -11.692 20.522 1.00 94.69 339 SER A N 1
ATOM 2724 C CA . SER A 1 339 ? -15.625 -11.043 20.152 1.00 94.69 339 SER A CA 1
ATOM 2725 C C . SER A 1 339 ? -16.279 -11.709 18.941 1.00 94.69 339 SER A C 1
ATOM 2727 O O . SER A 1 339 ? -15.637 -12.288 18.058 1.00 94.69 339 SER A O 1
ATOM 2729 N N . CYS A 1 340 ? -17.603 -11.628 18.900 1.00 96.81 340 CYS A N 1
ATOM 2730 C CA . CYS A 1 340 ? -18.443 -12.067 17.798 1.00 96.81 340 CYS A CA 1
ATOM 2731 C C . CYS A 1 340 ? -19.180 -10.859 17.218 1.00 96.81 340 CYS A C 1
ATOM 2733 O O . CYS A 1 340 ? -19.942 -10.205 17.928 1.00 96.81 340 CYS A O 1
ATOM 2735 N N . TYR A 1 341 ? -19.043 -10.628 15.913 1.00 97.62 341 TYR A N 1
ATOM 2736 C CA . TYR A 1 341 ? -19.587 -9.458 15.223 1.00 97.62 341 TYR A CA 1
ATOM 2737 C C . TYR A 1 341 ? -20.683 -9.843 14.235 1.00 97.62 341 TYR A C 1
ATOM 2739 O O . TYR A 1 341 ? -20.576 -10.850 13.531 1.00 97.62 341 TYR A O 1
ATOM 2747 N N . ASN A 1 342 ? -21.722 -9.020 14.131 1.00 97.12 342 ASN A N 1
ATOM 2748 C CA . ASN A 1 342 ? -22.782 -9.189 13.144 1.00 97.12 342 ASN A CA 1
ATOM 2749 C C . ASN A 1 342 ? -23.132 -7.854 12.485 1.00 97.12 342 ASN A C 1
ATOM 2751 O O . ASN A 1 342 ? -23.387 -6.863 13.163 1.00 97.12 342 ASN A O 1
ATOM 2755 N N . TYR A 1 343 ? -23.161 -7.844 11.154 1.00 97.06 343 TYR A N 1
ATOM 2756 C CA . TYR A 1 343 ? -23.566 -6.687 10.364 1.00 97.06 343 TYR A CA 1
ATOM 2757 C C . TYR A 1 343 ? -25.064 -6.775 10.074 1.00 97.06 343 TYR A C 1
ATOM 2759 O O . TYR A 1 343 ? -25.519 -7.662 9.345 1.00 97.06 343 TYR A O 1
ATOM 2767 N N . ILE A 1 344 ? -25.825 -5.821 10.599 1.00 96.81 344 ILE A N 1
ATOM 2768 C CA . ILE A 1 344 ? -27.264 -5.722 10.393 1.00 96.81 344 ILE A CA 1
ATOM 2769 C C . ILE A 1 344 ? -27.534 -4.691 9.302 1.00 96.81 344 ILE A C 1
ATOM 2771 O O . ILE A 1 344 ? -27.350 -3.489 9.479 1.00 96.81 344 ILE A O 1
ATOM 2775 N N . SER A 1 345 ? -28.002 -5.164 8.146 1.00 96.75 345 SER A N 1
ATOM 2776 C CA . SER A 1 345 ? -28.257 -4.309 6.981 1.00 96.75 345 SER A CA 1
ATOM 2777 C C . SER A 1 345 ? -29.519 -3.452 7.098 1.00 96.75 345 SER A C 1
ATOM 2779 O O . SER A 1 345 ? -29.716 -2.554 6.282 1.00 96.75 345 SER A O 1
ATOM 2781 N N . LYS A 1 346 ? -30.414 -3.770 8.040 1.00 97.31 346 LYS A N 1
ATOM 2782 C CA . LYS A 1 346 ? -31.680 -3.059 8.240 1.00 97.31 346 LYS A CA 1
ATOM 2783 C C . LYS A 1 346 ? -31.384 -1.685 8.861 1.00 97.31 346 LYS A C 1
ATOM 2785 O O . LYS A 1 346 ? -30.883 -1.657 9.979 1.00 97.31 346 LYS A O 1
ATOM 2790 N N . PRO A 1 347 ? -31.695 -0.566 8.182 1.00 98.06 347 PRO A N 1
ATOM 2791 C CA . PRO A 1 347 ? -31.331 0.746 8.697 1.00 98.06 347 PRO A CA 1
ATOM 2792 C C . PRO A 1 347 ? -32.190 1.170 9.891 1.00 98.06 347 PRO A C 1
ATOM 2794 O O . PRO A 1 347 ? -33.421 1.187 9.798 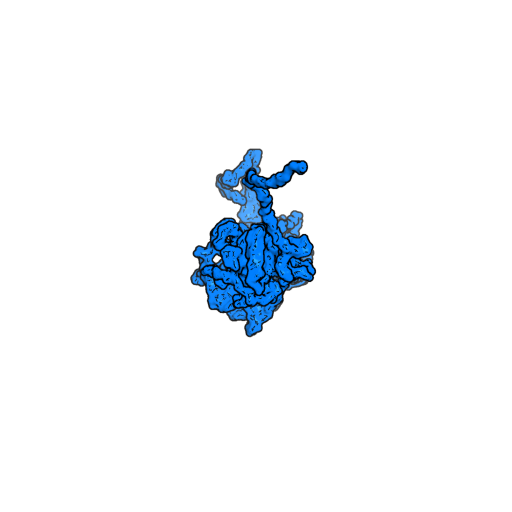1.00 98.06 347 PRO A O 1
ATOM 2797 N N . GLU A 1 348 ? -31.542 1.577 10.978 1.00 98.44 348 GLU A N 1
ATOM 2798 C CA . GLU A 1 348 ? -32.177 2.034 12.218 1.00 98.44 348 GLU A CA 1
ATOM 2799 C C . GLU A 1 348 ? -31.471 3.283 12.762 1.00 98.44 348 GLU A C 1
ATOM 2801 O O . GLU A 1 348 ? -30.357 3.606 12.347 1.00 98.44 348 GLU A O 1
ATOM 2806 N N . ASN A 1 349 ? -32.151 4.034 13.634 1.00 98.31 349 ASN A N 1
ATOM 2807 C CA . ASN A 1 349 ? -31.493 5.104 14.387 1.00 98.31 349 ASN A CA 1
ATOM 2808 C C . ASN A 1 349 ? -30.546 4.490 15.434 1.00 98.31 349 ASN A C 1
ATOM 2810 O O . ASN A 1 349 ? -30.656 3.301 15.735 1.00 98.31 349 ASN A O 1
ATOM 2814 N N . GLN A 1 350 ? -29.609 5.276 15.968 1.00 97.50 350 GLN A N 1
ATOM 2815 C CA . GLN A 1 350 ? -28.544 4.725 16.817 1.00 97.50 350 GLN A CA 1
ATOM 2816 C C . GLN A 1 350 ? -29.092 4.072 18.097 1.00 97.50 350 GLN A C 1
ATOM 2818 O O . GLN A 1 350 ? -28.642 2.995 18.478 1.00 97.50 350 GLN A O 1
ATOM 2823 N N . GLN A 1 351 ? -30.131 4.661 18.695 1.00 96.75 351 GLN A N 1
ATOM 2824 C CA . GLN A 1 351 ? -30.785 4.113 19.882 1.00 96.75 351 GLN A CA 1
ATOM 2825 C C . GLN A 1 351 ? -31.434 2.745 19.616 1.00 96.75 351 GLN A C 1
ATOM 2827 O O . GLN A 1 351 ? -31.180 1.789 20.342 1.00 96.75 351 GLN A O 1
ATOM 2832 N N . ASN A 1 352 ? -32.237 2.621 18.559 1.00 98.31 352 ASN A N 1
ATOM 2833 C CA . ASN A 1 352 ? -32.893 1.361 18.204 1.00 98.31 352 ASN A CA 1
ATOM 2834 C C . ASN A 1 352 ? -31.875 0.291 17.782 1.00 98.31 352 ASN A C 1
ATOM 2836 O O . ASN A 1 352 ? -32.071 -0.896 18.045 1.00 98.31 352 ASN A O 1
ATOM 2840 N N . ALA A 1 353 ? -30.781 0.707 17.139 1.00 98.44 353 ALA A N 1
ATOM 2841 C CA . ALA A 1 353 ? -29.691 -0.184 16.775 1.00 98.44 353 ALA A CA 1
ATOM 2842 C C . ALA A 1 353 ? -29.013 -0.775 18.027 1.00 98.44 353 ALA A C 1
ATOM 2844 O O . ALA A 1 353 ? -28.795 -1.986 18.086 1.00 98.44 353 ALA A O 1
ATOM 2845 N N . GLU A 1 354 ? -28.773 0.045 19.056 1.00 98.06 354 GLU A N 1
ATOM 2846 C CA . GLU A 1 354 ? -28.288 -0.406 20.368 1.00 98.06 354 GLU A CA 1
ATOM 2847 C C . GLU A 1 354 ? -29.275 -1.360 21.051 1.00 98.06 354 GLU A C 1
ATOM 2849 O O . GLU A 1 354 ? -28.881 -2.442 21.482 1.00 98.06 354 GLU A O 1
ATOM 2854 N N . GLU A 1 355 ? -30.569 -1.027 21.080 1.00 98.12 355 GLU A N 1
ATOM 2855 C CA . GLU A 1 355 ? -31.612 -1.911 21.622 1.00 98.12 355 GLU A CA 1
ATOM 2856 C C . GLU A 1 355 ? -31.646 -3.263 20.889 1.00 98.12 355 GLU A C 1
ATOM 2858 O O . GLU A 1 355 ? -31.777 -4.322 21.510 1.00 98.12 355 GLU A O 1
ATOM 2863 N N . THR A 1 356 ? -31.473 -3.254 19.565 1.00 98.06 356 THR A N 1
ATOM 2864 C CA . THR A 1 356 ? -31.386 -4.476 18.761 1.00 98.06 356 THR A CA 1
ATOM 2865 C C . THR A 1 356 ? -30.169 -5.315 19.145 1.00 98.06 356 THR A C 1
ATOM 2867 O O . THR A 1 356 ? -30.315 -6.522 19.346 1.00 98.06 356 THR A O 1
ATOM 2870 N N . CYS A 1 357 ? -28.983 -4.718 19.286 1.00 97.81 357 CYS A N 1
ATOM 2871 C CA . CYS A 1 357 ? -27.783 -5.450 19.699 1.00 97.81 357 CYS A CA 1
ATOM 2872 C C . CYS A 1 357 ? -27.896 -5.987 21.137 1.00 97.81 357 CYS A C 1
ATOM 2874 O O . CYS A 1 357 ? -27.589 -7.160 21.374 1.00 97.81 357 CYS A O 1
ATOM 2876 N N . SER A 1 358 ? -28.453 -5.187 22.050 1.00 97.31 358 SER A N 1
ATOM 2877 C CA . SER A 1 358 ? -28.769 -5.570 23.434 1.00 97.31 358 SER A C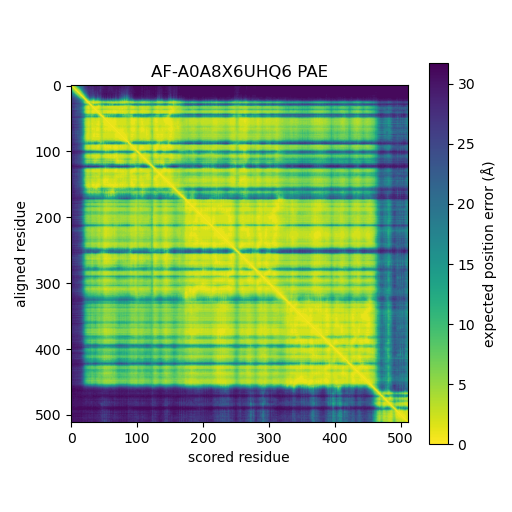A 1
ATOM 2878 C C . SER A 1 358 ? -29.684 -6.794 23.502 1.00 97.31 358 SER A C 1
ATOM 2880 O O . SER A 1 358 ? -29.419 -7.731 24.257 1.00 97.31 358 SER A O 1
ATOM 2882 N N . ASN A 1 359 ? -30.707 -6.869 22.646 1.00 96.19 359 ASN A N 1
ATOM 2883 C CA . ASN A 1 359 ? -31.599 -8.032 22.564 1.00 96.19 359 ASN A CA 1
ATOM 2884 C C . ASN A 1 359 ? -30.888 -9.327 22.126 1.00 96.19 359 ASN A C 1
ATOM 2886 O O . ASN A 1 359 ? -31.351 -10.423 22.446 1.00 96.19 359 ASN A O 1
ATOM 2890 N N . PHE A 1 360 ? -29.755 -9.229 21.423 1.00 93.00 360 PHE A N 1
ATOM 2891 C CA . PHE A 1 360 ? -28.917 -10.380 21.071 1.00 93.00 360 PHE A CA 1
ATOM 2892 C C . PHE A 1 360 ? -27.865 -10.732 22.139 1.00 93.00 360 PHE A C 1
ATOM 2894 O O . PHE A 1 360 ? -27.137 -11.720 21.974 1.00 93.00 360 PHE A O 1
ATOM 2901 N N . GLY A 1 361 ? -27.831 -9.988 23.250 1.00 93.19 361 GLY A N 1
ATOM 2902 C CA . GLY A 1 361 ? -26.868 -10.144 24.340 1.00 93.19 361 GLY A CA 1
ATOM 2903 C C . GLY A 1 361 ? -25.517 -9.489 24.058 1.00 93.19 361 GLY A C 1
ATOM 2904 O O . GLY A 1 361 ? -24.504 -9.993 24.533 1.00 93.19 361 GLY A O 1
ATOM 2905 N N . GLY A 1 362 ? -25.502 -8.434 23.242 1.00 94.94 362 GLY A N 1
ATOM 2906 C CA . GLY A 1 362 ? -24.320 -7.645 22.907 1.00 94.94 362 GLY A CA 1
ATOM 2907 C C . GLY A 1 362 ? -24.630 -6.151 22.899 1.00 94.94 362 GLY A C 1
ATOM 2908 O O . GLY A 1 362 ? -25.654 -5.734 23.424 1.00 94.94 362 GLY A O 1
ATOM 2909 N N . HIS A 1 363 ? -23.786 -5.360 22.255 1.00 97.19 363 HIS A N 1
ATOM 2910 C CA . HIS A 1 363 ? -23.951 -3.911 22.118 1.00 97.19 363 HIS A CA 1
ATOM 2911 C C . HIS A 1 363 ? -23.629 -3.479 20.690 1.00 97.19 363 HIS A C 1
ATOM 2913 O O . HIS A 1 363 ? -23.170 -4.293 19.879 1.00 97.19 363 HIS A O 1
ATOM 2919 N N . LEU A 1 364 ? -23.901 -2.223 20.338 1.00 98.25 364 LEU A N 1
ATOM 2920 C CA . LEU A 1 364 ? -23.226 -1.647 19.180 1.00 98.25 364 LEU A CA 1
ATOM 2921 C C . LEU A 1 364 ? -21.715 -1.724 19.396 1.00 98.25 364 LEU A C 1
ATOM 2923 O O . LEU A 1 364 ? -21.237 -1.473 20.497 1.00 98.25 364 LEU A O 1
ATOM 2927 N N . VAL A 1 365 ? -20.984 -2.055 18.333 1.00 97.69 365 VAL A N 1
ATOM 2928 C CA . VAL A 1 365 ? -19.534 -2.274 18.403 1.00 9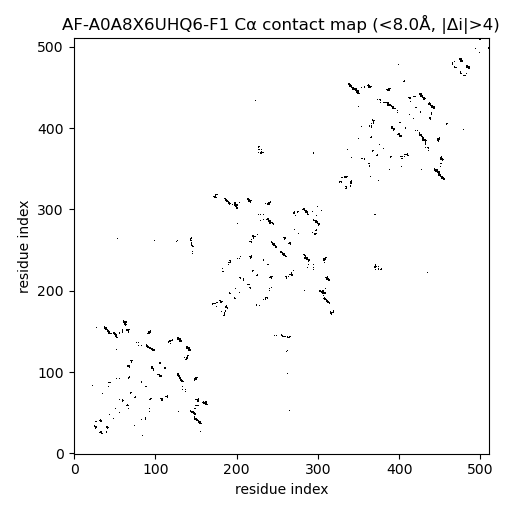7.69 365 VAL A CA 1
ATOM 2929 C C . VAL A 1 365 ? -18.802 -1.082 19.023 1.00 97.69 365 VAL A C 1
ATOM 2931 O O . VAL A 1 365 ? -19.017 0.067 18.599 1.00 97.69 365 VAL A O 1
ATOM 2934 N N . SER A 1 366 ? -17.929 -1.364 19.988 1.00 95.31 366 SER A N 1
ATOM 2935 C CA . SER A 1 366 ? -16.874 -0.451 20.411 1.00 95.31 366 SER A CA 1
ATOM 2936 C C . SER A 1 366 ? -15.597 -0.778 19.647 1.00 95.31 366 SER A C 1
ATOM 2938 O O . SER A 1 366 ? -15.368 -1.909 19.250 1.00 95.31 366 SER A O 1
ATOM 2940 N N . ILE A 1 367 ? -14.809 0.241 19.305 1.00 94.81 367 ILE A N 1
ATOM 2941 C CA . ILE A 1 367 ? -13.570 0.045 18.541 1.00 94.81 367 ILE A CA 1
ATOM 2942 C C . ILE A 1 367 ? -12.414 0.447 19.436 1.00 94.81 367 ILE A C 1
ATOM 2944 O O . ILE A 1 367 ? -12.155 1.641 19.625 1.00 94.81 367 ILE A O 1
ATOM 2948 N N . VAL A 1 368 ? -11.731 -0.548 19.991 1.00 88.00 368 VAL A N 1
ATOM 2949 C CA . VAL A 1 368 ? -10.754 -0.336 21.065 1.00 88.00 368 VAL A CA 1
ATOM 2950 C C . VAL A 1 368 ? -9.324 -0.202 20.567 1.00 88.00 368 VAL A C 1
ATOM 2952 O O . VAL A 1 368 ? -8.477 0.380 21.239 1.00 88.00 368 VAL A O 1
ATOM 2955 N N . ASP A 1 369 ? -9.020 -0.704 19.372 1.00 88.69 369 ASP A N 1
ATOM 2956 C CA . ASP A 1 369 ? -7.696 -0.563 18.780 1.00 88.69 369 ASP A CA 1
ATOM 2957 C C . ASP A 1 369 ? -7.710 -0.592 17.244 1.00 88.69 369 ASP A C 1
ATOM 2959 O O . A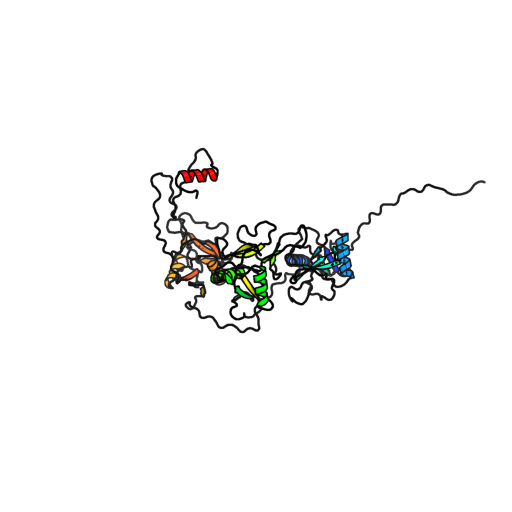SP A 1 369 ? -8.715 -0.868 16.583 1.00 88.69 369 ASP A O 1
ATOM 2963 N N . SER A 1 370 ? -6.550 -0.302 16.652 1.00 92.69 370 SER A N 1
ATOM 2964 C CA . SER A 1 370 ? -6.386 -0.272 15.198 1.00 92.69 370 SER A CA 1
ATOM 2965 C C . SER A 1 370 ? -6.462 -1.644 14.530 1.00 92.69 370 SER A C 1
ATOM 2967 O O . SER A 1 370 ? -6.693 -1.725 13.321 1.00 92.69 370 SER A O 1
ATOM 2969 N N . PHE A 1 371 ? -6.288 -2.731 15.277 1.00 94.62 371 PHE A N 1
ATOM 2970 C CA . PHE A 1 371 ? -6.420 -4.074 14.735 1.00 94.62 371 PHE A CA 1
ATOM 2971 C C . PHE A 1 371 ? -7.903 -4.440 14.578 1.00 94.62 371 PHE A C 1
ATOM 2973 O O . PHE A 1 371 ? -8.285 -4.986 13.550 1.00 94.62 371 PHE A O 1
ATOM 2980 N N . GLU A 1 372 ? -8.748 -4.100 15.553 1.00 95.06 372 GLU A N 1
ATOM 2981 C CA . GLU A 1 372 ? -10.203 -4.222 15.440 1.00 95.06 372 GLU A CA 1
ATOM 2982 C C . GLU A 1 372 ? -10.764 -3.309 14.347 1.00 95.06 372 GLU A C 1
ATOM 2984 O O . GLU A 1 372 ? -11.524 -3.773 13.499 1.00 95.06 372 GLU A O 1
ATOM 2989 N N . GLN A 1 373 ? -10.316 -2.049 14.273 1.00 95.75 373 GLN A N 1
ATOM 2990 C CA . GLN A 1 373 ? -10.645 -1.155 13.153 1.00 95.75 373 GLN A CA 1
ATOM 2991 C C . GLN A 1 373 ? -10.311 -1.798 11.796 1.00 95.75 373 GLN A C 1
ATOM 2993 O O . GLN A 1 373 ? -11.080 -1.687 10.837 1.00 95.75 373 GLN A O 1
ATOM 2998 N N . SER A 1 374 ? -9.167 -2.481 11.712 1.00 96.75 374 SER A N 1
ATOM 2999 C CA . SER A 1 374 ? -8.729 -3.179 10.502 1.00 96.75 374 SER A CA 1
ATOM 3000 C C . SER A 1 374 ? -9.606 -4.393 10.183 1.00 96.75 374 SER A C 1
ATOM 3002 O O . SER A 1 374 ? -10.013 -4.569 9.033 1.00 96.75 374 SER A O 1
ATOM 3004 N N . PHE A 1 375 ? -9.983 -5.180 11.190 1.00 97.06 375 PHE A N 1
ATOM 3005 C CA . PHE A 1 375 ? -10.946 -6.264 11.013 1.00 97.06 375 PHE A CA 1
ATOM 3006 C C . PHE A 1 375 ? -12.291 -5.754 10.499 1.00 97.06 375 PHE A C 1
ATOM 3008 O O . PHE A 1 375 ? -12.809 -6.247 9.491 1.00 97.06 375 PHE A O 1
ATOM 3015 N N . LEU A 1 376 ? -12.831 -4.704 11.123 1.00 97.12 376 LEU A N 1
ATOM 3016 C CA . LEU A 1 376 ? -14.096 -4.104 10.714 1.00 97.12 376 LEU A CA 1
ATOM 3017 C C . LEU A 1 376 ? -14.041 -3.584 9.273 1.00 97.12 376 LEU A C 1
ATOM 3019 O O . LEU A 1 376 ? -15.021 -3.748 8.543 1.00 97.12 376 LEU A O 1
ATOM 3023 N N . PHE A 1 377 ? -12.900 -3.040 8.827 1.00 96.00 377 PHE A N 1
ATOM 3024 C CA . PHE A 1 377 ? -12.713 -2.587 7.443 1.00 96.00 377 PHE A CA 1
ATOM 3025 C C . PHE A 1 377 ? -12.990 -3.701 6.430 1.00 96.00 377 PHE A C 1
ATOM 3027 O O . PHE A 1 377 ? -13.799 -3.519 5.516 1.00 96.00 377 PHE A O 1
ATOM 3034 N N . ASN A 1 378 ? -12.408 -4.883 6.627 1.00 94.88 378 ASN A N 1
ATOM 3035 C CA . ASN A 1 378 ? -12.641 -6.027 5.745 1.00 94.88 378 ASN A CA 1
ATOM 3036 C C . ASN A 1 378 ? -14.002 -6.699 5.988 1.00 94.88 378 ASN A C 1
ATOM 3038 O O . ASN A 1 378 ? -14.645 -7.160 5.039 1.00 94.88 378 ASN A O 1
ATOM 3042 N N . PHE A 1 379 ? -14.472 -6.731 7.237 1.00 95.44 379 PHE A N 1
ATOM 3043 C CA . PHE A 1 379 ? -15.754 -7.322 7.619 1.00 95.44 379 PHE A CA 1
ATOM 3044 C C . PHE A 1 379 ? -16.949 -6.578 7.007 1.00 95.44 379 PHE A C 1
ATOM 3046 O O . PHE A 1 379 ? -17.863 -7.209 6.459 1.00 95.44 379 PHE A O 1
ATOM 3053 N N . VAL A 1 380 ? -16.950 -5.243 7.060 1.00 94.38 380 VAL A N 1
ATOM 3054 C CA . VAL A 1 380 ? -17.954 -4.400 6.395 1.00 94.38 380 VAL A CA 1
ATOM 3055 C C . VAL A 1 380 ? -17.690 -4.369 4.892 1.00 94.38 380 VAL A C 1
ATOM 3057 O O . VAL A 1 380 ? -18.618 -4.550 4.099 1.00 94.38 380 VAL A O 1
ATOM 3060 N N . GLY A 1 381 ? -16.434 -4.182 4.481 1.00 88.38 381 GLY A N 1
ATOM 3061 C CA . GLY A 1 381 ? -16.036 -4.082 3.082 1.00 88.38 381 GLY A CA 1
ATOM 3062 C C . GLY A 1 381 ? -16.905 -3.083 2.313 1.00 88.38 381 GLY A C 1
ATOM 3063 O O . GLY A 1 381 ? -17.166 -1.973 2.761 1.00 88.38 381 GLY A O 1
ATOM 3064 N N . LYS A 1 382 ? -17.427 -3.502 1.155 1.00 86.06 382 LYS A N 1
ATOM 3065 C CA . LYS A 1 382 ? -18.286 -2.665 0.293 1.00 86.06 382 LYS A CA 1
ATOM 3066 C C . LYS A 1 382 ? -19.789 -2.799 0.586 1.00 86.06 382 LYS A C 1
ATOM 3068 O O . LYS A 1 382 ? -20.602 -2.438 -0.264 1.00 86.06 382 LYS A O 1
ATOM 3073 N N . LYS A 1 383 ? -20.179 -3.357 1.742 1.00 88.38 383 LYS A N 1
ATOM 3074 C CA . LYS A 1 383 ? -21.592 -3.643 2.075 1.00 88.38 383 LYS A CA 1
ATOM 3075 C C . LYS A 1 383 ? -22.424 -2.385 2.324 1.00 88.38 383 LYS A C 1
ATOM 3077 O O . LYS A 1 383 ? -23.626 -2.404 2.071 1.00 88.38 383 LYS A O 1
ATOM 3082 N N . ALA A 1 384 ? -21.807 -1.314 2.814 1.00 89.62 384 ALA A N 1
ATOM 3083 C CA . ALA A 1 384 ? -22.493 -0.076 3.157 1.00 89.62 384 ALA A CA 1
ATOM 3084 C C . ALA A 1 384 ? -21.596 1.139 2.944 1.00 89.62 384 ALA A C 1
ATOM 3086 O O . ALA A 1 384 ? -20.380 1.061 3.081 1.00 89.62 384 ALA A O 1
ATOM 3087 N N . LYS A 1 385 ? -22.226 2.277 2.640 1.00 92.94 385 LYS A N 1
ATOM 3088 C CA . LYS A 1 385 ? -21.548 3.579 2.592 1.00 92.94 385 LYS A CA 1
ATOM 3089 C C . LYS A 1 385 ? -21.319 4.160 3.983 1.00 92.94 385 LYS A C 1
ATOM 3091 O O . LYS A 1 385 ? -20.386 4.923 4.164 1.00 92.94 385 LYS A O 1
ATOM 3096 N N . GLN A 1 386 ? -22.178 3.821 4.938 1.00 95.88 386 GLN A N 1
ATOM 3097 C CA . GLN A 1 386 ? -22.117 4.334 6.296 1.00 95.88 386 GLN A CA 1
ATOM 3098 C C . GLN A 1 386 ? -22.745 3.318 7.250 1.00 95.88 386 GLN A C 1
ATOM 3100 O O . GLN A 1 386 ? -23.741 2.691 6.878 1.00 95.88 386 GLN A O 1
ATOM 3105 N N . VAL A 1 387 ? -22.161 3.127 8.433 1.00 97.81 387 VAL A N 1
ATOM 3106 C CA . VAL A 1 387 ? -22.587 2.104 9.404 1.00 97.81 387 VAL A CA 1
ATOM 3107 C C . VAL A 1 387 ? -22.482 2.644 10.829 1.00 97.81 387 VAL A C 1
ATOM 3109 O O . VAL A 1 387 ? -21.487 3.285 11.151 1.00 97.81 387 VAL A O 1
ATOM 3112 N N . TRP A 1 388 ? -23.471 2.401 11.689 1.00 98.50 388 TRP A N 1
ATOM 3113 C CA . TRP A 1 388 ? -23.390 2.798 13.098 1.00 98.50 388 TRP A CA 1
ATOM 3114 C C . TRP A 1 388 ? -22.363 1.978 13.885 1.00 98.50 388 TRP A C 1
ATOM 3116 O O . TRP A 1 388 ? -22.242 0.766 13.687 1.00 98.50 388 TRP A O 1
ATOM 3126 N N . ASN A 1 389 ? -21.698 2.658 14.821 1.00 98.12 389 ASN A N 1
ATOM 3127 C CA . ASN A 1 389 ? -20.990 2.068 15.955 1.00 98.12 389 ASN A CA 1
ATOM 3128 C C . ASN A 1 389 ? -21.624 2.560 17.278 1.00 98.12 389 ASN A C 1
ATOM 3130 O O . ASN A 1 389 ? -22.602 3.316 17.262 1.00 98.12 389 ASN A O 1
ATOM 3134 N N . GLY A 1 390 ? -21.083 2.130 18.419 1.00 97.38 390 GLY A N 1
ATOM 3135 C CA . GLY A 1 390 ? -21.613 2.471 19.742 1.00 97.38 390 GLY A CA 1
ATOM 3136 C C . GLY A 1 390 ? -21.204 3.842 20.288 1.00 97.38 390 GLY A C 1
ATOM 3137 O O . GLY A 1 390 ? -21.601 4.184 21.399 1.00 97.38 390 GLY A O 1
ATOM 3138 N N . LEU A 1 391 ? -20.410 4.646 19.571 1.00 96.31 391 LEU A N 1
ATOM 3139 C CA . LEU A 1 391 ? -19.867 5.895 20.113 1.00 96.31 391 LEU A CA 1
ATOM 3140 C C . LEU A 1 391 ? -20.895 7.027 19.990 1.00 96.31 391 LEU A C 1
ATOM 3142 O O . LEU A 1 391 ? -21.416 7.318 18.908 1.00 96.31 391 LEU A O 1
ATOM 3146 N N . ARG A 1 392 ? -21.179 7.695 21.109 1.00 93.94 392 ARG A N 1
ATOM 3147 C CA . ARG A 1 392 ? -22.094 8.844 21.181 1.00 93.94 392 ARG A CA 1
ATOM 3148 C C . ARG A 1 392 ? -21.699 9.808 22.288 1.00 93.94 392 ARG A C 1
ATOM 3150 O O . ARG A 1 392 ? -20.940 9.456 23.185 1.00 93.94 392 ARG A O 1
ATOM 3157 N N . THR A 1 393 ? -22.235 11.021 22.259 1.00 89.81 393 THR A N 1
ATOM 3158 C CA . THR A 1 393 ? -22.075 11.966 23.370 1.00 89.81 393 THR A CA 1
ATOM 3159 C C . THR A 1 393 ? -22.827 11.491 24.609 1.00 89.81 393 THR A C 1
ATOM 3161 O O . THR A 1 393 ? -23.954 11.002 24.501 1.00 89.81 393 THR A O 1
ATOM 3164 N N . ALA A 1 394 ? -22.239 11.677 25.788 1.00 81.12 394 ALA A N 1
ATOM 3165 C CA . ALA A 1 394 ? -22.947 11.527 27.047 1.00 81.12 394 ALA A CA 1
ATOM 3166 C C . ALA A 1 394 ? -23.974 12.653 27.226 1.00 81.12 394 ALA A C 1
ATOM 3168 O O . ALA A 1 394 ? -23.722 13.801 26.852 1.00 81.12 394 ALA A O 1
ATOM 3169 N N . GLU A 1 395 ? -25.125 12.303 27.798 1.00 75.69 395 GLU A N 1
ATOM 3170 C CA . GLU A 1 395 ? -26.281 13.187 27.951 1.00 75.69 395 GLU A CA 1
ATOM 3171 C C . GLU A 1 395 ? -25.899 14.520 28.610 1.00 75.69 395 GLU A C 1
ATOM 3173 O O . GLU A 1 395 ? -25.257 14.550 29.657 1.00 75.69 395 GLU A O 1
ATOM 3178 N N . GLY A 1 396 ? -26.265 15.634 27.969 1.00 71.06 396 GLY A N 1
ATOM 3179 C CA . GLY A 1 396 ? -25.973 16.982 28.467 1.00 71.06 396 GLY A CA 1
ATOM 3180 C C . GLY A 1 396 ? -24.505 17.419 28.375 1.00 71.06 396 GLY A C 1
ATOM 3181 O O . GLY A 1 396 ? -24.174 18.505 28.846 1.00 71.06 396 GLY A O 1
ATOM 3182 N N . THR A 1 397 ? -23.625 16.624 27.757 1.00 76.38 397 THR A N 1
ATOM 3183 C CA . THR A 1 397 ? -22.188 16.923 27.650 1.00 76.38 397 THR A CA 1
ATOM 3184 C C . THR A 1 397 ? -21.681 16.876 26.206 1.00 76.38 397 THR A C 1
ATOM 3186 O O . THR A 1 397 ? -22.403 16.512 25.280 1.00 76.38 397 THR A O 1
ATOM 3189 N N . ARG A 1 398 ? -20.401 17.220 26.007 1.00 75.12 398 ARG A N 1
ATOM 3190 C CA . ARG A 1 398 ? -19.683 17.004 24.738 1.00 75.12 398 ARG A CA 1
ATOM 3191 C C . ARG A 1 398 ? -18.726 15.805 24.782 1.00 75.12 398 ARG A C 1
ATOM 3193 O O . ARG A 1 398 ? -17.974 15.612 23.833 1.00 75.12 398 ARG A O 1
ATOM 3200 N N . TYR A 1 399 ? -18.744 15.009 25.851 1.00 79.69 399 TYR A N 1
ATOM 3201 C CA . TYR A 1 399 ? -17.852 13.857 25.999 1.00 79.69 399 TYR A CA 1
ATOM 3202 C C . TYR A 1 399 ? -18.394 12.668 25.235 1.00 79.69 399 TYR A C 1
ATOM 3204 O O . TYR A 1 399 ? -19.572 12.342 25.356 1.00 79.69 399 TYR A O 1
ATOM 3212 N N . LEU A 1 400 ? -17.540 12.024 24.448 1.00 85.69 400 LEU A N 1
ATOM 3213 C CA . LEU A 1 400 ? -17.892 10.808 23.732 1.00 85.69 400 LEU A CA 1
ATOM 3214 C C . LEU A 1 400 ? -17.669 9.592 24.628 1.00 85.69 400 LEU A C 1
ATOM 3216 O O . LEU A 1 400 ? -16.637 9.485 25.285 1.00 85.69 400 LEU A O 1
ATOM 3220 N N . LYS A 1 401 ? -18.631 8.673 24.621 1.00 89.06 401 LYS A N 1
ATOM 3221 C CA . LYS A 1 401 ? -18.564 7.390 25.317 1.00 89.06 401 LYS A CA 1
ATOM 3222 C C . LYS A 1 401 ? -19.162 6.276 24.469 1.00 89.06 401 LYS A C 1
ATOM 3224 O O . LYS A 1 401 ? -20.085 6.514 23.682 1.00 89.06 401 LYS A O 1
ATOM 3229 N N . TRP A 1 402 ? -18.642 5.069 24.646 1.00 92.75 402 TRP A N 1
ATOM 3230 C CA . TRP A 1 402 ? -19.224 3.863 24.069 1.00 92.75 402 TRP A CA 1
ATOM 3231 C C . TRP A 1 402 ? -20.481 3.439 24.845 1.00 92.75 402 TRP A C 1
ATOM 3233 O O . TRP A 1 402 ? -20.592 3.681 26.051 1.00 92.75 402 TRP A O 1
ATOM 3243 N N . THR A 1 403 ? -21.455 2.836 24.160 1.00 92.69 403 THR A N 1
ATOM 3244 C CA . THR A 1 403 ? -22.720 2.375 24.765 1.00 92.69 403 THR A CA 1
ATOM 3245 C C . THR A 1 403 ? -22.539 1.196 25.721 1.00 92.69 403 THR A C 1
ATOM 3247 O O . THR A 1 403 ? -23.298 1.071 26.682 1.00 92.69 403 THR A O 1
ATOM 3250 N N . ASP A 1 404 ? -21.508 0.383 25.512 1.00 88.75 404 ASP A N 1
ATOM 3251 C CA . ASP A 1 404 ? -21.117 -0.762 26.344 1.00 88.75 404 ASP A CA 1
ATOM 3252 C C . ASP A 1 404 ? -20.274 -0.381 27.578 1.00 88.75 404 ASP A C 1
ATOM 3254 O O . ASP A 1 404 ? -20.075 -1.211 28.470 1.00 88.75 404 ASP A O 1
ATOM 3258 N N . ARG A 1 405 ? -19.880 0.898 27.689 1.00 85.94 405 ARG A N 1
ATOM 3259 C CA . ARG A 1 405 ? -18.986 1.468 28.718 1.00 85.94 405 ARG A CA 1
ATOM 3260 C C . ARG A 1 405 ? -17.517 1.071 28.575 1.00 85.94 405 ARG A C 1
ATOM 3262 O O . ARG A 1 405 ? -16.760 1.231 29.534 1.00 85.94 405 ARG A O 1
ATOM 3269 N N . GLU A 1 406 ? -17.104 0.599 27.405 1.00 83.56 406 GLU A N 1
ATOM 3270 C CA . GLU A 1 406 ? -15.688 0.431 27.105 1.00 83.56 406 GLU A CA 1
ATOM 3271 C C . GLU A 1 406 ? -14.967 1.797 27.177 1.00 83.56 406 GLU A C 1
ATOM 3273 O O . GLU A 1 406 ? -15.552 2.833 26.827 1.00 83.56 406 GLU A O 1
ATOM 3278 N N . PRO A 1 407 ? -13.714 1.861 27.659 1.00 81.38 407 PRO A N 1
ATOM 3279 C CA . PRO A 1 407 ? -12.973 3.115 27.712 1.00 81.38 407 PRO A CA 1
ATOM 3280 C C . PRO A 1 407 ? -12.663 3.675 26.317 1.00 81.38 407 PRO A C 1
ATOM 3282 O O . PRO A 1 407 ? -12.277 2.957 25.394 1.00 81.38 407 PRO A O 1
ATOM 3285 N N . PHE A 1 408 ? -12.780 4.994 26.160 1.00 82.62 408 PHE A N 1
ATOM 3286 C CA . PHE A 1 408 ? -12.546 5.669 24.886 1.00 82.62 408 PHE A CA 1
ATOM 3287 C C . PHE A 1 408 ? -11.103 6.197 24.768 1.00 82.62 408 PHE A C 1
ATOM 3289 O O . PHE A 1 408 ? -10.827 7.342 25.114 1.00 82.62 408 PHE A O 1
ATOM 3296 N N . TYR A 1 409 ? -10.172 5.367 24.279 1.00 79.88 409 TYR A N 1
ATOM 3297 C CA . TYR A 1 409 ? -8.750 5.738 24.096 1.00 79.88 409 TYR A CA 1
ATOM 3298 C C . TYR A 1 409 ? -8.223 5.592 22.661 1.00 79.88 409 TYR A C 1
ATOM 3300 O O . TYR A 1 409 ? -7.137 6.082 22.346 1.00 79.88 409 TYR A O 1
ATOM 3308 N N . TYR A 1 410 ? -8.969 4.931 21.778 1.00 87.00 410 TYR A N 1
ATOM 3309 C CA . TYR A 1 410 ? -8.638 4.813 20.361 1.00 87.00 410 TYR A CA 1
ATOM 3310 C C . TYR A 1 410 ? -9.592 5.658 19.526 1.00 87.00 410 TYR A C 1
ATOM 3312 O O . TYR A 1 410 ? -10.785 5.719 19.805 1.00 87.00 410 TYR A O 1
ATOM 3320 N N . SER A 1 411 ? -9.077 6.300 18.479 1.00 90.81 411 SER A N 1
ATOM 3321 C CA . SER A 1 411 ? -9.921 7.001 17.519 1.00 90.81 411 SER A CA 1
ATOM 3322 C C . SER A 1 411 ? -9.363 6.925 16.107 1.00 90.81 411 SER A C 1
ATOM 3324 O O . SER A 1 411 ? -8.150 6.863 15.900 1.00 90.81 411 SER A O 1
ATOM 3326 N N . TYR A 1 412 ? -10.269 6.948 15.131 1.00 92.00 412 TYR A N 1
ATOM 3327 C CA . TYR A 1 412 ? -9.930 6.921 13.710 1.00 92.00 412 TYR A CA 1
ATOM 3328 C C . TYR A 1 412 ? -10.800 7.902 12.915 1.00 92.00 412 TYR A C 1
ATOM 3330 O O . TYR A 1 412 ? -11.478 7.556 11.948 1.00 92.00 412 TYR A O 1
ATOM 3338 N N . TRP A 1 413 ? -10.825 9.153 13.379 1.00 95.06 413 TRP A N 1
ATOM 3339 C CA . TRP A 1 413 ? -11.646 10.222 12.813 1.00 95.06 413 TRP A CA 1
ATOM 3340 C C . TRP A 1 413 ? -11.318 10.529 11.351 1.00 95.06 413 TRP A C 1
ATOM 3342 O O . TRP A 1 413 ? -10.162 10.498 10.920 1.00 95.06 413 TRP A O 1
ATOM 3352 N N . ALA A 1 414 ? -12.355 10.879 10.591 1.00 95.06 414 ALA A N 1
ATOM 3353 C CA . ALA A 1 414 ? -12.201 11.517 9.291 1.00 95.06 414 ALA A CA 1
ATOM 3354 C C . ALA A 1 414 ? -11.543 12.895 9.418 1.00 95.06 414 ALA A C 1
ATOM 3356 O O . ALA A 1 414 ? -11.518 13.520 10.479 1.00 95.06 414 ALA A O 1
ATOM 3357 N N . ASP A 1 415 ? -10.995 13.374 8.306 1.00 91.62 415 ASP A N 1
ATOM 3358 C CA . ASP A 1 415 ? -10.324 14.666 8.277 1.00 91.62 415 ASP A CA 1
ATOM 3359 C C . ASP A 1 415 ? -11.322 15.767 8.690 1.00 91.62 415 ASP A C 1
ATOM 3361 O O . ASP A 1 415 ? -12.434 15.849 8.164 1.00 91.62 415 ASP A O 1
ATOM 3365 N N . ASN A 1 416 ? -10.918 16.621 9.636 1.00 91.12 416 ASN A N 1
ATOM 3366 C CA . ASN A 1 416 ? -11.752 17.662 10.259 1.00 91.12 416 ASN A CA 1
ATOM 3367 C C . ASN A 1 416 ? -12.919 17.157 11.136 1.00 91.12 416 ASN A C 1
ATOM 3369 O O . ASN A 1 416 ? -13.859 17.918 11.369 1.00 91.12 416 ASN A O 1
ATOM 3373 N N . GLN A 1 417 ? -12.875 15.916 11.626 1.00 91.56 417 GLN A N 1
ATOM 3374 C CA . GLN A 1 417 ? -13.771 15.375 12.659 1.00 91.56 417 GLN A CA 1
ATOM 3375 C C . GLN A 1 417 ? -13.031 15.235 14.007 1.00 91.56 417 GLN A C 1
ATOM 3377 O O . GLN A 1 417 ? -11.801 15.148 14.010 1.00 91.56 417 GLN A O 1
ATOM 3382 N N . PRO A 1 418 ? -13.745 15.192 15.150 1.00 90.62 418 PRO A N 1
ATOM 3383 C CA . PRO A 1 418 ? -15.203 15.267 15.302 1.00 90.62 418 PRO A CA 1
ATOM 3384 C C . PRO A 1 418 ? -15.759 16.699 15.220 1.00 90.62 418 PRO A C 1
ATOM 3386 O O . PRO A 1 418 ? -15.208 17.629 15.802 1.00 90.62 418 PRO A O 1
ATOM 3389 N N . GLN A 1 419 ? -16.904 16.869 14.551 1.00 88.25 419 GLN A N 1
ATOM 3390 C CA . GLN A 1 419 ? -17.682 18.120 14.552 1.00 88.25 419 GLN A CA 1
ATOM 3391 C C . GLN A 1 419 ? -18.934 17.963 15.418 1.00 88.25 419 GLN A C 1
ATOM 3393 O O . GLN A 1 419 ? -20.034 17.730 14.919 1.00 88.25 419 GLN A O 1
ATOM 3398 N N . LEU A 1 420 ? -18.750 18.031 16.736 1.00 85.38 420 LEU A N 1
ATOM 3399 C CA . LEU A 1 420 ? -19.829 17.812 17.701 1.00 85.38 420 LEU A CA 1
ATOM 3400 C C . LEU A 1 420 ? -20.877 18.933 17.651 1.00 85.38 420 LEU A C 1
ATOM 3402 O O . LEU A 1 420 ? -20.542 20.117 17.550 1.00 85.38 420 LEU A O 1
ATOM 3406 N N . ARG A 1 421 ? -22.156 18.560 17.768 1.00 73.94 421 ARG A N 1
ATOM 3407 C CA . ARG A 1 421 ? -23.279 19.507 17.835 1.00 73.94 421 ARG A CA 1
ATOM 3408 C C . ARG A 1 421 ? -23.344 20.140 19.227 1.00 73.94 421 ARG A C 1
ATOM 3410 O O . ARG A 1 421 ? -23.071 19.496 20.235 1.00 73.94 421 ARG A O 1
ATOM 3417 N N . THR A 1 422 ? -23.686 21.426 19.291 1.00 72.88 422 THR A N 1
ATOM 3418 C CA . THR A 1 422 ? -23.840 22.139 20.570 1.00 72.88 422 THR A CA 1
ATOM 3419 C C . THR A 1 422 ? -25.283 22.020 21.048 1.00 72.88 422 THR A C 1
ATOM 3421 O O . THR A 1 422 ? -26.190 22.396 20.314 1.00 72.88 422 THR A O 1
ATOM 3424 N N . GLY A 1 423 ? -25.491 21.528 22.272 1.00 70.94 423 GLY A N 1
ATOM 3425 C CA . GLY A 1 423 ? -26.824 21.406 22.880 1.00 70.94 423 GLY A CA 1
ATOM 3426 C C . GLY A 1 423 ? -27.659 20.215 22.396 1.00 70.94 423 GLY A C 1
ATOM 3427 O O . GLY A 1 423 ? -28.809 20.092 22.800 1.00 70.94 423 GLY A O 1
ATOM 3428 N N . GLU A 1 424 ? -27.094 19.335 21.566 1.00 78.81 424 GLU A N 1
ATOM 3429 C CA . GLU A 1 424 ? -27.760 18.144 21.034 1.00 78.81 424 GLU A CA 1
ATOM 3430 C C . GLU A 1 424 ? -26.817 16.941 21.059 1.00 78.81 424 GLU A C 1
ATOM 3432 O O . GLU A 1 424 ? -25.597 17.089 20.938 1.00 78.81 424 GLU A O 1
ATOM 3437 N N . GLU A 1 425 ? -27.386 15.742 21.171 1.00 85.06 425 GLU A N 1
ATOM 3438 C CA . GLU A 1 425 ? -26.602 14.515 21.119 1.00 85.06 425 GLU A CA 1
ATOM 3439 C C . GLU A 1 425 ? -25.968 14.305 19.740 1.00 85.06 425 GLU A C 1
ATOM 3441 O O . GLU A 1 425 ? -26.584 14.517 18.692 1.00 85.06 425 GLU A O 1
ATOM 3446 N N . SER A 1 426 ? -24.716 13.860 19.744 1.00 92.25 426 SER A N 1
ATOM 3447 C CA . SER A 1 426 ? -23.971 13.490 18.546 1.00 92.25 426 SER A CA 1
ATOM 3448 C C . SER A 1 426 ? -23.660 11.997 18.585 1.00 92.25 426 SER A C 1
ATOM 3450 O O . SER A 1 426 ? -23.116 11.504 19.572 1.00 92.25 426 SER A O 1
ATOM 3452 N N . CYS A 1 427 ? -23.989 11.284 17.510 1.00 96.25 427 CYS A N 1
ATOM 3453 C CA . CYS A 1 427 ? -23.689 9.864 17.339 1.00 96.25 427 CYS A CA 1
ATOM 3454 C C . CYS A 1 427 ? -22.599 9.695 16.287 1.00 96.25 427 CYS A C 1
ATOM 3456 O O . CYS A 1 427 ? -22.372 10.586 15.466 1.00 96.25 427 CYS A O 1
ATOM 3458 N N . VAL A 1 428 ? -21.909 8.563 16.295 1.00 97.19 428 VAL A N 1
ATOM 3459 C CA . VAL A 1 428 ? -20.769 8.336 15.408 1.00 97.19 428 VAL A CA 1
ATOM 3460 C C . VAL A 1 428 ? -21.055 7.169 14.485 1.00 97.19 428 VAL A C 1
ATOM 3462 O O . VAL A 1 428 ? -21.568 6.130 14.886 1.00 97.19 428 VAL A O 1
ATOM 3465 N N . SER A 1 429 ? -20.728 7.353 13.215 1.00 97.56 429 SER A N 1
ATOM 3466 C CA . SER A 1 429 ? -20.812 6.305 12.210 1.00 97.56 429 SER A CA 1
ATOM 3467 C C . SER A 1 429 ? -19.477 6.130 11.497 1.00 97.56 429 SER A C 1
ATOM 3469 O O . SER A 1 429 ? -18.636 7.031 11.464 1.00 97.56 429 SER A O 1
ATOM 3471 N N . LEU A 1 430 ? -19.290 4.952 10.917 1.00 97.50 430 LEU A N 1
ATOM 3472 C CA . LEU A 1 430 ? -18.137 4.575 10.116 1.00 97.50 430 LEU A CA 1
ATOM 3473 C C . LEU A 1 430 ? -18.433 4.838 8.641 1.00 97.50 430 LEU A C 1
ATOM 3475 O O . LEU A 1 430 ? -19.453 4.380 8.125 1.00 97.50 430 LEU A O 1
ATOM 3479 N N . ASP A 1 431 ? -17.536 5.537 7.954 1.00 95.25 431 ASP A N 1
ATOM 3480 C CA . ASP A 1 431 ? -17.655 5.865 6.534 1.00 95.25 431 ASP A CA 1
ATOM 3481 C C . ASP A 1 431 ? -17.037 4.772 5.652 1.00 95.25 431 ASP A C 1
ATOM 3483 O O . ASP A 1 431 ? -15.819 4.679 5.480 1.00 95.25 431 ASP A O 1
ATOM 3487 N N . GLY A 1 432 ? -17.889 3.943 5.052 1.00 90.69 432 GLY A N 1
ATOM 3488 C CA . GLY A 1 432 ? -17.480 2.855 4.163 1.00 90.69 432 GLY A CA 1
ATOM 3489 C C . GLY A 1 432 ? -16.821 3.319 2.863 1.00 90.69 432 GLY A C 1
ATOM 3490 O O . GLY A 1 432 ? -16.145 2.524 2.213 1.00 90.69 432 GLY A O 1
ATOM 3491 N N . ALA A 1 433 ? -16.978 4.587 2.471 1.00 89.50 433 ALA A N 1
ATOM 3492 C CA . ALA A 1 433 ? -16.274 5.158 1.324 1.00 89.50 433 ALA A CA 1
ATOM 3493 C C . ALA A 1 433 ? -14.898 5.735 1.696 1.00 89.50 433 ALA A C 1
ATOM 3495 O O . ALA A 1 433 ? -14.071 5.943 0.809 1.00 89.50 433 ALA A O 1
ATOM 3496 N N . ASN A 1 434 ? -14.643 5.965 2.986 1.00 91.44 434 ASN A N 1
ATOM 3497 C CA . ASN A 1 434 ? -13.429 6.595 3.495 1.00 91.44 434 ASN A CA 1
ATOM 3498 C C . ASN A 1 434 ? -12.722 5.704 4.525 1.00 91.44 434 ASN A C 1
ATOM 3500 O O . ASN A 1 434 ? -12.480 6.111 5.656 1.00 91.44 434 ASN A O 1
ATOM 3504 N N . ASN A 1 435 ? -12.404 4.466 4.143 1.00 89.94 435 ASN A N 1
ATOM 3505 C CA . ASN A 1 435 ? -11.631 3.524 4.963 1.00 89.94 435 ASN A CA 1
ATOM 3506 C C . ASN A 1 435 ? -12.211 3.229 6.362 1.00 89.94 435 ASN A C 1
ATOM 3508 O O . ASN A 1 435 ? -11.459 2.944 7.291 1.00 89.94 435 ASN A O 1
ATOM 3512 N N . LEU A 1 436 ? -13.539 3.305 6.523 1.00 94.50 436 LEU A N 1
ATOM 3513 C CA . LEU A 1 436 ? -14.229 3.261 7.820 1.00 94.50 436 LEU A CA 1
ATOM 3514 C C . LEU A 1 436 ? -13.697 4.287 8.830 1.00 94.50 436 LEU A C 1
ATOM 3516 O O . LEU A 1 436 ? -13.743 4.041 10.036 1.00 94.50 436 LEU A O 1
ATOM 3520 N N . LYS A 1 437 ? -13.221 5.445 8.359 1.00 95.31 437 LYS A N 1
ATOM 3521 C CA . LYS A 1 437 ? -12.979 6.601 9.223 1.00 95.31 437 LYS A CA 1
ATOM 3522 C C . LYS A 1 437 ? -14.289 7.083 9.843 1.00 95.31 437 LYS A C 1
ATOM 3524 O O . LYS A 1 437 ? -15.373 6.902 9.283 1.00 95.31 437 LYS A O 1
ATOM 3529 N N . TRP A 1 438 ? -14.188 7.683 11.019 1.00 97.38 438 TRP A N 1
ATOM 3530 C CA . TRP A 1 438 ? -15.351 7.995 11.841 1.00 97.38 438 TRP A CA 1
ATOM 3531 C C . TRP A 1 438 ? -15.875 9.396 11.548 1.00 97.38 438 TRP A C 1
ATOM 3533 O O . TRP A 1 438 ? -15.101 10.351 11.472 1.00 97.38 438 TRP A O 1
ATOM 3543 N N . ASN A 1 439 ? -17.194 9.521 11.436 1.00 96.75 439 ASN A N 1
ATOM 3544 C CA . ASN A 1 439 ? -17.895 10.780 11.225 1.00 96.75 439 ASN A CA 1
ATOM 3545 C C . ASN A 1 439 ? -18.955 10.986 12.305 1.00 96.75 439 ASN A C 1
ATOM 3547 O O . ASN A 1 439 ? -19.732 10.076 12.608 1.00 96.75 439 ASN A O 1
ATOM 3551 N N . VAL A 1 440 ? -19.058 12.214 12.813 1.00 95.56 440 VAL A N 1
ATOM 3552 C CA . VAL A 1 440 ? -20.236 12.623 13.580 1.00 95.56 440 VAL A CA 1
ATOM 3553 C C . VAL A 1 440 ? -21.447 12.633 12.650 1.00 95.56 440 VAL A C 1
ATOM 3555 O O . VAL A 1 440 ? -21.408 13.168 11.545 1.00 95.56 440 VAL A O 1
ATOM 3558 N N . THR A 1 441 ? -22.524 11.989 13.078 1.00 95.00 441 THR A N 1
ATOM 3559 C CA . THR A 1 441 ? -23.772 11.822 12.333 1.00 95.00 441 THR A CA 1
ATOM 3560 C C . THR A 1 441 ? -24.950 12.074 13.265 1.00 95.00 441 THR A C 1
ATOM 3562 O O . THR A 1 441 ? -24.898 11.786 14.460 1.00 95.00 441 THR A O 1
ATOM 3565 N N . GLU A 1 442 ? -26.033 12.627 12.728 1.00 94.44 442 GLU A N 1
ATOM 3566 C CA . GLU A 1 442 ? -27.237 12.867 13.517 1.00 94.44 442 GLU A CA 1
ATOM 3567 C C . GLU A 1 442 ? -27.837 11.539 13.994 1.00 94.44 442 GLU A C 1
ATOM 3569 O O . GLU A 1 442 ? -28.132 10.672 13.170 1.00 94.44 442 GLU A O 1
ATOM 3574 N N . CYS A 1 443 ? -28.039 11.391 15.306 1.00 95.31 443 CYS A N 1
ATOM 3575 C CA . CYS A 1 443 ? -28.497 10.148 15.940 1.00 95.31 443 CYS A CA 1
ATOM 3576 C C . CYS A 1 443 ? -29.827 9.612 15.382 1.00 95.31 443 CYS A C 1
ATOM 3578 O O . CYS A 1 443 ? -30.073 8.407 15.422 1.00 95.31 443 CYS A O 1
ATOM 3580 N N . SER A 1 444 ? -30.671 10.499 14.841 1.00 96.00 444 SER A N 1
ATOM 3581 C CA . SER A 1 444 ? -31.958 10.184 14.209 1.00 96.00 444 SER A CA 1
ATOM 3582 C C . SER A 1 444 ? -31.818 9.479 12.847 1.00 96.00 444 SER A C 1
ATOM 3584 O O . SER A 1 444 ? -32.783 8.878 12.359 1.00 96.00 444 SER A O 1
ATOM 3586 N N . SER A 1 445 ? -30.629 9.537 12.233 1.00 97.31 445 SER A N 1
ATOM 3587 C CA . SER A 1 445 ? -30.350 8.968 10.911 1.00 97.31 445 SER A CA 1
ATOM 3588 C C . SER A 1 445 ? -30.530 7.457 10.920 1.00 97.31 445 SER A C 1
ATOM 3590 O O . SER A 1 445 ? -30.128 6.776 11.856 1.00 97.31 445 SER A O 1
ATOM 3592 N N . LYS A 1 446 ? -31.107 6.903 9.852 1.00 98.19 446 LYS A N 1
ATOM 3593 C CA . LYS A 1 446 ? -31.311 5.456 9.738 1.00 98.19 446 LYS A CA 1
ATOM 3594 C C . LYS A 1 446 ? -30.175 4.822 8.954 1.00 98.19 446 LYS A C 1
ATOM 3596 O O . LYS A 1 446 ? -30.140 4.961 7.732 1.00 98.19 446 LYS A O 1
ATOM 3601 N N . LEU A 1 447 ? -29.286 4.109 9.640 1.00 98.31 447 LEU A N 1
ATOM 3602 C CA . LEU A 1 447 ? -28.123 3.446 9.046 1.00 98.31 447 LEU A CA 1
ATOM 3603 C C . LEU A 1 447 ? -28.095 1.959 9.421 1.00 98.31 447 LEU A C 1
ATOM 3605 O O . LEU A 1 447 ? -28.630 1.586 10.467 1.00 98.31 447 LEU A O 1
ATOM 3609 N N . PRO A 1 448 ? -27.502 1.093 8.579 1.00 98.19 448 PRO A N 1
ATOM 3610 C CA . PRO A 1 448 ? -27.115 -0.244 9.022 1.00 98.19 448 PRO A CA 1
ATOM 3611 C C . PRO A 1 448 ? -26.104 -0.141 10.172 1.00 98.19 448 PRO A C 1
ATOM 3613 O O . PRO A 1 448 ? -25.490 0.907 10.374 1.00 98.19 448 PRO A O 1
ATOM 3616 N N . PHE A 1 449 ? -25.912 -1.217 10.925 1.00 98.31 449 PHE A N 1
ATOM 3617 C CA . PHE A 1 449 ? -25.133 -1.183 12.164 1.00 98.31 449 PHE A CA 1
ATOM 3618 C C . PHE A 1 449 ? -24.396 -2.493 12.430 1.00 98.31 449 PHE A C 1
ATOM 3620 O O . PHE A 1 449 ? -24.689 -3.520 11.811 1.00 98.31 449 PHE A O 1
ATOM 3627 N N . ILE A 1 450 ? -23.410 -2.447 13.324 1.00 98.19 450 ILE A N 1
ATOM 3628 C CA . ILE A 1 450 ? -22.616 -3.614 13.718 1.00 98.19 450 ILE A CA 1
ATOM 3629 C C . ILE A 1 450 ? -22.880 -3.893 15.190 1.00 98.19 450 ILE A C 1
ATOM 3631 O O . ILE A 1 450 ? -22.647 -3.028 16.032 1.00 98.19 450 ILE A O 1
ATOM 3635 N N . CYS A 1 451 ? -23.342 -5.105 15.477 1.00 97.81 451 CYS A N 1
ATOM 3636 C CA . CYS A 1 451 ? -23.431 -5.610 16.838 1.00 97.81 451 CYS A CA 1
ATOM 3637 C C . CYS A 1 451 ? -22.176 -6.399 17.191 1.00 97.81 451 CYS A C 1
ATOM 3639 O O . CYS A 1 451 ? -21.691 -7.181 16.368 1.00 97.81 451 CYS A O 1
ATOM 3641 N N . GLU A 1 452 ? -21.734 -6.266 18.431 1.00 97.56 452 GLU A N 1
ATOM 3642 C CA . GLU A 1 452 ? -20.635 -7.010 19.027 1.00 97.56 452 GLU A CA 1
ATOM 3643 C C . GLU A 1 452 ? -21.111 -7.745 20.283 1.00 97.56 452 GLU A C 1
ATOM 3645 O O . GLU A 1 452 ? -21.855 -7.206 21.100 1.00 97.56 452 GLU A O 1
ATOM 3650 N N . ILE A 1 453 ? -20.682 -8.996 20.432 1.00 95.62 453 ILE A N 1
ATOM 3651 C CA . ILE A 1 453 ? -20.795 -9.768 21.669 1.00 95.62 453 ILE A CA 1
ATOM 3652 C C . ILE A 1 453 ? -19.375 -10.150 22.075 1.00 95.62 453 ILE A C 1
ATOM 3654 O O . ILE A 1 453 ? -18.759 -10.965 21.387 1.00 95.62 453 ILE A O 1
ATOM 3658 N N . THR A 1 454 ? -18.879 -9.594 23.176 1.00 90.56 454 THR A N 1
ATOM 3659 C CA . THR A 1 454 ? -17.538 -9.880 23.697 1.00 90.56 454 THR A CA 1
ATOM 3660 C C . THR A 1 454 ? -17.590 -10.735 24.960 1.00 90.56 454 THR A C 1
ATOM 3662 O O . THR A 1 454 ? -18.537 -10.664 25.746 1.00 90.56 454 THR A O 1
ATOM 3665 N N . THR A 1 455 ? -16.574 -11.578 25.149 1.00 86.31 455 THR A N 1
ATOM 3666 C CA . THR A 1 455 ? -16.311 -12.242 26.436 1.00 86.31 455 THR A CA 1
ATOM 3667 C C . THR A 1 455 ? -15.244 -11.530 27.264 1.00 86.31 455 THR A C 1
ATOM 3669 O O . THR A 1 455 ? -14.911 -12.008 28.351 1.00 86.31 455 THR A O 1
ATOM 3672 N N . ASP A 1 456 ? -14.671 -10.440 26.752 1.00 82.50 456 ASP A N 1
ATOM 3673 C CA . ASP A 1 456 ? -13.674 -9.664 27.476 1.00 82.50 456 ASP A CA 1
ATOM 3674 C C . ASP A 1 456 ? -14.317 -8.931 28.660 1.00 82.50 456 ASP A C 1
ATOM 3676 O O . ASP A 1 456 ? -15.463 -8.478 28.617 1.00 82.50 456 ASP A O 1
ATOM 3680 N N . ASN A 1 457 ? -13.573 -8.843 29.763 1.00 75.56 457 ASN A N 1
ATOM 3681 C CA . ASN A 1 457 ? -14.014 -8.078 30.919 1.00 75.56 457 ASN A CA 1
ATOM 3682 C C . ASN A 1 457 ? -13.750 -6.600 30.650 1.00 75.56 457 ASN A C 1
ATOM 3684 O O . ASN A 1 457 ? -12.605 -6.160 30.759 1.00 75.56 457 ASN A O 1
ATOM 3688 N N . ILE A 1 458 ? -14.813 -5.853 30.359 1.00 71.38 458 ILE A N 1
ATOM 3689 C CA . ILE A 1 458 ? -14.774 -4.394 30.238 1.00 71.38 458 ILE A CA 1
ATOM 3690 C C . ILE A 1 458 ? -14.196 -3.822 31.542 1.00 71.38 458 ILE A C 1
ATOM 3692 O O . ILE A 1 458 ? -14.794 -4.029 32.611 1.00 71.38 458 ILE A O 1
ATOM 3696 N N . PRO A 1 459 ? -13.034 -3.143 31.510 1.00 62.78 459 PRO A N 1
ATOM 3697 C CA . PRO A 1 459 ? -12.451 -2.556 32.703 1.00 62.78 459 PRO A CA 1
ATOM 3698 C C . PRO A 1 459 ? -13.429 -1.541 33.296 1.00 62.78 459 PRO A C 1
ATOM 3700 O O . PRO A 1 459 ? -13.671 -0.482 32.724 1.00 62.78 459 PRO A O 1
ATOM 3703 N N . SER A 1 460 ? -13.999 -1.842 34.465 1.00 53.50 460 SER A N 1
ATOM 3704 C CA . SER A 1 460 ? -14.786 -0.853 35.193 1.00 53.50 460 SER A CA 1
ATOM 3705 C C . SER A 1 460 ? -13.821 0.144 35.827 1.00 53.50 460 SER A C 1
ATOM 3707 O O . SER A 1 460 ? -13.400 -0.028 36.976 1.00 53.50 460 SER A O 1
ATOM 3709 N N . PHE A 1 461 ? -13.442 1.187 35.097 1.00 53.22 461 PHE A N 1
ATOM 3710 C CA . PHE A 1 461 ? -12.920 2.368 35.763 1.00 53.22 461 PHE A CA 1
ATOM 3711 C C . PHE A 1 461 ? -14.059 2.890 36.639 1.00 53.22 461 PHE A C 1
ATOM 3713 O O . PHE A 1 461 ? -15.136 3.234 36.153 1.00 53.22 461 PHE A O 1
ATOM 3720 N N . ARG A 1 462 ? -13.877 2.860 37.967 1.00 45.06 462 ARG A N 1
ATOM 3721 C CA . ARG A 1 462 ? -14.721 3.693 38.822 1.00 45.06 462 ARG A CA 1
ATOM 3722 C C . ARG A 1 462 ? -14.412 5.113 38.383 1.00 45.06 462 ARG A C 1
ATOM 3724 O O . ARG A 1 462 ? -13.306 5.573 38.644 1.00 45.06 462 ARG A O 1
ATOM 3731 N N . GLU A 1 463 ? -15.373 5.778 37.754 1.00 50.72 463 GLU A N 1
ATOM 3732 C CA . GLU A 1 463 ? -15.408 7.234 37.658 1.00 50.72 463 GLU A CA 1
ATOM 3733 C C . GLU A 1 463 ? -15.448 7.787 39.092 1.00 50.72 463 GLU A C 1
ATOM 3735 O O . GLU A 1 463 ? -16.498 8.120 39.638 1.00 50.72 463 GLU A O 1
ATOM 3740 N N . VAL A 1 464 ? -14.304 7.811 39.775 1.00 48.91 464 VAL A N 1
ATOM 3741 C CA . VAL A 1 464 ? -14.123 8.672 40.936 1.00 48.91 464 VAL A CA 1
ATOM 3742 C C . VAL A 1 464 ? -13.787 10.029 40.349 1.00 48.91 464 VAL A C 1
ATOM 3744 O O . VAL A 1 464 ? -12.631 10.435 40.328 1.00 48.91 464 VAL A O 1
ATOM 3747 N N . LEU A 1 465 ? -14.806 10.701 39.816 1.00 54.19 465 LEU A N 1
ATOM 3748 C CA . LEU A 1 465 ? -14.711 12.117 39.501 1.00 54.19 465 LEU A CA 1
ATOM 3749 C C . LEU A 1 465 ? -14.463 12.833 40.834 1.00 54.19 465 LEU A C 1
ATOM 3751 O O . LEU A 1 465 ? -15.367 12.994 41.659 1.00 54.19 465 LEU A O 1
ATOM 3755 N N . GLY A 1 466 ? -13.199 13.151 41.108 1.00 56.97 466 GLY A N 1
ATOM 3756 C CA . GLY A 1 466 ? -12.844 14.086 42.166 1.00 56.97 466 GLY A CA 1
ATOM 3757 C C . GLY A 1 466 ? -13.392 15.465 41.804 1.00 56.97 466 GLY A C 1
ATOM 3758 O O . GLY A 1 466 ? -13.499 15.802 40.634 1.00 56.97 466 GLY A O 1
ATOM 3759 N N . SER A 1 467 ? -13.770 16.272 42.792 1.00 67.88 467 SER A N 1
ATOM 3760 C CA . SER A 1 467 ? -14.173 17.657 42.524 1.00 67.88 467 SER A CA 1
ATOM 3761 C C . SER A 1 467 ? -12.947 18.563 42.468 1.00 67.88 467 SER A C 1
ATOM 3763 O O . SER A 1 467 ? -12.053 18.443 43.312 1.00 67.88 467 SER A O 1
ATOM 3765 N N . CYS A 1 468 ? -12.922 19.498 41.517 1.00 74.69 468 CYS A N 1
ATOM 3766 C CA . CYS A 1 468 ? -11.840 20.471 41.430 1.00 74.69 468 CYS A CA 1
ATOM 3767 C C . CYS A 1 468 ? -11.745 21.368 42.677 1.00 74.69 468 CYS A C 1
ATOM 3769 O O . CYS A 1 468 ? -12.747 21.598 43.363 1.00 74.69 468 CYS A O 1
ATOM 3771 N N . PRO A 1 469 ? -10.546 21.886 43.009 1.00 73.25 469 PRO A N 1
ATOM 3772 C CA . PRO A 1 469 ? -10.366 22.749 44.170 1.00 73.25 469 PRO A CA 1
ATOM 3773 C C . PRO A 1 469 ? -11.205 24.033 44.063 1.00 73.25 469 PRO A C 1
ATOM 3775 O O . PRO A 1 469 ? -10.942 24.893 43.230 1.00 73.25 469 PRO A O 1
ATOM 3778 N N . ASN A 1 470 ? -12.174 24.211 44.966 1.00 62.94 470 ASN A N 1
ATOM 3779 C CA . ASN A 1 470 ? -13.037 25.404 45.027 1.00 62.94 470 ASN A CA 1
ATOM 3780 C C . ASN A 1 470 ? -12.332 26.670 45.564 1.00 62.94 470 ASN A C 1
ATOM 3782 O O . ASN A 1 470 ? -12.983 27.692 45.782 1.00 62.94 470 ASN A O 1
ATOM 3786 N N . SER A 1 471 ? -11.028 26.611 45.857 1.00 59.62 471 SER A N 1
ATOM 3787 C CA . SER A 1 471 ? -10.293 27.709 46.499 1.00 59.62 471 SER A CA 1
ATOM 3788 C C . SER A 1 471 ? -9.960 28.872 45.559 1.00 59.62 471 SER A C 1
ATOM 3790 O O . SER A 1 471 ? -9.695 29.966 46.050 1.00 59.62 471 SER A O 1
ATOM 3792 N N . GLU A 1 472 ? -10.007 28.671 44.238 1.00 59.56 472 GLU A N 1
ATOM 3793 C CA . GLU A 1 472 ? -9.880 29.733 43.229 1.00 59.56 472 GLU A CA 1
ATOM 3794 C C . GLU A 1 472 ? -10.930 29.516 42.124 1.00 59.56 472 GLU A C 1
ATOM 3796 O O . GLU A 1 472 ? -11.067 28.413 41.603 1.00 59.56 472 GLU A O 1
ATOM 3801 N N . SER A 1 473 ? -11.686 30.556 41.751 1.00 60.03 473 SER A N 1
ATOM 3802 C CA . SER A 1 473 ? -12.798 30.492 40.779 1.00 60.03 473 SER A CA 1
ATOM 3803 C C . SER A 1 473 ? -12.374 30.239 39.319 1.00 60.03 473 SER A C 1
ATOM 3805 O O . SER A 1 473 ? -13.164 30.456 38.404 1.00 60.03 473 SER A O 1
ATOM 3807 N N . SER A 1 474 ? -11.120 29.852 39.092 1.00 70.00 474 SER A N 1
ATOM 3808 C CA . SER A 1 474 ? -10.453 29.711 37.792 1.00 70.00 474 SER A CA 1
ATOM 3809 C C . SER A 1 474 ? -10.121 28.261 37.417 1.00 70.00 474 SER A C 1
ATOM 3811 O O . SER A 1 474 ? -9.626 28.020 36.315 1.00 70.00 474 SER A O 1
ATOM 3813 N N . TRP A 1 475 ? -10.392 27.295 38.303 1.00 77.69 475 TRP A N 1
ATOM 3814 C CA . TRP A 1 475 ? -10.302 25.868 37.991 1.00 77.69 475 TRP A CA 1
ATOM 3815 C C . TRP A 1 475 ? -11.576 25.402 37.284 1.00 77.69 475 TRP A C 1
ATOM 3817 O O . TRP A 1 475 ? -12.683 25.565 37.793 1.00 77.69 475 TRP A O 1
ATOM 3827 N N . VAL A 1 476 ? -11.404 24.825 36.102 1.00 74.88 476 VAL A N 1
ATOM 3828 C CA . VAL A 1 476 ? -12.456 24.301 35.241 1.00 74.88 476 VAL A CA 1
ATOM 3829 C C . VAL A 1 476 ? -12.401 22.782 35.305 1.00 74.88 476 VAL A C 1
ATOM 3831 O O . VAL A 1 476 ? -11.403 22.166 34.928 1.00 74.88 476 VAL A O 1
ATOM 3834 N N . ASP A 1 477 ? -13.495 22.203 35.784 1.00 73.25 477 ASP A N 1
ATOM 3835 C CA . ASP A 1 477 ? -13.782 20.785 35.625 1.00 73.25 477 ASP A CA 1
ATOM 3836 C C . ASP A 1 477 ? -14.310 20.571 34.204 1.00 73.25 477 ASP A C 1
ATOM 3838 O O . ASP A 1 477 ? -15.343 21.127 33.815 1.00 73.25 477 ASP A O 1
ATOM 3842 N N . VAL A 1 478 ? -13.559 19.814 33.412 1.00 66.19 478 VAL A N 1
ATOM 3843 C CA . VAL A 1 478 ? -13.958 19.410 32.063 1.00 66.19 478 VAL A CA 1
ATOM 3844 C C . VAL A 1 478 ? -14.284 17.920 32.030 1.00 66.19 478 VAL A C 1
ATOM 3846 O O . VAL A 1 478 ? -14.088 17.289 30.999 1.00 66.19 478 VAL A O 1
ATOM 3849 N N . GLY A 1 479 ? -14.804 17.349 33.115 1.00 55.81 479 GLY A N 1
ATOM 3850 C CA . GLY A 1 479 ? -15.392 16.011 33.132 1.00 55.81 479 GLY A CA 1
ATOM 3851 C C . GLY A 1 479 ? -14.431 14.878 32.774 1.00 55.81 479 GLY A C 1
ATOM 3852 O O . GLY A 1 479 ? -14.895 13.835 32.314 1.00 55.81 479 GLY A O 1
ATOM 3853 N N . ASP A 1 480 ? -13.125 15.083 32.948 1.00 64.31 480 ASP A N 1
ATOM 3854 C CA . ASP A 1 480 ? -12.098 14.048 32.841 1.00 64.31 480 ASP A CA 1
ATOM 3855 C C . ASP A 1 480 ? -11.395 13.830 34.195 1.00 64.31 480 ASP A C 1
ATOM 3857 O O . ASP A 1 480 ? -11.879 14.260 35.243 1.00 64.31 480 ASP A O 1
ATOM 3861 N N . GLU A 1 481 ? -10.286 13.086 34.207 1.00 65.56 481 GLU A N 1
ATOM 3862 C CA . GLU A 1 481 ? -9.535 12.793 35.438 1.00 65.56 481 GLU A CA 1
ATOM 3863 C C . GLU A 1 481 ? -8.770 14.015 35.995 1.00 65.56 481 GLU A C 1
ATOM 3865 O O . GLU A 1 481 ? -8.131 13.910 37.047 1.00 65.56 481 GLU A O 1
ATOM 3870 N N . PHE A 1 482 ? -8.815 15.169 35.318 1.00 76.12 482 PHE A N 1
ATOM 3871 C CA . PHE A 1 482 ? -8.006 16.344 35.612 1.00 76.12 482 PHE A CA 1
ATOM 3872 C C . PHE A 1 482 ? -8.842 17.613 35.830 1.00 76.12 482 PHE A C 1
ATOM 3874 O O . PHE A 1 482 ? -9.962 17.792 35.362 1.00 76.12 482 PHE A O 1
ATOM 3881 N N . CYS A 1 483 ? -8.239 18.558 36.548 1.00 81.00 483 CYS A N 1
ATOM 3882 C CA . CYS A 1 483 ? -8.758 19.909 36.711 1.00 81.00 483 CYS A CA 1
ATOM 3883 C C . CYS A 1 483 ? -7.853 20.874 35.964 1.00 81.00 483 CYS A C 1
ATOM 3885 O O . CYS A 1 483 ? -6.638 20.874 36.172 1.00 81.00 483 CYS A O 1
ATOM 3887 N N . TYR A 1 484 ? -8.435 21.734 35.136 1.00 83.25 484 TYR A N 1
ATOM 3888 C CA . TYR A 1 484 ? -7.673 22.657 34.304 1.00 83.25 484 TYR A CA 1
ATOM 3889 C C . TYR A 1 484 ? -7.762 24.066 34.860 1.00 83.25 484 TYR A C 1
ATOM 3891 O O . TYR A 1 484 ? -8.842 24.549 35.176 1.00 83.25 484 TYR A O 1
ATOM 3899 N N . HIS A 1 485 ? -6.635 24.764 34.938 1.00 81.31 485 HIS A N 1
ATOM 3900 C CA . HIS A 1 485 ? -6.606 26.171 35.316 1.00 81.31 485 HIS A CA 1
ATOM 3901 C C . HIS A 1 485 ? -6.106 27.010 34.149 1.00 81.31 485 HIS A C 1
ATOM 3903 O O . HIS A 1 485 ? -4.946 26.908 33.743 1.00 81.31 485 HIS A O 1
ATOM 3909 N N . VAL A 1 486 ? -6.961 27.894 33.639 1.00 78.25 486 VAL A N 1
ATOM 3910 C CA . VAL A 1 486 ? -6.566 28.854 32.606 1.00 78.25 486 VAL A CA 1
ATOM 3911 C C . VAL A 1 486 ? -6.063 30.118 33.295 1.00 78.25 486 VAL A C 1
ATOM 3913 O O . VAL A 1 486 ? -6.835 30.895 33.848 1.00 78.25 486 VAL A O 1
ATOM 3916 N N . ALA A 1 487 ? -4.746 30.318 33.290 1.00 71.56 487 ALA A N 1
ATOM 3917 C CA . ALA A 1 487 ? -4.145 31.514 33.864 1.00 71.56 487 ALA A CA 1
ATOM 3918 C C . ALA A 1 487 ? -4.282 32.706 32.899 1.00 71.56 487 ALA A C 1
ATOM 3920 O O . ALA A 1 487 ? -3.592 32.771 31.881 1.00 71.56 487 ALA A O 1
ATOM 3921 N N . GLU A 1 488 ? -5.138 33.676 33.228 1.00 66.56 488 GLU A N 1
ATOM 3922 C CA . GLU A 1 488 ? -5.185 34.959 32.519 1.00 66.56 488 GLU A CA 1
ATOM 3923 C C . GLU A 1 488 ? -4.021 35.857 32.973 1.00 66.56 488 GLU A C 1
ATOM 3925 O O . GLU A 1 488 ? -4.013 36.409 34.073 1.00 66.56 488 GLU A O 1
ATOM 3930 N N . SER A 1 489 ? -3.006 36.010 32.121 1.00 58.66 489 SER A N 1
ATOM 3931 C CA . SER A 1 489 ? -1.935 36.996 32.304 1.00 58.66 489 SER A CA 1
ATOM 3932 C C . SER A 1 489 ? -2.284 38.258 31.523 1.00 58.66 489 SER A C 1
ATOM 3934 O O . SER A 1 489 ? -2.281 38.260 30.294 1.00 58.66 489 SER A O 1
ATOM 3936 N N . SER A 1 490 ? -2.552 39.356 32.230 1.00 56.44 490 SER A N 1
ATOM 3937 C CA . SER A 1 490 ? -2.908 40.640 31.621 1.00 56.44 490 SER A CA 1
ATOM 3938 C C . SER A 1 490 ? -1.726 41.408 31.025 1.00 56.44 490 SER A C 1
ATOM 3940 O O . SER A 1 490 ? -1.948 42.499 30.515 1.00 56.44 490 SER A O 1
ATOM 3942 N N . ASN A 1 491 ? -0.489 40.882 31.046 1.00 55.34 491 ASN A N 1
ATOM 3943 C CA . ASN A 1 491 ? 0.640 41.609 30.449 1.00 55.34 491 ASN A CA 1
ATOM 3944 C C . ASN A 1 491 ? 1.794 40.796 29.849 1.00 55.34 491 ASN A C 1
ATOM 3946 O O . ASN A 1 491 ? 2.585 41.404 29.132 1.00 55.34 491 ASN A O 1
ATOM 3950 N N . HIS A 1 492 ? 1.927 39.479 30.044 1.00 59.88 492 HIS A N 1
ATOM 3951 C CA . HIS A 1 492 ? 3.064 38.726 29.482 1.00 59.88 492 HIS A CA 1
ATOM 3952 C C . HIS A 1 492 ? 2.649 37.376 28.885 1.00 59.88 492 HIS A C 1
ATOM 3954 O O . HIS A 1 492 ? 2.150 36.506 29.599 1.00 59.88 492 HIS A O 1
ATOM 3960 N N . ILE A 1 493 ? 2.920 37.201 27.585 1.00 72.81 493 ILE A N 1
ATOM 3961 C CA . ILE A 1 493 ? 2.973 35.894 26.918 1.00 72.81 493 ILE A CA 1
ATOM 3962 C C . ILE A 1 493 ? 4.269 35.219 27.379 1.00 72.81 493 ILE A C 1
ATOM 3964 O O . ILE A 1 493 ? 5.361 35.730 27.128 1.00 72.81 493 ILE A O 1
ATOM 3968 N N . LEU A 1 494 ? 4.151 34.098 28.084 1.00 77.25 494 LEU A N 1
ATOM 3969 C CA . LEU A 1 494 ? 5.296 33.313 28.539 1.00 77.25 494 LEU A CA 1
ATOM 3970 C C . LEU A 1 494 ? 5.765 32.353 27.435 1.00 77.25 494 LEU A C 1
ATOM 3972 O O . LEU A 1 494 ? 4.976 31.895 26.610 1.00 77.25 494 LEU A O 1
ATOM 3976 N N . SER A 1 495 ? 7.061 32.027 27.420 1.00 81.69 495 SER A N 1
ATOM 3977 C CA . SER A 1 495 ? 7.578 30.914 26.614 1.00 81.69 495 SER A CA 1
ATOM 3978 C C . SER A 1 495 ? 7.130 29.569 27.200 1.00 81.69 495 SER A C 1
ATOM 3980 O O . SER A 1 495 ? 6.716 29.499 28.359 1.00 81.69 495 SER A O 1
ATOM 3982 N N . TRP A 1 496 ? 7.243 28.481 26.431 1.00 73.25 496 TRP A N 1
ATOM 3983 C CA . TRP A 1 496 ? 6.859 27.137 26.890 1.00 73.25 496 TRP A CA 1
ATOM 3984 C C . TRP A 1 496 ? 7.569 26.717 28.188 1.00 73.25 496 TRP A C 1
ATOM 3986 O O . TRP A 1 496 ? 6.930 26.277 29.139 1.00 73.25 496 TRP A O 1
ATOM 3996 N N . ASP A 1 497 ? 8.886 26.932 28.265 1.00 76.50 497 ASP A N 1
ATOM 3997 C CA . ASP A 1 497 ? 9.698 26.623 29.452 1.00 76.50 497 ASP A CA 1
ATOM 3998 C C . ASP A 1 497 ? 9.327 27.505 30.658 1.00 76.50 497 ASP A C 1
ATOM 4000 O O . ASP A 1 497 ? 9.190 27.002 31.774 1.00 76.50 497 ASP A O 1
ATOM 4004 N N . ALA A 1 498 ? 9.079 28.801 30.443 1.00 80.06 498 ALA A N 1
ATOM 4005 C CA . ALA A 1 498 ? 8.633 29.695 31.510 1.00 80.06 498 ALA A CA 1
ATOM 4006 C C . ALA A 1 498 ? 7.231 29.322 32.027 1.00 80.06 498 ALA A C 1
ATOM 4008 O O . ALA A 1 498 ? 6.993 29.366 33.233 1.00 80.06 498 ALA A O 1
ATOM 4009 N N . THR A 1 499 ? 6.334 28.903 31.131 1.00 79.69 499 THR A N 1
ATOM 4010 C CA . THR A 1 499 ? 4.981 28.428 31.466 1.00 79.69 499 THR A CA 1
ATOM 4011 C C . THR A 1 499 ? 5.041 27.117 32.246 1.00 79.69 499 THR A C 1
ATOM 4013 O O . THR A 1 499 ? 4.426 27.008 33.300 1.00 79.69 499 THR A O 1
ATOM 4016 N N . SER A 1 500 ? 5.864 26.164 31.798 1.00 78.88 500 SER A N 1
ATOM 4017 C CA . SER A 1 500 ? 6.072 24.880 32.481 1.00 78.88 500 SER A CA 1
ATOM 4018 C C . SER A 1 500 ? 6.575 25.084 33.911 1.00 78.88 500 SER A C 1
ATOM 4020 O O . SER A 1 500 ? 6.018 24.528 34.855 1.00 78.88 500 SER A O 1
ATOM 4022 N N . ARG A 1 501 ? 7.579 25.952 34.109 1.00 79.75 501 ARG A N 1
ATOM 4023 C CA . ARG A 1 501 ? 8.069 26.292 35.456 1.00 79.75 501 ARG A CA 1
ATOM 4024 C C . ARG A 1 501 ? 7.014 26.997 36.297 1.00 79.75 501 ARG A C 1
ATOM 4026 O O . ARG A 1 501 ? 6.904 26.701 37.481 1.00 79.75 501 ARG A O 1
ATOM 4033 N N . TYR A 1 502 ? 6.251 27.916 35.710 1.00 82.00 502 TYR A N 1
ATOM 4034 C CA . TYR A 1 502 ? 5.165 28.597 36.410 1.00 82.00 502 TYR A CA 1
ATOM 4035 C C . TYR A 1 502 ? 4.113 27.600 36.917 1.00 82.00 502 TYR A C 1
ATOM 4037 O O . TYR A 1 502 ? 3.799 27.613 38.107 1.00 82.00 502 TYR A O 1
ATOM 4045 N N . CYS A 1 503 ? 3.645 26.682 36.069 1.00 78.88 503 CYS A N 1
ATOM 4046 C CA . CYS A 1 503 ? 2.715 25.624 36.466 1.00 78.88 503 CYS A CA 1
ATOM 4047 C C . CYS A 1 503 ? 3.294 24.762 37.599 1.00 78.88 503 CYS A C 1
ATOM 4049 O O . CYS A 1 503 ? 2.640 24.591 38.629 1.00 78.88 503 CYS A O 1
ATOM 4051 N N . LEU A 1 504 ? 4.561 24.341 37.492 1.00 81.50 504 LEU A N 1
ATOM 4052 C CA . LEU A 1 504 ? 5.221 23.546 38.535 1.00 81.50 504 LEU A CA 1
ATOM 4053 C C . LEU A 1 504 ? 5.299 24.279 39.885 1.00 81.50 504 LEU A C 1
ATOM 4055 O O . LEU A 1 504 ? 5.119 23.657 40.930 1.00 81.50 504 LEU A O 1
ATOM 4059 N N . THR A 1 505 ? 5.501 25.605 39.899 1.00 80.81 505 THR A N 1
ATOM 4060 C CA . THR A 1 505 ? 5.474 26.392 41.156 1.00 80.81 505 THR A CA 1
ATOM 4061 C C . THR A 1 505 ? 4.096 26.420 41.819 1.00 80.81 505 THR A C 1
ATOM 4063 O O . THR A 1 505 ? 3.996 26.684 43.016 1.00 80.81 505 THR A O 1
ATOM 4066 N N . LYS A 1 506 ? 3.037 26.135 41.056 1.00 76.44 506 LYS A N 1
ATOM 4067 C CA . LYS A 1 506 ? 1.654 26.001 41.522 1.00 76.44 506 LYS A CA 1
ATOM 4068 C C . LYS A 1 506 ? 1.274 24.552 41.845 1.00 76.44 506 LYS A C 1
ATOM 4070 O O . LYS A 1 506 ? 0.128 24.303 42.199 1.00 76.44 506 LYS A O 1
ATOM 4075 N N . GLY A 1 507 ? 2.225 23.618 41.765 1.00 78.06 507 GLY A N 1
ATOM 4076 C CA . GLY A 1 507 ? 1.996 22.200 42.041 1.00 78.06 507 GLY A CA 1
ATOM 4077 C C . GLY A 1 507 ? 1.201 21.478 40.953 1.00 78.06 507 GLY A C 1
ATOM 4078 O O . GLY A 1 507 ? 0.616 20.440 41.242 1.00 78.06 507 GLY A O 1
ATOM 4079 N N . VAL A 1 508 ? 1.165 22.022 39.731 1.00 81.50 508 VAL A N 1
ATOM 4080 C CA . VAL A 1 508 ? 0.465 21.444 38.574 1.00 81.50 508 VAL A CA 1
ATOM 4081 C C . VAL A 1 508 ? 1.364 21.399 37.341 1.00 81.50 508 VAL A C 1
ATOM 4083 O O . VAL A 1 508 ? 2.409 22.044 37.296 1.00 81.50 508 VAL A O 1
ATOM 4086 N N . GLU A 1 509 ? 0.973 20.637 36.328 1.00 80.69 509 GLU A N 1
ATOM 4087 C CA . GLU A 1 509 ? 1.709 20.527 35.066 1.00 80.69 509 GLU A CA 1
ATOM 4088 C C . GLU A 1 509 ? 1.015 21.329 33.958 1.00 80.69 509 GLU A C 1
ATOM 4090 O O . GLU A 1 509 ? -0.166 21.667 34.052 1.00 80.69 509 GLU A O 1
ATOM 4095 N N . THR A 1 510 ? 1.764 21.694 32.918 1.00 77.81 510 THR A N 1
ATOM 4096 C CA . THR A 1 510 ? 1.173 22.255 31.698 1.00 77.81 510 THR A CA 1
ATOM 4097 C C . THR A 1 510 ? 0.424 21.158 30.957 1.00 77.81 510 THR A C 1
ATOM 4099 O O . THR A 1 510 ? 1.042 20.143 30.633 1.00 77.81 510 THR A O 1
ATOM 4102 N N . ALA A 1 511 ? -0.867 21.388 30.706 1.00 71.56 511 ALA A N 1
ATOM 4103 C CA . ALA A 1 511 ? -1.727 20.513 29.911 1.00 71.56 511 ALA A CA 1
ATOM 4104 C C . ALA A 1 511 ? -1.240 20.335 28.466 1.00 71.56 511 ALA A C 1
ATOM 4106 O O . ALA A 1 511 ? -0.667 21.304 27.905 1.00 71.56 511 ALA A O 1
#

Sequence (511 aa):
MDFSALLVIAISLLLSPLTHGYKVFEYCNGTSWIKFQEHCYLFQTSYRNRVSFYDAEDFCRSQGAHLVSVHSEAENDFLLKTSEEGGFGGRFWIGLNTLVNKTNEQWSDGSVANFEKKVPKEFFVNEKCFILMLSKKGWRPEHCALHYAPICKRRENAVPTPIPPITPPRPRAGNCPKDWIKFGGKCYKYFGGKATERLLYKQARNACWALGDNTELVSIHSMEEQAFLTEHLYDLGTSAWIGMHQITSDEIGHDLVFGWMDNSRTNFTFWARGHPPPGTWKYCATLSYEGIAKGEWIADYCEIDKKGYICQKQADPRLPVPPPEPSKCKAGYVGYRNSCYNYISKPENQQNAEETCSNFGGHLVSIVDSFEQSFLFNFVGKKAKQVWNGLRTAEGTRYLKWTDREPFYYSYWADNQPQLRTGEESCVSLDGANNLKWNVTECSSKLPFICEITTDNIPSFREVLGSCPNSESSWVDVGDEFCYHVAESSNHILSWDATSRYCLTKGVETA

Solvent-accessible surface area (backbone atoms only — not comparable to full-atom values): 29422 Å² total; per-residue (Å²): 134,86,87,82,83,90,85,92,84,87,84,90,79,87,84,75,80,85,79,78,78,76,85,82,78,55,52,44,93,85,47,91,27,39,45,57,88,74,28,27,32,39,77,54,66,56,78,88,53,39,30,29,53,66,57,30,36,53,52,19,14,61,61,33,26,24,25,29,73,65,76,44,70,70,54,49,50,48,52,46,51,50,33,62,76,66,68,53,62,57,56,27,37,35,16,44,29,27,82,90,40,82,88,48,69,36,28,71,71,70,52,85,72,83,46,86,53,73,45,91,66,97,72,80,94,66,50,39,25,29,27,43,30,53,93,72,74,23,30,35,73,33,59,30,58,49,66,35,21,32,29,24,32,34,53,62,88,55,74,76,51,59,47,78,78,84,71,80,74,77,65,59,76,43,27,48,61,91,91,34,50,73,54,92,42,29,21,36,40,80,46,25,61,49,80,88,60,29,33,35,50,71,54,41,41,53,53,24,42,73,77,38,89,72,32,33,39,31,76,62,69,44,70,66,53,46,20,57,53,26,33,56,36,59,82,38,70,46,35,22,38,39,19,36,27,56,45,72,66,100,52,91,95,62,74,83,36,69,32,32,70,84,48,54,79,80,78,44,86,58,58,24,92,79,38,69,67,90,74,90,71,67,32,24,32,25,42,28,59,56,79,95,38,34,59,20,28,40,61,39,58,36,83,78,57,62,30,15,32,33,28,27,28,73,31,38,63,87,46,69,83,76,79,83,78,86,72,94,38,61,92,84,38,48,69,55,92,69,30,28,37,32,81,42,78,71,58,33,27,56,69,60,44,33,54,54,18,44,76,76,69,30,26,27,32,73,65,71,43,56,35,55,50,17,42,49,41,63,72,51,38,88,77,43,64,48,31,40,42,21,41,27,37,43,89,99,51,88,50,71,40,34,75,77,58,48,77,80,83,48,84,56,59,33,92,90,43,79,66,76,56,85,97,48,75,33,24,33,28,29,27,41,83,54,83,48,20,32,38,64,40,64,42,80,49,64,34,20,34,35,28,27,35,67,75,68,81,69,70,79,72,78,83,74,72,74,79,63,69,84,87,49,99,52,58,41,72,74,89,56,103,57,65,46,68,74,81,85,63,93,83,64,90,68,54,73,70,58,44,40,52,52,30,47,76,71,78,41,75,71,129

Foldseek 3Di:
DDDDDDDDDDDDDDDDPPPPDDDDFDAQPPDCWGDDDQKTKHWDADPVQFFFLQVLQLVLLQQVWGFADDDDPVRLVVVLVCCVVVVRDFKAWHQWWCQPPVVDIAGVVRDDPPDAFEDDDPDDDQQTTWMQGNVSSHIYGDQRGFTHHTMTMDGSPDDRDRHDDDDPPQQDDFADPPQWDDDRQKTKHKWCLDVVTFAFQVVLQVVQPVVDPQKGFADDADLLSLLVVLLCVVVSVFKAFGQWWFDDDPDPPTDGTIDGVNSDDPNDFFADPCPPPDDDQTWTWIQGCDDPQRSGIYTDHRGDDGTMTMMMGGGHRPDDDDDDDDDPDDPQWDDRDQKTKHWFFFWDFQVVQQVVLVVVVWGFDDDDDSSSLSVVLNVCAQVDQKAFGQWKDDPPAQDIAGPVRADDDDAQADPPDDPDDPPDMWGWMFGNVGSRHIYTDDRRGTGITMTMDGPDDRDPDPPPVDDDDPPDPQWDDRSDNDIDGDDDDPDDDDDPVRVQVVQVVVVHGDD

Mean predicted aligned error: 11.33 Å

Secondary structure (DSSP, 8-state):
--------------------------BGGGSSPEEETTEEEEE---GGG-B-HHHHHHHHHHTT-EEPP--SHHHHHHHHHHHHHTT--SEEEEEEE-SSSTTS-EETT--------B---SS-S---EEEEEGGGTEEEEE-TTS-BEEEEEEETT---PPPPP-PPPPPPP-B--TT-EEETTEEEEEE-SSGGG-B-HHHHHHHHHHT-TT-EE----SHHHHHHHHHHHHHHTS-EEEEEEEE--SSTT---EEEETT--------BPTT-SPSSSS-EEEEE--SGGGTTSEEEEETTT--BEEEEEEEPBTTSPPPPPPPPSSPTT-EEETTEEEEEEEEEE-HHHHHHHHHHTT-EEPP--SHHHHHHHHHHHTTS-SEEEEEEEEPTTSS-EEETT--------BPTT---PPSSS-EEEEEETTTTTEEEEEETT--EEEEEEEE-S---------PPP-TTSTTEEE-SSS-EEE----SS-PPPHHHHHHHHHHTT----

Organism: Nephila pilipes (NCBI:txid299642)

pLDDT: mean 85.1, std 15.62, range [27.86, 98.69]

Radius of gyration: 32.56 Å; Cα contacts (8 Å, |Δi|>4): 965; chains: 1; bounding box: 85×74×127 Å